Protein AF-A0A3S1UFX2-F1 (afdb_monomer_lite)

Sequence (498 aa):
MKPIYIDYLNALDIDALAMTDGEIIAAVEAGLVAQGKGQTVIEPRVHLEPDPSFHGHFNVLRGYVAPLDTAGVKIVGDYVDNYLHGLPSEFGILNLFDPRTGAPRAILDATVITDMRTGAVTAIGARHLARKNSKVLAHIGARGTAYWNVRLLDHLFDFDEIRVHSRRPESRDGFAAGLSADLGKTVTAVADWKSCIEGADIVVEASRLPEPQPLLKTEWIKPGALVVPYGTMSAVELSLTDIMQKMVVDDWGQCKGGKFGSLRAHVETGRLSEKTLHAELGQIAAGVAHEINQPVAAIRTYAENAGRFLDSGKTGSASGNLTSIVSMTERIGAITGTLRTFARRPGVAASPLPVREAIDGALSLLSGRIRDSGVTIVRPRGNASPVVMASRIRLEQILVNLLQNALDAMKDQPDPRIEIELAERDDRVLISVRDNGPGLGPEAAGNLFMPFQTTKEKGLGLGLVISQEIVQELGGTLRLDPGNGSGASFTIDLRRIE

Radius of gyration: 27.89 Å; chains: 1; bounding box: 66×79×80 Å

Secondary structure (DSSP, 8-state):
------EEE-HHHHHHT---HHHHHHHHHHHHHHHHTT-EEEPPPEEE-S-GGG-EEEEEEEEEEGGGTEEEEEEEEEESGGGGGT--SEEEEEEEE-TTT--EEEEEE-HHHHHHHHHHHHHHHHHHHS-TT--EEEEE--SHHHHHHHHHHHHHH--SEEEEE-SSHHHHHHHHHHHHHHHTS-EEE-SSHHHHHTT-SEEEE----SS----B-GGGPPTT-EEEE--SS--B-TTHHHH-S--EES-HHHHTSSS--TTHHHHHTTSSSTTT--EEHHHHHTTHHHHHHHHHHHHHHHHHHHHHHHHTT-HHHHHHHHHHHHHHHHHHHHHHHHHHHHS--S-S--EEEEHHHHHHHHHHHTHHHHHHHTPEEEPPSSS---EEEE-HHHHHHHHHHHHHHHHHHTTT-SS-EEEEEEEEETTEEEEEEEE-SS---HHHHHTTTSTT--SSTT--S-HHHHHHHHHHHTT-EEEE---SSSS-EEEEEEEEE-

Foldseek 3Di:
DDDADAAEAEPVNVVVVVDDLVNLLVVLLLQLLQLLLLQKDWDAWDWADPDPVQQKIKIWTWMDGRVVQKTKIKIKIAGDCCVVVVHARIWIWMWIARPPPRRTHYIYGCGLVVLQSLLSLLLLVCLLQFDLQFAEEFEEDQHSNSLNVVVSNCVRRVHPAAEYEYPDCVSQVVSQVVSCVVVVHGHHYDDADLVRQAPGQEYEAAYEDPAADQRPELVRHDQRHHYHYWYFHANHDLCVLVRDPAAEAQAPVNLVDDDTGNCVVCVVVVSDDPVRHLYYSSSSSSCVSVQLVVLVVLLVVLCVVLVVCVVVVNNVSNVVSVVSNVLSVVSNVVSVVSSDLSNDDDDQFFDWDQLVLLVVLLCVVCVVLCVVQVEAEAEEDDDDGFIARGDSVLSNLLNNLLVVVQSVQCSPPPRKYWYWYWDDDDQKIKTKIWIQGQADDPVCQVCLLPFQDDPDPSDRSCSVVSSQVSLVVSVWGKHWDPDPRGTTMIMIMGGTDD

Structure (mmCIF, N/CA/C/O backbone):
data_AF-A0A3S1UFX2-F1
#
_entry.id   AF-A0A3S1UFX2-F1
#
loop_
_atom_site.group_PDB
_atom_site.id
_atom_site.type_symbol
_atom_site.label_atom_id
_atom_site.label_alt_id
_atom_site.label_comp_id
_atom_site.label_asym_id
_atom_site.label_entity_id
_atom_site.label_seq_id
_atom_site.pdbx_PDB_ins_code
_atom_site.Cartn_x
_atom_site.Cartn_y
_atom_site.Cartn_z
_atom_site.occupancy
_atom_site.B_iso_or_equiv
_atom_site.auth_seq_id
_atom_site.auth_comp_id
_atom_site.auth_asym_id
_atom_site.auth_atom_id
_atom_site.pdbx_PDB_model_num
ATOM 1 N N . MET A 1 1 ? -1.656 -41.057 7.951 1.00 76.38 1 MET A N 1
ATOM 2 C CA . MET A 1 1 ? -1.694 -39.582 7.825 1.00 76.38 1 MET A CA 1
ATOM 3 C C . MET A 1 1 ? -2.637 -39.255 6.671 1.00 76.38 1 MET A C 1
ATOM 5 O O . MET A 1 1 ? -2.630 -40.022 5.714 1.00 76.38 1 MET A O 1
ATOM 9 N N . LYS A 1 2 ? -3.501 -38.233 6.766 1.00 86.00 2 LYS A N 1
ATOM 10 C CA . LYS A 1 2 ? -4.333 -37.841 5.609 1.00 86.00 2 LYS A CA 1
ATOM 11 C C . LYS A 1 2 ? -3.416 -37.293 4.502 1.00 86.00 2 LYS A C 1
ATOM 13 O O . LYS A 1 2 ? -2.448 -36.619 4.855 1.00 86.00 2 LYS A O 1
ATOM 18 N N . PRO A 1 3 ? -3.672 -37.591 3.216 1.00 89.31 3 PRO A N 1
ATOM 19 C CA . PRO A 1 3 ? -2.892 -37.012 2.129 1.00 89.31 3 PRO A CA 1
ATOM 20 C C . PRO A 1 3 ? -3.043 -35.485 2.128 1.00 89.31 3 PRO A C 1
ATOM 22 O O . PRO A 1 3 ? -4.133 -34.969 2.377 1.00 89.31 3 PRO A O 1
ATOM 25 N N . ILE A 1 4 ? -1.938 -34.784 1.872 1.00 90.44 4 ILE A N 1
ATOM 26 C CA . ILE A 1 4 ? -1.888 -33.331 1.682 1.00 90.44 4 ILE A CA 1
ATOM 27 C C . ILE A 1 4 ? -1.616 -33.103 0.198 1.00 90.44 4 ILE A C 1
ATOM 29 O O . ILE A 1 4 ? -0.644 -33.641 -0.331 1.00 90.44 4 ILE A O 1
ATOM 33 N N . TYR A 1 5 ? -2.480 -32.338 -0.459 1.00 94.38 5 TYR A N 1
ATOM 34 C CA . TYR A 1 5 ? -2.328 -31.955 -1.859 1.00 94.38 5 TYR A CA 1
ATOM 35 C C . TYR A 1 5 ? -1.849 -30.509 -1.927 1.00 94.38 5 TYR A C 1
ATOM 37 O O . TYR A 1 5 ? -2.319 -29.676 -1.154 1.00 94.38 5 TYR A O 1
ATOM 45 N N . ILE A 1 6 ? -0.896 -30.244 -2.818 1.00 97.06 6 ILE A N 1
ATOM 46 C CA . ILE A 1 6 ? -0.311 -28.922 -3.036 1.00 97.06 6 ILE A CA 1
ATOM 47 C C . ILE A 1 6 ? -0.380 -28.652 -4.532 1.00 97.06 6 ILE A C 1
ATOM 49 O O . ILE A 1 6 ? 0.171 -29.430 -5.314 1.00 97.06 6 ILE A O 1
ATOM 53 N N . ASP A 1 7 ? -1.035 -27.563 -4.915 1.00 97.44 7 ASP A N 1
ATOM 54 C CA . ASP A 1 7 ? -1.072 -27.127 -6.304 1.00 97.44 7 ASP A CA 1
ATOM 55 C C . ASP A 1 7 ? 0.291 -26.551 -6.697 1.00 97.44 7 ASP A C 1
ATOM 57 O O . ASP A 1 7 ? 0.893 -25.771 -5.956 1.00 97.44 7 ASP A O 1
ATOM 61 N N . TYR A 1 8 ? 0.796 -26.936 -7.863 1.00 97.81 8 TYR A N 1
ATOM 62 C CA . TYR A 1 8 ? 2.029 -26.385 -8.410 1.00 97.81 8 TYR A CA 1
ATOM 63 C C . TYR A 1 8 ? 1.726 -25.691 -9.729 1.00 97.81 8 TYR A C 1
ATOM 65 O O . TYR A 1 8 ? 1.213 -26.331 -10.644 1.00 97.81 8 TYR A O 1
ATOM 73 N N . LEU A 1 9 ? 2.033 -24.396 -9.802 1.00 97.88 9 LEU A N 1
ATOM 74 C CA . LEU A 1 9 ? 1.894 -23.596 -11.014 1.00 97.88 9 LEU A CA 1
ATOM 75 C C . LEU A 1 9 ? 3.277 -23.092 -11.417 1.00 97.88 9 LEU A C 1
ATOM 77 O O . LEU A 1 9 ? 3.876 -22.267 -10.725 1.00 97.88 9 LEU A O 1
ATOM 81 N N . ASN A 1 10 ? 3.802 -23.595 -12.528 1.00 96.88 10 ASN A N 1
ATOM 82 C CA . ASN A 1 10 ? 5.040 -23.081 -13.109 1.00 96.88 10 ASN A CA 1
ATOM 83 C C . ASN A 1 10 ? 4.758 -21.852 -13.997 1.00 96.88 10 ASN A C 1
ATOM 85 O O . ASN A 1 10 ? 3.611 -21.456 -14.184 1.00 96.88 10 ASN A O 1
ATOM 89 N N . ALA A 1 11 ? 5.805 -21.251 -14.567 1.00 93.81 11 ALA A N 1
ATOM 90 C CA . ALA A 1 11 ? 5.670 -20.067 -15.418 1.00 93.81 11 ALA A CA 1
ATOM 91 C C . ALA A 1 11 ? 4.721 -20.268 -16.619 1.00 93.81 11 ALA A C 1
ATOM 93 O O . ALA A 1 11 ? 3.945 -19.372 -16.927 1.00 93.81 11 ALA A O 1
ATOM 94 N N . LEU A 1 12 ? 4.716 -21.451 -17.247 1.00 96.62 12 LEU A N 1
ATOM 95 C CA . LEU A 1 12 ? 3.821 -21.760 -18.370 1.00 96.62 12 LEU A CA 1
ATOM 96 C C . LEU A 1 12 ? 2.358 -21.836 -17.924 1.00 96.62 12 LEU A C 1
ATOM 98 O O . LEU A 1 12 ? 1.475 -21.418 -18.668 1.00 96.62 12 LEU A O 1
ATOM 102 N N . ASP A 1 13 ? 2.104 -22.346 -16.716 1.00 97.50 13 ASP A N 1
ATOM 103 C CA . ASP A 1 13 ? 0.754 -22.384 -16.149 1.00 97.50 13 ASP A CA 1
ATOM 104 C C . ASP A 1 13 ? 0.259 -20.964 -15.848 1.00 97.50 13 ASP A C 1
ATOM 106 O O . ASP A 1 13 ? -0.893 -20.647 -16.134 1.00 97.50 13 ASP A O 1
ATOM 110 N N . ILE A 1 14 ? 1.135 -20.097 -15.319 1.00 95.44 14 ILE A N 1
ATOM 111 C CA . ILE A 1 14 ? 0.827 -18.678 -15.080 1.00 95.44 14 ILE A CA 1
ATOM 112 C C . ILE A 1 14 ? 0.542 -17.949 -16.397 1.00 95.44 14 ILE A C 1
ATOM 114 O O . ILE A 1 14 ? -0.451 -17.226 -16.481 1.00 95.44 14 ILE A O 1
ATOM 118 N N . ASP A 1 15 ? 1.357 -18.163 -17.430 1.00 92.75 15 ASP A N 1
ATOM 119 C CA . ASP A 1 15 ? 1.151 -17.563 -18.752 1.00 92.75 15 ASP A CA 1
ATOM 120 C C . ASP A 1 15 ? -0.164 -18.042 -19.391 1.00 92.75 15 ASP A C 1
ATOM 122 O O . ASP A 1 15 ? -0.897 -17.250 -19.989 1.00 92.75 15 ASP A O 1
ATOM 126 N N . ALA A 1 16 ? -0.514 -19.320 -19.212 1.00 96.19 16 ALA A N 1
ATOM 127 C CA . ALA A 1 16 ? -1.749 -19.908 -19.730 1.00 96.19 16 ALA A CA 1
ATOM 128 C C . ALA A 1 16 ? -3.026 -19.335 -19.090 1.00 96.19 16 ALA A C 1
ATOM 130 O O . ALA A 1 16 ? -4.098 -19.452 -19.688 1.00 96.19 16 ALA A O 1
ATOM 131 N N . LEU A 1 17 ? -2.934 -18.691 -17.917 1.00 94.19 17 LEU A N 1
ATOM 132 C CA . LEU A 1 17 ? -4.066 -17.971 -17.322 1.00 94.19 17 LEU A CA 1
ATOM 133 C C . LEU A 1 17 ? -4.495 -16.770 -18.171 1.00 94.19 17 LEU A C 1
ATOM 135 O O . LEU A 1 17 ? -5.645 -16.355 -18.062 1.00 94.19 17 LEU A O 1
ATOM 139 N N . ALA A 1 18 ? -3.587 -16.214 -18.987 1.00 93.12 18 ALA A N 1
ATOM 140 C CA . ALA A 1 18 ? -3.841 -15.070 -19.864 1.00 93.12 18 ALA A CA 1
ATOM 141 C C . ALA A 1 18 ? -4.563 -13.908 -19.150 1.00 93.12 18 ALA A C 1
ATOM 143 O O . ALA A 1 18 ? -5.509 -13.328 -19.687 1.00 93.12 18 ALA A O 1
ATOM 144 N N . MET A 1 19 ? -4.119 -13.593 -17.925 1.00 95.19 19 MET A N 1
ATOM 145 C CA . MET A 1 19 ? -4.738 -12.571 -17.078 1.00 95.19 19 MET A CA 1
ATOM 146 C C . MET A 1 19 ? -4.821 -11.232 -17.810 1.00 95.19 19 MET A C 1
ATOM 148 O O . MET A 1 19 ? -3.823 -10.715 -18.319 1.00 95.19 19 MET A O 1
ATOM 152 N N . THR A 1 20 ? -6.014 -10.653 -17.827 1.00 95.94 20 THR A N 1
ATOM 153 C CA . THR A 1 20 ? -6.249 -9.345 -18.436 1.00 95.94 20 THR A CA 1
ATOM 154 C C . THR A 1 20 ? -5.702 -8.218 -17.560 1.00 95.94 20 THR A C 1
ATOM 156 O O . THR A 1 20 ? -5.606 -8.337 -16.336 1.00 95.94 20 THR A O 1
ATOM 159 N N . ASP A 1 21 ? -5.414 -7.069 -18.175 1.00 96.31 21 ASP A N 1
ATOM 160 C CA . ASP A 1 21 ? -4.964 -5.866 -17.460 1.00 96.31 21 ASP A CA 1
ATOM 161 C C . ASP A 1 21 ? -5.951 -5.467 -16.346 1.00 96.31 21 ASP A C 1
ATOM 163 O O . ASP A 1 21 ? -5.549 -5.123 -15.233 1.00 96.31 21 ASP A O 1
ATOM 167 N N . GLY A 1 22 ? -7.255 -5.587 -16.622 1.00 93.44 22 GLY A N 1
ATOM 168 C CA . GLY A 1 22 ? -8.322 -5.315 -15.661 1.00 93.44 22 GLY A CA 1
ATOM 169 C C . GLY A 1 22 ? -8.335 -6.284 -14.476 1.00 93.44 22 GLY A C 1
ATOM 170 O O . GLY A 1 22 ? -8.491 -5.839 -13.339 1.00 93.44 22 GLY A O 1
ATOM 171 N N . GLU A 1 23 ? -8.128 -7.584 -14.706 1.00 95.69 23 GLU A N 1
ATOM 172 C CA . GLU A 1 23 ? -8.041 -8.586 -13.632 1.00 95.69 23 GLU A CA 1
ATOM 173 C C . GLU A 1 23 ? -6.823 -8.350 -12.738 1.00 95.69 23 GLU A C 1
ATOM 175 O O . GLU A 1 23 ? -6.942 -8.395 -11.512 1.00 95.69 23 GLU A O 1
ATOM 180 N N . ILE A 1 24 ? -5.672 -8.029 -13.336 1.00 96.88 24 ILE A N 1
ATOM 181 C CA . ILE A 1 24 ? -4.440 -7.722 -12.601 1.00 96.88 24 ILE A CA 1
ATOM 182 C C . ILE A 1 24 ? -4.654 -6.493 -11.706 1.00 96.88 24 ILE A C 1
ATOM 184 O O . ILE A 1 24 ? -4.356 -6.536 -10.508 1.00 96.88 24 ILE A O 1
ATOM 188 N N . ILE A 1 25 ? -5.199 -5.405 -12.262 1.00 96.25 25 ILE A N 1
ATOM 189 C CA . ILE A 1 25 ? -5.479 -4.174 -11.509 1.00 96.25 25 ILE A CA 1
ATOM 190 C C . ILE A 1 25 ? -6.489 -4.449 -10.391 1.00 96.25 25 ILE A C 1
ATOM 192 O O . ILE A 1 25 ? -6.241 -4.064 -9.249 1.00 96.25 25 ILE A O 1
ATOM 196 N N . ALA A 1 26 ? -7.588 -5.148 -10.683 1.00 92.19 26 ALA A N 1
ATOM 197 C CA . ALA A 1 26 ? -8.625 -5.445 -9.699 1.00 92.19 26 ALA A CA 1
ATOM 198 C C . ALA A 1 26 ? -8.107 -6.320 -8.545 1.00 92.19 26 ALA A C 1
ATOM 200 O O . ALA A 1 26 ? -8.409 -6.045 -7.382 1.00 92.19 26 ALA A O 1
ATOM 201 N N . ALA A 1 27 ? -7.293 -7.340 -8.838 1.00 94.94 27 ALA A N 1
ATOM 202 C CA . ALA A 1 27 ? -6.718 -8.216 -7.819 1.00 94.94 27 ALA A CA 1
ATOM 203 C C . ALA A 1 27 ? -5.773 -7.452 -6.875 1.00 94.94 27 ALA A C 1
ATOM 205 O O . ALA A 1 27 ? -5.846 -7.600 -5.652 1.00 94.94 27 ALA A O 1
ATOM 206 N N . VAL A 1 28 ? -4.910 -6.595 -7.429 1.00 96.75 28 VAL A N 1
ATOM 207 C CA . VAL A 1 28 ? -3.978 -5.782 -6.634 1.00 96.75 28 VAL A CA 1
ATOM 208 C C . VAL A 1 28 ? -4.718 -4.698 -5.853 1.00 96.75 28 VAL A C 1
ATOM 210 O O . VAL A 1 28 ? -4.407 -4.464 -4.684 1.00 96.75 28 VAL A O 1
ATOM 213 N N . GLU A 1 29 ? -5.735 -4.080 -6.451 1.00 94.56 29 GLU A N 1
ATOM 214 C CA . GLU A 1 29 ? -6.601 -3.118 -5.773 1.00 94.56 29 GLU A CA 1
ATOM 215 C C . GLU A 1 29 ? -7.332 -3.752 -4.591 1.00 94.56 29 GLU A C 1
ATOM 217 O O . GLU A 1 29 ? -7.344 -3.165 -3.513 1.00 94.56 29 GLU A O 1
ATOM 222 N N . ALA A 1 30 ? -7.874 -4.964 -4.736 1.00 92.44 30 ALA A N 1
ATOM 223 C CA . ALA A 1 30 ? -8.505 -5.676 -3.627 1.00 92.44 30 ALA A CA 1
ATOM 224 C C . ALA A 1 30 ? -7.526 -5.898 -2.458 1.00 92.44 30 ALA A C 1
ATOM 226 O O . ALA A 1 30 ? -7.899 -5.711 -1.296 1.00 92.44 30 ALA A O 1
ATOM 227 N N . GLY A 1 31 ? -6.262 -6.220 -2.757 1.00 93.81 31 GLY A N 1
ATOM 228 C CA . GLY A 1 31 ? -5.192 -6.312 -1.761 1.00 93.81 31 GLY A CA 1
ATOM 229 C C . GLY A 1 31 ? -4.901 -4.977 -1.065 1.00 93.81 31 GLY A C 1
ATOM 230 O O . GLY A 1 31 ? -4.823 -4.930 0.162 1.00 93.81 31 GLY A O 1
ATOM 231 N N . LEU A 1 32 ? -4.807 -3.881 -1.824 1.00 93.88 32 LEU A N 1
ATOM 232 C CA . LEU A 1 32 ? -4.615 -2.529 -1.280 1.00 93.88 32 LEU A CA 1
ATOM 233 C C . LEU A 1 32 ? -5.814 -2.068 -0.442 1.00 93.88 32 LEU A C 1
ATOM 235 O O . LEU A 1 32 ? -5.630 -1.466 0.612 1.00 93.88 32 LEU A O 1
ATOM 239 N N . VAL A 1 33 ? -7.042 -2.378 -0.861 1.00 88.62 33 VAL A N 1
ATOM 240 C CA . VAL A 1 33 ? -8.262 -2.096 -0.092 1.00 88.62 33 VAL A CA 1
ATOM 241 C C . VAL A 1 33 ? -8.255 -2.879 1.218 1.00 88.62 33 VAL A C 1
ATOM 243 O O . VAL A 1 33 ? -8.551 -2.306 2.266 1.00 88.62 33 VAL A O 1
ATOM 246 N N . ALA A 1 34 ? -7.890 -4.165 1.184 1.00 87.31 34 ALA A N 1
ATOM 247 C CA . ALA A 1 34 ? -7.745 -4.972 2.391 1.00 87.31 34 ALA A CA 1
ATOM 248 C C . ALA A 1 34 ? -6.690 -4.364 3.329 1.00 87.31 34 ALA A C 1
ATOM 250 O O . ALA A 1 34 ? -6.969 -4.195 4.515 1.00 87.31 34 ALA A O 1
ATOM 251 N N . GLN A 1 35 ? -5.530 -3.953 2.803 1.00 89.25 35 GLN A N 1
ATOM 252 C CA . GLN A 1 35 ? -4.488 -3.269 3.578 1.00 89.25 35 GLN A CA 1
ATOM 253 C C . GLN A 1 35 ? -5.009 -1.965 4.192 1.00 89.25 35 GLN A C 1
ATOM 255 O O . GLN A 1 35 ? -4.862 -1.741 5.391 1.00 89.25 35 GLN A O 1
ATOM 260 N N . GLY A 1 36 ? -5.683 -1.130 3.399 1.00 82.50 36 GLY A N 1
ATOM 261 C CA . GLY A 1 36 ? -6.275 0.129 3.846 1.00 82.50 36 GLY A CA 1
ATOM 262 C C . GLY A 1 36 ? -7.354 -0.036 4.909 1.00 82.50 36 GLY A C 1
ATOM 263 O O . GLY A 1 36 ? -7.538 0.859 5.723 1.00 82.50 36 GLY A O 1
ATOM 264 N N . LYS A 1 37 ? -8.043 -1.180 4.932 1.00 79.81 37 LYS A N 1
ATOM 265 C CA . LYS A 1 37 ? -9.013 -1.554 5.973 1.00 79.81 37 LYS A CA 1
ATOM 266 C C . LYS A 1 37 ? -8.376 -2.272 7.162 1.00 79.81 37 LYS A C 1
ATOM 268 O O . LYS A 1 37 ? -9.095 -2.658 8.079 1.00 79.81 37 LYS A O 1
ATOM 273 N N . GLY A 1 38 ? -7.060 -2.485 7.147 1.00 79.75 38 GLY A N 1
ATOM 274 C CA . GLY A 1 38 ? -6.370 -3.219 8.200 1.00 79.75 38 GLY A CA 1
ATOM 275 C C . GLY A 1 38 ? -6.539 -4.741 8.144 1.00 79.75 38 GLY A C 1
ATOM 276 O O . GLY A 1 38 ? -6.142 -5.463 9.048 1.00 79.75 38 GLY A O 1
ATOM 277 N N . GLN A 1 39 ? -7.098 -5.278 7.069 1.00 84.94 39 GLN A N 1
ATOM 278 C CA . GLN A 1 39 ? -7.416 -6.699 6.931 1.00 84.94 39 GLN A CA 1
ATOM 279 C C . GLN A 1 39 ? -6.231 -7.523 6.405 1.00 84.94 39 GLN A C 1
ATOM 281 O O . GLN A 1 39 ? -6.414 -8.581 5.797 1.00 84.94 39 GLN A O 1
ATOM 286 N N . THR A 1 40 ? -5.010 -7.032 6.608 1.00 87.75 40 THR A N 1
ATOM 287 C CA . THR A 1 40 ? -3.777 -7.684 6.171 1.00 87.75 40 THR A CA 1
ATOM 288 C C . THR A 1 40 ? -2.751 -7.697 7.287 1.00 87.75 40 THR A C 1
ATOM 290 O O . THR A 1 40 ? -2.560 -6.688 7.962 1.00 87.75 40 THR A O 1
ATOM 293 N N . VAL A 1 41 ? -2.009 -8.793 7.405 1.00 86.81 41 VAL A N 1
ATOM 294 C CA . VAL A 1 41 ? -0.748 -8.812 8.151 1.00 86.81 41 VAL A CA 1
ATOM 295 C C . VAL A 1 41 ? 0.375 -8.679 7.137 1.00 86.81 41 VAL A C 1
ATOM 297 O O . VAL A 1 41 ? 0.489 -9.509 6.237 1.00 86.81 41 VAL A O 1
ATOM 300 N N . ILE A 1 42 ? 1.194 -7.639 7.279 1.00 85.19 42 ILE A N 1
ATOM 301 C CA . ILE A 1 42 ? 2.368 -7.401 6.437 1.00 85.19 42 ILE A CA 1
ATOM 302 C C . ILE A 1 42 ? 3.582 -7.362 7.358 1.00 85.19 42 ILE A C 1
ATOM 304 O O . ILE A 1 42 ? 3.790 -6.410 8.114 1.00 85.19 42 ILE A O 1
ATOM 308 N N . GLU A 1 43 ? 4.370 -8.434 7.342 1.00 80.94 43 GLU A N 1
ATOM 309 C CA . GLU A 1 43 ? 5.580 -8.492 8.153 1.00 80.94 43 GLU A CA 1
ATOM 310 C C . GLU A 1 43 ? 6.734 -7.738 7.480 1.00 80.94 43 GLU A C 1
ATOM 312 O O . GLU A 1 43 ? 6.800 -7.662 6.249 1.00 80.94 43 GLU A O 1
ATOM 317 N N . PRO A 1 44 ? 7.702 -7.219 8.260 1.00 77.62 44 PRO A N 1
ATOM 318 C CA . PRO A 1 44 ? 8.914 -6.656 7.694 1.00 77.62 44 PRO A CA 1
ATOM 319 C C . PRO A 1 44 ? 9.614 -7.657 6.774 1.00 77.62 44 PRO A C 1
ATOM 321 O O . PRO A 1 44 ? 9.798 -8.836 7.112 1.00 77.62 44 PRO A O 1
ATOM 324 N N . ARG A 1 45 ? 10.037 -7.147 5.620 1.00 82.56 45 ARG A N 1
ATOM 325 C CA . ARG A 1 45 ? 10.870 -7.879 4.676 1.00 82.56 45 ARG A CA 1
ATOM 326 C C . ARG A 1 45 ? 12.187 -8.282 5.337 1.00 82.56 45 ARG A C 1
ATOM 328 O O . ARG A 1 45 ? 12.826 -7.468 6.002 1.00 82.56 45 ARG A O 1
ATOM 335 N N . VAL A 1 46 ? 12.602 -9.522 5.099 1.00 86.31 46 VAL A N 1
ATOM 336 C CA . VAL A 1 46 ? 13.914 -10.035 5.510 1.00 86.31 46 VAL A CA 1
ATOM 337 C C . VAL A 1 46 ? 14.799 -10.186 4.278 1.00 86.31 46 VAL A C 1
ATOM 339 O O . VAL A 1 46 ? 14.328 -10.634 3.230 1.00 86.31 46 VAL A O 1
ATOM 342 N N . HIS A 1 47 ? 16.069 -9.809 4.418 1.00 86.75 47 HIS A N 1
ATOM 343 C CA . HIS A 1 47 ? 17.083 -9.967 3.383 1.00 86.75 47 HIS A CA 1
ATOM 344 C C . HIS A 1 47 ? 18.038 -11.103 3.743 1.00 86.75 47 HIS A C 1
ATOM 346 O O . HIS A 1 47 ? 18.474 -11.204 4.890 1.00 86.75 47 HIS A O 1
ATOM 352 N N . LEU A 1 48 ? 18.379 -11.923 2.753 1.00 90.00 48 LEU A N 1
ATOM 353 C CA . LEU A 1 48 ? 19.485 -12.871 2.824 1.00 90.00 48 LEU A CA 1
ATOM 354 C C . LEU A 1 48 ? 20.487 -12.510 1.729 1.00 90.00 48 LEU A C 1
ATOM 356 O O . LEU A 1 48 ? 20.149 -12.531 0.550 1.00 90.00 48 LEU A O 1
ATOM 360 N N . GLU A 1 49 ? 21.711 -12.191 2.128 1.00 91.69 49 GLU A N 1
ATOM 361 C CA . GLU A 1 49 ? 22.836 -11.924 1.231 1.00 91.69 49 GLU A CA 1
ATOM 362 C C . GLU A 1 49 ? 23.798 -13.108 1.338 1.00 91.69 49 GLU A C 1
ATOM 364 O O . GLU A 1 49 ? 24.479 -13.223 2.357 1.00 91.69 49 GLU A O 1
ATOM 369 N N . PRO A 1 50 ? 23.815 -14.031 0.356 1.00 90.81 50 PRO A N 1
ATOM 370 C CA . PRO A 1 50 ? 24.649 -15.226 0.453 1.00 90.81 50 PRO A CA 1
ATOM 371 C C . PRO A 1 50 ? 26.144 -14.896 0.465 1.00 90.81 50 PRO A C 1
ATOM 373 O O . PRO A 1 50 ? 26.885 -15.462 1.261 1.00 90.81 50 PRO A O 1
ATOM 376 N N . ASP A 1 51 ? 26.566 -13.977 -0.408 1.00 92.75 51 ASP A N 1
ATOM 377 C CA . ASP A 1 51 ? 27.942 -13.497 -0.513 1.00 92.75 51 ASP A CA 1
ATOM 378 C C . ASP A 1 51 ? 27.950 -12.084 -1.138 1.00 92.75 51 ASP A C 1
ATOM 380 O O . ASP A 1 51 ? 27.275 -11.873 -2.154 1.00 92.75 51 ASP A O 1
ATOM 384 N N . PRO A 1 52 ? 28.696 -11.108 -0.582 1.00 86.50 52 PRO A N 1
ATOM 385 C CA . PRO A 1 52 ? 28.794 -9.761 -1.148 1.00 86.50 52 PRO A CA 1
ATOM 386 C C . PRO A 1 52 ? 29.275 -9.716 -2.608 1.00 86.50 52 PRO A C 1
ATOM 388 O O . PRO A 1 52 ? 28.890 -8.809 -3.344 1.00 86.50 52 PRO A O 1
ATOM 391 N N . SER A 1 53 ? 30.089 -10.686 -3.042 1.00 90.56 53 SER A N 1
ATOM 392 C CA . SER A 1 53 ? 30.629 -10.765 -4.407 1.00 90.56 53 SER A CA 1
ATOM 393 C C . SER A 1 53 ? 29.598 -11.170 -5.460 1.00 90.56 53 SER A C 1
ATOM 395 O O . SER A 1 53 ? 29.837 -10.978 -6.649 1.00 90.56 53 SER A O 1
ATOM 397 N N . PHE A 1 54 ? 28.442 -11.705 -5.055 1.00 90.81 54 PHE A N 1
ATOM 398 C CA . PHE A 1 54 ? 27.410 -12.143 -5.999 1.00 90.81 54 PHE A CA 1
ATOM 399 C C . PHE A 1 54 ? 26.532 -10.996 -6.513 1.00 90.81 54 PHE A C 1
ATOM 401 O O . PHE A 1 54 ? 25.693 -11.220 -7.383 1.00 90.81 54 PHE A O 1
ATOM 408 N N . HIS A 1 55 ? 26.686 -9.787 -5.954 1.00 86.19 55 HIS A N 1
ATOM 409 C CA . HIS A 1 55 ? 25.901 -8.599 -6.310 1.00 86.19 55 HIS A CA 1
ATOM 410 C C . HIS A 1 55 ? 24.391 -8.882 -6.394 1.00 86.19 55 HIS A C 1
ATOM 412 O O . HIS A 1 55 ? 23.688 -8.475 -7.326 1.00 86.19 55 HIS A O 1
ATOM 418 N N . GLY A 1 56 ? 23.889 -9.608 -5.399 1.00 88.69 56 GLY A N 1
ATOM 419 C CA . GLY A 1 56 ? 22.507 -10.042 -5.345 1.00 88.69 56 GLY A CA 1
ATOM 420 C C . GLY A 1 56 ? 22.095 -10.441 -3.942 1.00 88.69 56 GLY A C 1
ATOM 421 O O . GLY A 1 56 ? 22.923 -10.656 -3.056 1.00 88.69 56 GLY A O 1
ATOM 422 N N . HIS A 1 57 ? 20.789 -10.493 -3.731 1.00 91.19 57 HIS A N 1
ATOM 423 C CA . HIS A 1 57 ? 20.206 -10.821 -2.441 1.00 91.19 57 HIS A CA 1
ATOM 424 C C . HIS A 1 57 ? 18.844 -11.483 -2.623 1.00 91.19 57 HIS A C 1
ATOM 426 O O . HIS A 1 57 ? 18.175 -11.309 -3.640 1.00 91.19 57 HIS A O 1
ATOM 432 N N . PHE A 1 58 ? 18.402 -12.215 -1.608 1.00 93.19 58 PHE A N 1
ATOM 433 C CA . PHE A 1 58 ? 17.044 -12.727 -1.524 1.00 93.19 58 PHE A CA 1
ATOM 434 C C . PHE A 1 58 ? 16.190 -11.828 -0.640 1.00 93.19 58 PHE A C 1
ATOM 436 O O . PHE A 1 58 ? 16.631 -11.336 0.399 1.00 93.19 58 PHE A O 1
ATOM 443 N N . ASN A 1 59 ? 14.940 -11.658 -1.046 1.00 91.62 59 ASN A N 1
ATOM 444 C CA . ASN A 1 59 ? 13.891 -10.984 -0.305 1.00 91.62 59 ASN A CA 1
ATOM 445 C C . ASN A 1 59 ? 12.866 -12.031 0.130 1.00 91.62 59 ASN A C 1
ATOM 447 O O . ASN A 1 59 ? 12.284 -12.706 -0.718 1.00 91.62 59 ASN A O 1
ATOM 451 N N . VAL A 1 60 ? 12.616 -12.134 1.434 1.00 93.38 60 VAL A N 1
ATOM 452 C CA . VAL A 1 60 ? 11.544 -12.971 1.986 1.00 93.38 60 VAL A CA 1
ATOM 453 C C . VAL A 1 60 ? 10.424 -12.058 2.466 1.00 93.38 60 VAL A C 1
ATOM 455 O O . VAL A 1 60 ? 10.598 -11.271 3.403 1.00 93.38 60 VAL A O 1
ATOM 458 N N . LEU A 1 61 ? 9.278 -12.147 1.794 1.00 93.62 61 LEU A N 1
ATOM 459 C CA . LEU A 1 61 ? 8.084 -11.355 2.065 1.00 93.62 61 LEU A CA 1
ATOM 460 C C . LEU A 1 61 ? 7.000 -12.274 2.610 1.00 93.62 61 LEU A C 1
ATOM 462 O O . LEU A 1 61 ? 6.702 -13.301 2.005 1.00 93.62 61 LEU A O 1
ATOM 466 N N . ARG A 1 62 ? 6.423 -11.911 3.751 1.00 93.12 62 ARG A N 1
ATOM 467 C CA . ARG A 1 62 ? 5.446 -12.731 4.468 1.00 93.12 62 ARG A CA 1
ATOM 468 C C . ARG A 1 62 ? 4.215 -11.898 4.744 1.00 93.12 62 ARG A C 1
ATOM 470 O O . ARG A 1 62 ? 4.330 -10.731 5.131 1.00 93.12 62 ARG A O 1
ATOM 477 N N . GLY A 1 63 ? 3.053 -12.501 4.558 1.00 93.31 63 GLY A N 1
ATOM 478 C CA . GLY A 1 63 ? 1.818 -11.825 4.884 1.00 93.31 63 GLY A CA 1
ATOM 479 C C . GLY A 1 63 ? 0.603 -12.727 4.892 1.00 93.31 63 GLY A C 1
ATOM 480 O O . GLY A 1 63 ? 0.655 -13.904 4.541 1.00 93.31 63 GLY A O 1
ATOM 481 N N . TYR A 1 64 ? -0.500 -12.131 5.309 1.00 93.12 64 TYR A N 1
ATOM 482 C CA . TYR A 1 64 ? -1.822 -12.733 5.332 1.00 93.12 64 TYR A CA 1
ATOM 483 C C . TYR A 1 64 ? -2.830 -11.703 4.842 1.00 93.12 64 TYR A C 1
ATOM 485 O O . TYR A 1 64 ? -2.735 -10.528 5.199 1.00 93.12 64 TYR A O 1
ATOM 493 N N . VAL A 1 65 ? -3.787 -12.147 4.033 1.00 92.06 65 VAL A N 1
ATOM 494 C CA . VAL A 1 65 ? -4.869 -11.309 3.512 1.00 92.06 65 VAL A CA 1
ATOM 495 C C . VAL A 1 65 ? -6.188 -11.925 3.953 1.00 92.06 65 VAL A C 1
ATOM 497 O O . VAL A 1 65 ? -6.587 -12.971 3.442 1.00 92.06 65 VAL A O 1
ATOM 500 N N . ALA A 1 66 ? -6.868 -11.287 4.908 1.00 88.19 66 ALA A N 1
ATOM 501 C CA . ALA A 1 66 ? -8.047 -11.866 5.545 1.00 88.19 66 ALA A CA 1
ATOM 502 C C . ALA A 1 66 ? -9.226 -12.110 4.591 1.00 88.19 66 ALA A C 1
ATOM 504 O O . ALA A 1 66 ? -9.802 -13.194 4.659 1.00 88.19 66 ALA A O 1
ATOM 505 N N . PRO A 1 67 ? -9.556 -11.203 3.648 1.00 88.31 67 PRO A N 1
ATOM 506 C CA . PRO A 1 67 ? -10.625 -11.458 2.682 1.00 88.31 67 PRO A CA 1
ATOM 507 C C . PRO A 1 67 ? -10.353 -12.643 1.745 1.00 88.31 67 PRO A C 1
ATOM 509 O O . PRO A 1 67 ? -11.295 -13.225 1.220 1.00 88.31 67 PRO A O 1
ATOM 512 N N . LEU A 1 68 ? -9.079 -13.001 1.540 1.00 91.19 68 LEU A N 1
ATOM 513 C CA . LEU A 1 68 ? -8.673 -14.158 0.734 1.00 91.19 68 LEU A CA 1
ATOM 514 C C . LEU A 1 68 ? -8.470 -15.424 1.574 1.00 91.19 68 LEU A C 1
ATOM 516 O O . LEU A 1 68 ? -8.166 -16.477 1.016 1.00 91.19 68 LEU A O 1
ATOM 520 N N . ASP A 1 69 ? -8.568 -15.320 2.902 1.00 92.38 69 ASP A N 1
ATOM 521 C CA . ASP A 1 69 ? -8.339 -16.417 3.842 1.00 92.38 69 ASP A CA 1
ATOM 522 C C . ASP A 1 69 ? -7.054 -17.213 3.537 1.00 92.38 69 ASP A C 1
ATOM 524 O O . ASP A 1 69 ? -7.040 -18.447 3.499 1.00 92.38 69 ASP A O 1
ATOM 528 N N . THR A 1 70 ? -5.976 -16.485 3.225 1.00 94.12 70 THR A N 1
ATOM 529 C CA . THR A 1 70 ? -4.733 -17.069 2.709 1.00 94.12 70 THR A CA 1
ATOM 530 C C . THR A 1 70 ? -3.517 -16.375 3.312 1.00 94.12 70 THR A C 1
ATOM 532 O O . THR A 1 70 ? -3.385 -15.148 3.250 1.00 94.12 70 THR A O 1
ATOM 535 N N . ALA A 1 71 ? -2.620 -17.175 3.891 1.00 96.75 71 ALA A N 1
ATOM 536 C CA . ALA A 1 71 ? -1.279 -16.749 4.276 1.00 96.75 71 ALA A CA 1
ATOM 537 C C . ALA A 1 71 ? -0.293 -17.076 3.148 1.00 96.75 71 ALA A C 1
ATOM 539 O O . ALA A 1 71 ? -0.469 -18.061 2.430 1.00 96.75 71 ALA A O 1
ATOM 540 N N . GLY A 1 72 ? 0.747 -16.263 2.984 1.00 97.00 72 GLY A N 1
ATOM 541 C CA . GLY A 1 72 ? 1.699 -16.426 1.895 1.00 97.00 72 GLY A CA 1
ATOM 542 C C . GLY A 1 72 ? 3.119 -16.022 2.259 1.00 97.00 72 GLY A C 1
ATOM 543 O O . GLY A 1 72 ? 3.348 -15.096 3.042 1.00 97.00 72 GLY A O 1
ATOM 544 N N . VAL A 1 73 ? 4.077 -16.715 1.646 1.00 97.44 73 VAL A N 1
ATOM 545 C CA . VAL A 1 73 ? 5.500 -16.384 1.707 1.00 97.44 73 VAL A CA 1
ATOM 546 C C . VAL A 1 73 ? 6.047 -16.318 0.291 1.00 97.44 73 VAL A C 1
ATOM 548 O O . VAL A 1 73 ? 6.076 -17.326 -0.413 1.00 97.44 73 VAL A O 1
ATOM 551 N N . LYS A 1 74 ? 6.495 -15.132 -0.119 1.00 97.56 74 LYS A N 1
ATOM 552 C CA . LYS A 1 74 ? 7.194 -14.929 -1.386 1.00 97.56 74 LYS A CA 1
ATOM 553 C C . LYS A 1 74 ? 8.692 -14.844 -1.139 1.00 97.56 74 LYS A C 1
ATOM 555 O O . LYS A 1 74 ? 9.135 -14.051 -0.308 1.00 97.56 74 LYS A O 1
ATOM 560 N N . ILE A 1 75 ? 9.460 -15.618 -1.890 1.00 97.25 75 ILE A N 1
ATOM 561 C CA . ILE A 1 75 ? 10.919 -15.552 -1.918 1.00 97.25 75 ILE A CA 1
ATOM 562 C C . ILE A 1 75 ? 11.312 -15.032 -3.294 1.00 97.25 75 ILE A C 1
ATOM 564 O O . ILE A 1 75 ? 10.921 -15.619 -4.300 1.00 97.25 75 ILE A O 1
ATOM 568 N N . VAL A 1 76 ? 12.052 -13.924 -3.337 1.00 95.12 76 VAL A N 1
ATOM 569 C CA . VAL A 1 76 ? 12.524 -13.317 -4.588 1.00 95.12 76 VAL A CA 1
ATOM 570 C C . VAL A 1 76 ? 14.031 -13.146 -4.535 1.00 95.12 76 VAL A C 1
ATOM 572 O O . VAL A 1 76 ? 14.522 -12.411 -3.679 1.00 95.12 76 VAL A O 1
ATOM 575 N N . GLY A 1 77 ? 14.756 -13.799 -5.437 1.00 93.75 77 GLY A N 1
ATOM 576 C CA . GLY A 1 77 ? 16.168 -13.506 -5.674 1.00 93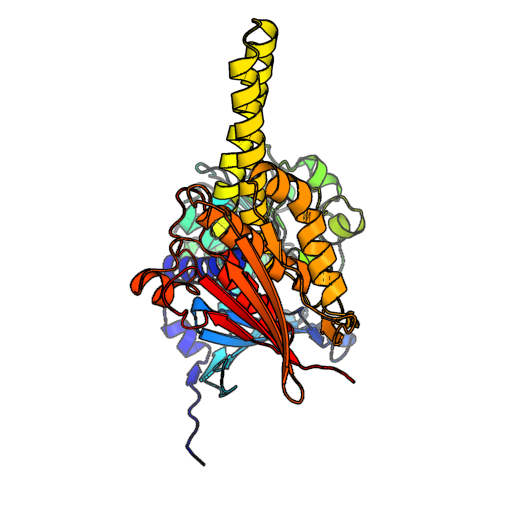.75 77 GLY A CA 1
ATOM 577 C C . GLY A 1 77 ? 16.288 -12.319 -6.619 1.00 93.75 77 GLY A C 1
ATOM 578 O O . GLY A 1 77 ? 15.747 -12.388 -7.715 1.00 93.75 77 GLY A O 1
ATOM 579 N N . ASP A 1 78 ? 16.976 -11.258 -6.204 1.00 89.88 78 ASP A N 1
ATOM 580 C CA . ASP A 1 78 ? 17.248 -10.061 -7.007 1.00 89.88 78 ASP A CA 1
ATOM 581 C C . ASP A 1 78 ? 18.761 -9.913 -7.217 1.00 89.88 78 ASP A C 1
ATOM 583 O O . ASP A 1 78 ? 19.507 -9.603 -6.282 1.00 89.88 78 ASP A O 1
ATOM 587 N N . TYR A 1 79 ? 19.208 -10.162 -8.450 1.00 89.56 79 TYR A N 1
ATOM 588 C CA . TYR A 1 79 ? 20.617 -10.218 -8.835 1.00 89.56 79 TYR A CA 1
ATOM 589 C C . TYR A 1 79 ? 20.907 -9.224 -9.958 1.00 89.56 79 TYR A C 1
ATOM 591 O O . TYR A 1 79 ? 20.219 -9.172 -10.985 1.00 89.56 79 TYR A O 1
ATOM 599 N N . VAL A 1 80 ? 21.937 -8.399 -9.753 1.00 83.38 80 VAL A N 1
ATOM 600 C CA . VAL A 1 80 ? 22.316 -7.343 -10.701 1.00 83.38 80 VAL A CA 1
ATOM 601 C C . VAL A 1 80 ? 22.873 -7.944 -11.980 1.00 83.38 80 VAL A C 1
ATOM 603 O O . VAL A 1 80 ? 22.457 -7.538 -13.062 1.00 83.38 80 VAL A O 1
ATOM 606 N N . ASP A 1 81 ? 23.746 -8.939 -11.852 1.00 88.06 81 ASP A N 1
ATOM 607 C CA . ASP A 1 81 ? 24.579 -9.444 -12.945 1.00 88.06 81 ASP A CA 1
ATOM 608 C C . ASP A 1 81 ? 23.918 -10.551 -13.783 1.00 88.06 81 ASP A C 1
ATOM 610 O O . ASP A 1 81 ? 24.489 -11.003 -14.772 1.00 88.06 81 ASP A O 1
ATOM 614 N N . ASN A 1 82 ? 22.669 -10.928 -13.484 1.00 89.56 82 ASN A N 1
ATOM 615 C CA . ASN A 1 82 ? 21.927 -11.952 -14.237 1.00 89.56 82 ASN A CA 1
ATOM 616 C C . ASN A 1 82 ? 21.815 -11.661 -15.743 1.00 89.56 82 ASN A C 1
ATOM 618 O O . ASN A 1 82 ? 21.767 -12.590 -16.551 1.00 89.56 82 ASN A O 1
ATOM 622 N N . TYR A 1 83 ? 21.839 -10.385 -16.142 1.00 82.94 83 TYR A N 1
ATOM 623 C CA . TYR A 1 83 ? 21.821 -10.007 -17.557 1.00 82.94 83 TYR A CA 1
ATOM 624 C C . TYR A 1 83 ? 23.052 -10.512 -18.329 1.00 82.94 83 TYR A C 1
ATOM 626 O O . TYR A 1 83 ? 22.944 -10.750 -19.529 1.00 82.94 83 TYR A O 1
ATOM 634 N N . LEU A 1 84 ? 24.198 -10.716 -17.662 1.00 87.88 84 LEU A N 1
ATOM 635 C CA . LEU A 1 84 ? 25.406 -11.293 -18.268 1.00 87.88 84 LEU A CA 1
ATOM 636 C C . LEU A 1 84 ? 25.200 -12.757 -18.679 1.00 87.88 84 LEU A C 1
ATOM 638 O O . LEU A 1 84 ? 25.917 -13.267 -19.535 1.00 87.88 84 LEU A O 1
ATOM 642 N N . HIS A 1 85 ? 24.200 -13.414 -18.092 1.00 90.56 85 HIS A N 1
ATOM 643 C CA . HIS A 1 85 ? 23.835 -14.803 -18.348 1.00 90.56 85 HIS A CA 1
ATOM 644 C C . HIS A 1 85 ? 22.549 -14.939 -19.176 1.00 90.56 85 HIS A C 1
ATOM 646 O O . HIS A 1 85 ? 22.059 -16.050 -19.360 1.00 90.56 85 HIS A O 1
ATOM 652 N N . GLY A 1 86 ? 21.976 -13.828 -19.655 1.00 85.75 86 GLY A N 1
ATOM 653 C CA . GLY A 1 86 ? 20.688 -13.837 -20.356 1.00 85.75 86 GLY A CA 1
ATOM 654 C C . GLY A 1 86 ? 19.496 -14.195 -19.461 1.00 85.75 86 GLY A C 1
ATOM 655 O O . GLY A 1 86 ? 18.455 -14.599 -19.971 1.00 85.75 86 GLY A O 1
ATOM 656 N N . LEU A 1 87 ? 19.637 -14.063 -18.139 1.00 88.69 87 LEU A N 1
ATOM 657 C CA . LEU A 1 87 ? 18.582 -14.343 -17.165 1.00 88.69 87 LEU A CA 1
ATOM 658 C C . LEU A 1 87 ? 17.867 -13.050 -16.732 1.00 88.69 87 LEU A C 1
ATOM 660 O O . LEU A 1 87 ? 18.484 -11.976 -16.730 1.00 88.69 87 LEU A O 1
ATOM 664 N N . PRO A 1 88 ? 16.587 -13.122 -16.315 1.00 84.50 88 PRO A N 1
ATOM 665 C CA . PRO A 1 88 ? 15.921 -12.001 -15.666 1.00 84.50 88 PRO A CA 1
ATOM 666 C C . PRO A 1 88 ? 16.639 -11.619 -14.368 1.00 84.50 88 PRO A C 1
ATOM 668 O O . PRO A 1 88 ? 17.267 -12.439 -13.698 1.00 84.50 88 PRO A O 1
ATOM 671 N N . SER A 1 89 ? 16.541 -10.342 -13.999 1.00 83.31 89 SER A N 1
ATOM 672 C CA . SER A 1 89 ? 17.121 -9.837 -12.750 1.00 83.31 89 SER A CA 1
ATOM 673 C C . SER A 1 89 ? 16.487 -10.447 -11.504 1.00 83.31 89 SER A C 1
ATOM 675 O O . SER A 1 89 ? 17.162 -10.580 -10.488 1.00 83.31 89 SER A O 1
ATOM 677 N N . GLU A 1 90 ? 15.205 -10.793 -11.588 1.00 89.81 90 GLU A N 1
ATOM 678 C CA . GLU A 1 90 ? 14.427 -11.311 -10.475 1.00 89.81 90 GLU A CA 1
ATOM 679 C C . GLU A 1 90 ? 13.890 -12.701 -10.811 1.00 89.81 90 GLU A C 1
ATOM 681 O O . GLU A 1 90 ? 13.436 -12.939 -11.927 1.00 89.81 90 GLU A O 1
ATOM 686 N N . PHE A 1 91 ? 13.928 -13.598 -9.829 1.00 93.75 91 PHE A N 1
ATOM 687 C CA . PHE A 1 91 ? 13.231 -14.883 -9.853 1.00 93.75 91 PHE A CA 1
ATOM 688 C C . PHE A 1 91 ? 12.408 -15.014 -8.582 1.00 93.75 91 PHE A C 1
ATOM 690 O O . PHE A 1 91 ? 12.931 -14.787 -7.487 1.00 93.75 91 PHE A O 1
ATOM 697 N N . GLY A 1 92 ? 11.133 -15.371 -8.716 1.00 95.38 92 GLY A N 1
ATOM 698 C CA . GLY A 1 92 ? 10.200 -15.429 -7.596 1.00 95.38 92 GLY A CA 1
ATOM 699 C C . GLY A 1 92 ? 9.534 -16.789 -7.443 1.00 95.38 92 GLY A C 1
ATOM 700 O O . GLY A 1 92 ? 9.090 -17.372 -8.424 1.00 95.38 92 GLY A O 1
ATOM 701 N N . ILE A 1 93 ? 9.376 -17.241 -6.200 1.00 97.69 93 ILE A N 1
ATOM 702 C CA . ILE A 1 93 ? 8.445 -18.316 -5.831 1.00 97.69 93 ILE A CA 1
ATOM 703 C C . ILE A 1 93 ? 7.497 -17.794 -4.755 1.00 97.69 93 ILE A C 1
ATOM 705 O O . ILE A 1 93 ? 7.925 -17.118 -3.813 1.00 97.69 93 ILE A O 1
ATOM 709 N N . LEU A 1 94 ? 6.213 -18.117 -4.885 1.00 98.12 94 LEU A N 1
ATOM 710 C CA . LEU A 1 94 ? 5.178 -17.829 -3.899 1.00 98.12 94 LEU A CA 1
ATOM 711 C C . LEU A 1 94 ? 4.619 -19.134 -3.335 1.00 98.12 94 LEU A C 1
ATOM 713 O O . LEU A 1 94 ? 4.092 -19.958 -4.072 1.00 98.12 94 LEU A O 1
ATOM 717 N N . ASN A 1 95 ? 4.687 -19.279 -2.016 1.00 98.31 95 ASN A N 1
ATOM 718 C CA . ASN A 1 95 ? 4.056 -20.373 -1.290 1.00 98.31 95 ASN A CA 1
ATOM 719 C C . ASN A 1 95 ? 2.801 -19.852 -0.590 1.00 98.31 95 ASN A C 1
ATOM 721 O O . ASN A 1 95 ? 2.875 -18.838 0.109 1.00 98.31 95 ASN A O 1
ATOM 725 N N . LEU A 1 96 ? 1.677 -20.546 -0.751 1.00 98.25 96 LEU A N 1
ATOM 726 C CA . LEU A 1 96 ? 0.391 -20.215 -0.139 1.00 98.25 96 LEU A CA 1
ATOM 727 C C . LEU A 1 96 ? -0.015 -21.277 0.880 1.00 98.25 96 LEU A C 1
ATOM 729 O O . LEU A 1 96 ? 0.182 -22.473 0.658 1.00 98.25 96 LEU A O 1
ATOM 733 N N . PHE A 1 97 ? -0.619 -20.837 1.980 1.00 97.88 97 PHE A N 1
ATOM 734 C CA . PHE A 1 97 ? -0.955 -21.671 3.129 1.00 97.88 97 PHE A CA 1
ATOM 735 C C . PHE A 1 97 ? -2.354 -21.362 3.656 1.00 97.88 97 PHE A C 1
ATOM 737 O O . PHE A 1 97 ? -2.829 -20.223 3.615 1.00 97.88 97 PHE A O 1
ATOM 744 N N . ASP A 1 98 ? -2.984 -22.389 4.218 1.00 95.94 98 ASP A N 1
ATOM 745 C CA . ASP A 1 98 ? -4.153 -22.229 5.069 1.00 95.94 98 ASP A CA 1
ATOM 746 C C . ASP A 1 98 ? -3.746 -21.526 6.382 1.00 95.94 98 ASP A C 1
ATOM 748 O O . ASP A 1 98 ? -2.901 -22.048 7.116 1.00 95.94 98 ASP A O 1
ATOM 752 N N . PRO A 1 99 ? -4.329 -20.361 6.714 1.00 91.56 99 PRO A N 1
ATOM 753 C CA . PRO A 1 99 ? -3.884 -19.557 7.853 1.00 91.56 99 PRO A CA 1
ATOM 754 C C . PRO A 1 99 ? -4.234 -20.172 9.218 1.00 91.56 99 PRO A C 1
ATOM 756 O O . PRO A 1 99 ? -3.664 -19.765 10.227 1.00 91.56 99 PRO A O 1
ATOM 759 N N . ARG A 1 100 ? -5.163 -21.137 9.280 1.00 93.38 100 ARG A N 1
ATOM 760 C CA . ARG A 1 100 ? -5.635 -21.744 10.539 1.00 93.38 100 ARG A CA 1
ATOM 761 C C . ARG A 1 100 ? -4.863 -23.007 10.892 1.00 93.38 100 ARG A C 1
ATOM 763 O O . ARG A 1 100 ? -4.686 -23.317 12.065 1.00 93.38 100 ARG A O 1
ATOM 770 N N . THR A 1 101 ? -4.442 -23.752 9.876 1.00 93.62 101 THR A N 1
ATOM 771 C CA . THR A 1 101 ? -3.798 -25.064 10.037 1.00 93.62 101 THR A CA 1
ATOM 772 C C . THR A 1 101 ? -2.324 -25.064 9.645 1.00 93.62 101 THR A C 1
ATOM 774 O O . THR A 1 101 ? -1.605 -25.994 10.003 1.00 93.62 101 THR A O 1
ATOM 777 N N . GLY A 1 102 ? -1.872 -24.055 8.894 1.00 92.56 102 GLY A N 1
ATOM 778 C CA . GLY A 1 102 ? -0.534 -24.010 8.306 1.00 92.56 102 GLY A CA 1
ATOM 779 C C . GLY A 1 102 ? -0.335 -24.989 7.145 1.00 92.56 102 GLY A C 1
ATOM 780 O O . GLY A 1 102 ? 0.784 -25.117 6.650 1.00 92.56 102 GLY A O 1
ATOM 781 N N . ALA A 1 103 ? -1.386 -25.692 6.703 1.00 95.19 103 ALA A N 1
ATOM 782 C CA . ALA A 1 103 ? -1.287 -26.639 5.601 1.00 95.19 103 ALA A CA 1
ATOM 783 C C . ALA A 1 103 ? -0.938 -25.905 4.289 1.00 95.19 103 ALA A C 1
ATOM 785 O O . ALA A 1 103 ? -1.572 -24.889 3.980 1.00 95.19 103 ALA A O 1
ATOM 786 N N . PRO A 1 104 ? 0.045 -26.391 3.508 1.00 96.56 104 PRO A N 1
ATOM 787 C CA . PRO A 1 104 ? 0.365 -25.804 2.212 1.00 96.56 104 PRO A CA 1
ATOM 788 C C . PRO A 1 104 ? -0.803 -26.000 1.244 1.00 96.56 104 PRO A C 1
ATOM 790 O O . PRO A 1 104 ? -1.403 -27.072 1.200 1.00 96.56 104 PRO A O 1
ATOM 793 N N . ARG A 1 105 ? -1.112 -24.953 0.477 1.00 96.81 105 ARG A N 1
ATOM 794 C CA . ARG A 1 105 ? -2.137 -24.962 -0.573 1.00 96.81 105 ARG A CA 1
ATOM 795 C C . ARG A 1 105 ? -1.506 -24.969 -1.959 1.00 96.81 105 ARG A C 1
ATOM 797 O O . ARG A 1 105 ? -1.870 -25.807 -2.772 1.00 96.81 105 ARG A O 1
ATOM 804 N N . ALA A 1 106 ? -0.552 -24.072 -2.211 1.00 98.06 106 ALA A N 1
ATOM 805 C CA . ALA A 1 106 ? 0.049 -23.936 -3.532 1.00 98.06 106 ALA A CA 1
ATOM 806 C C . ALA A 1 106 ? 1.497 -23.431 -3.496 1.00 98.06 106 ALA A C 1
ATOM 808 O O . ALA A 1 106 ? 1.892 -22.717 -2.570 1.00 98.06 106 ALA A O 1
ATOM 809 N N . ILE A 1 107 ? 2.255 -23.772 -4.536 1.00 98.25 107 ILE A N 1
ATOM 810 C CA . ILE A 1 107 ? 3.584 -23.247 -4.858 1.00 98.25 107 ILE A CA 1
ATOM 811 C C . ILE A 1 107 ? 3.523 -22.726 -6.293 1.00 98.25 107 ILE A C 1
ATOM 813 O O . ILE A 1 107 ? 3.196 -23.477 -7.210 1.00 98.25 107 ILE A O 1
ATOM 817 N N . LEU A 1 108 ? 3.830 -21.449 -6.490 1.00 97.75 108 LEU A N 1
ATOM 818 C CA . LEU A 1 108 ? 3.692 -20.781 -7.780 1.00 97.75 108 LEU A CA 1
ATOM 819 C C . LEU A 1 108 ? 4.999 -20.111 -8.198 1.00 97.75 108 LEU A C 1
ATOM 821 O O . LEU A 1 108 ? 5.688 -19.529 -7.352 1.00 97.75 108 LEU A O 1
ATOM 825 N N . ASP A 1 109 ? 5.297 -20.117 -9.498 1.00 97.44 109 ASP A N 1
ATOM 826 C CA . ASP A 1 109 ? 6.216 -19.131 -10.069 1.00 97.44 109 ASP A CA 1
ATOM 827 C C . ASP A 1 109 ? 5.636 -17.729 -9.844 1.00 97.44 109 ASP A C 1
ATOM 829 O O . ASP A 1 109 ? 4.480 -17.442 -10.152 1.00 97.44 109 ASP A O 1
ATOM 833 N N . ALA A 1 110 ? 6.442 -16.858 -9.248 1.00 96.19 110 ALA A N 1
ATOM 834 C CA . ALA A 1 110 ? 6.061 -15.494 -8.912 1.00 96.19 110 ALA A CA 1
ATOM 835 C C . ALA A 1 110 ? 6.933 -14.455 -9.623 1.00 96.19 110 ALA A C 1
ATOM 837 O O . ALA A 1 110 ? 6.954 -13.291 -9.207 1.00 96.19 110 ALA A O 1
ATOM 838 N N . THR A 1 111 ? 7.661 -14.861 -10.661 1.00 93.50 111 THR A N 1
ATOM 839 C CA . THR A 1 111 ? 8.571 -13.999 -11.414 1.00 93.50 111 THR A CA 1
ATOM 840 C C . THR A 1 111 ? 7.767 -12.951 -12.176 1.00 93.50 111 THR A C 1
ATOM 842 O O . THR A 1 111 ? 7.811 -11.771 -11.829 1.00 93.50 111 THR A O 1
ATOM 845 N N . VAL A 1 112 ? 6.911 -13.382 -13.107 1.00 92.25 112 VAL A N 1
ATOM 846 C CA . VAL A 1 112 ? 6.062 -12.468 -13.895 1.00 92.25 112 VAL A CA 1
ATOM 847 C C . VAL A 1 112 ? 4.987 -11.804 -13.026 1.00 92.25 112 VAL A C 1
ATOM 849 O O . VAL A 1 112 ? 4.703 -10.616 -13.184 1.00 92.25 112 VAL A O 1
ATOM 852 N N . ILE A 1 113 ? 4.456 -12.517 -12.023 1.00 93.69 113 ILE A N 1
ATOM 853 C CA . ILE A 1 113 ? 3.508 -11.954 -11.044 1.00 93.69 113 ILE A CA 1
ATOM 854 C C . ILE A 1 113 ? 4.124 -10.744 -10.326 1.00 93.69 113 ILE A C 1
ATOM 856 O O . ILE A 1 113 ? 3.433 -9.759 -10.055 1.00 93.69 113 ILE A O 1
ATOM 860 N N . THR A 1 114 ? 5.425 -10.793 -10.010 1.00 91.75 114 THR A N 1
ATOM 861 C CA . THR A 1 114 ? 6.123 -9.684 -9.347 1.00 91.75 114 THR A CA 1
ATOM 862 C C . THR A 1 114 ? 6.190 -8.448 -10.235 1.00 91.75 114 THR A C 1
ATOM 864 O O . THR A 1 114 ? 6.009 -7.345 -9.706 1.00 91.75 114 THR A O 1
ATOM 867 N N . ASP A 1 115 ? 6.358 -8.614 -11.544 1.00 92.06 115 ASP A N 1
ATOM 868 C CA . ASP A 1 115 ? 6.342 -7.509 -12.499 1.00 92.06 115 ASP A CA 1
ATOM 869 C C . ASP A 1 115 ? 4.934 -6.915 -12.655 1.00 92.06 115 ASP A C 1
ATOM 871 O O . ASP A 1 115 ? 4.748 -5.716 -12.419 1.00 92.06 115 ASP A O 1
ATOM 875 N N . MET A 1 116 ? 3.936 -7.763 -12.939 1.00 94.62 116 MET A N 1
ATOM 876 C CA . MET A 1 116 ? 2.524 -7.384 -13.107 1.00 94.62 116 MET A CA 1
ATOM 877 C C . MET A 1 116 ? 2.008 -6.580 -11.914 1.00 94.62 116 MET A C 1
ATOM 879 O O . MET A 1 116 ? 1.524 -5.455 -12.061 1.00 94.62 116 MET A O 1
ATOM 883 N N . ARG A 1 117 ? 2.171 -7.122 -10.698 1.00 94.62 117 ARG A N 1
ATOM 884 C CA . ARG A 1 117 ? 1.663 -6.473 -9.482 1.00 94.62 117 ARG A CA 1
ATOM 885 C C . ARG A 1 117 ? 2.368 -5.152 -9.191 1.00 94.62 117 ARG A C 1
ATOM 887 O O . ARG A 1 117 ? 1.754 -4.254 -8.627 1.00 94.62 117 ARG A O 1
ATOM 894 N N . THR A 1 118 ? 3.651 -5.024 -9.540 1.00 92.12 118 THR A N 1
ATOM 895 C CA . THR A 1 118 ? 4.398 -3.772 -9.333 1.00 92.12 118 THR A CA 1
ATOM 896 C C . THR A 1 118 ? 3.881 -2.688 -10.277 1.00 92.12 118 THR A C 1
ATOM 898 O O . THR A 1 118 ? 3.645 -1.568 -9.832 1.00 92.12 118 THR A O 1
ATOM 901 N N . GLY A 1 119 ? 3.620 -3.035 -11.543 1.00 94.50 119 GLY A N 1
ATOM 902 C CA . GLY A 1 119 ? 2.948 -2.140 -12.490 1.00 94.50 119 GLY A CA 1
ATOM 903 C C . GLY A 1 119 ? 1.561 -1.713 -12.018 1.00 94.50 119 GLY A C 1
ATOM 904 O O . GLY A 1 119 ? 1.231 -0.528 -12.050 1.00 94.50 119 GLY A O 1
ATOM 905 N N . ALA A 1 120 ? 0.778 -2.660 -11.500 1.00 96.69 120 ALA A N 1
ATOM 906 C CA . ALA A 1 120 ? -0.579 -2.400 -11.036 1.00 96.69 120 ALA A CA 1
ATOM 907 C C . ALA A 1 120 ? -0.625 -1.433 -9.847 1.00 96.69 120 ALA A C 1
ATOM 909 O O . ALA A 1 120 ? -1.460 -0.533 -9.837 1.00 96.69 120 ALA A O 1
ATOM 910 N N . VAL A 1 121 ? 0.292 -1.557 -8.878 1.00 96.44 121 VAL A N 1
ATOM 911 C CA . VAL A 1 121 ? 0.391 -0.610 -7.751 1.00 96.44 121 VAL A CA 1
ATOM 912 C C . VAL A 1 121 ? 0.610 0.819 -8.258 1.00 96.44 121 VAL A C 1
ATOM 914 O O . VAL A 1 121 ? -0.092 1.733 -7.818 1.00 96.44 121 VAL A O 1
ATOM 917 N N . THR A 1 122 ? 1.516 1.020 -9.223 1.00 96.06 122 THR A N 1
ATOM 918 C CA . THR A 1 122 ? 1.726 2.337 -9.842 1.00 96.06 122 THR A CA 1
ATOM 919 C C . THR A 1 122 ? 0.473 2.833 -10.559 1.00 96.06 122 THR A C 1
ATOM 921 O O . THR A 1 122 ? 0.073 3.981 -10.361 1.00 96.06 122 THR A O 1
ATOM 924 N N . ALA A 1 123 ? -0.168 1.983 -11.365 1.00 96.88 123 ALA A N 1
ATOM 925 C CA . ALA A 1 123 ? -1.358 2.342 -12.133 1.00 96.88 123 ALA A CA 1
ATOM 926 C C . ALA A 1 123 ? -2.536 2.740 -11.226 1.00 96.88 123 ALA A C 1
ATOM 928 O O . ALA A 1 123 ? -3.173 3.775 -11.440 1.00 96.88 123 ALA A O 1
ATOM 929 N N . ILE A 1 124 ? -2.770 1.981 -10.152 1.00 96.69 124 ILE A N 1
ATOM 930 C CA . ILE A 1 124 ? -3.777 2.283 -9.126 1.00 96.69 124 ILE A CA 1
ATOM 931 C C . ILE A 1 124 ? -3.451 3.614 -8.444 1.00 96.69 124 ILE A C 1
ATOM 933 O O . ILE A 1 124 ? -4.322 4.479 -8.344 1.00 96.69 124 ILE A O 1
ATOM 937 N N . GLY A 1 125 ? -2.195 3.822 -8.033 1.00 95.19 125 GLY A N 1
ATOM 938 C CA . GLY A 1 125 ? -1.741 5.100 -7.479 1.00 95.19 125 GLY A CA 1
ATOM 939 C C . GLY A 1 125 ? -2.014 6.269 -8.424 1.00 95.19 125 GLY A C 1
ATOM 940 O O . GLY A 1 125 ? -2.590 7.279 -8.012 1.00 95.19 125 GLY A O 1
ATOM 941 N N . ALA A 1 126 ? -1.692 6.109 -9.707 1.00 96.94 126 ALA A N 1
ATOM 942 C CA . ALA A 1 126 ? -1.940 7.120 -10.722 1.00 96.94 126 ALA A CA 1
ATOM 943 C C . ALA A 1 126 ? -3.425 7.427 -10.899 1.00 96.94 126 ALA A C 1
ATOM 945 O O . ALA A 1 126 ? -3.795 8.599 -10.907 1.00 96.94 126 ALA A O 1
ATOM 946 N N . ARG A 1 127 ? -4.296 6.417 -10.944 1.00 95.50 127 ARG A N 1
ATOM 947 C CA . ARG A 1 127 ? -5.752 6.603 -11.061 1.00 95.50 127 ARG A CA 1
ATOM 948 C C . ARG A 1 127 ? -6.335 7.508 -9.970 1.00 95.50 127 ARG A C 1
ATOM 950 O O . ARG A 1 127 ? -7.299 8.228 -10.225 1.00 95.50 127 ARG A O 1
ATOM 957 N N . HIS A 1 128 ? -5.761 7.482 -8.766 1.00 91.31 128 HIS A N 1
ATOM 958 C CA . HIS A 1 128 ? -6.215 8.314 -7.649 1.00 91.31 128 HIS A CA 1
ATOM 959 C C . HIS A 1 128 ? -5.494 9.665 -7.535 1.00 91.31 128 HIS A C 1
ATOM 961 O O . HIS A 1 128 ? -6.070 10.608 -6.988 1.00 91.31 128 HIS A O 1
ATOM 967 N N . LEU A 1 129 ? -4.243 9.762 -7.994 1.00 93.88 129 LEU A N 1
ATOM 968 C CA . LEU A 1 129 ? -3.370 10.912 -7.725 1.00 93.88 129 LEU A CA 1
ATOM 969 C C . LEU A 1 129 ? -3.069 11.772 -8.953 1.00 93.88 129 LEU A C 1
ATOM 971 O O . LEU A 1 129 ? -2.862 12.977 -8.809 1.00 93.88 129 LEU A O 1
ATOM 975 N N . ALA A 1 130 ? -3.040 11.182 -10.145 1.00 94.88 130 ALA A N 1
ATOM 976 C CA . ALA A 1 130 ? -2.820 11.910 -11.383 1.00 94.88 130 ALA A CA 1
ATOM 977 C C . ALA A 1 130 ? -4.089 12.652 -11.820 1.00 94.88 130 ALA A C 1
ATOM 979 O O . ALA A 1 130 ? -5.216 12.338 -11.426 1.00 94.88 130 ALA A O 1
ATOM 980 N N . ARG A 1 131 ? -3.914 13.651 -12.686 1.00 92.94 131 ARG A N 1
ATOM 981 C CA . ARG A 1 131 ? -5.048 14.330 -13.313 1.00 92.94 131 ARG A CA 1
ATOM 982 C C . ARG A 1 131 ? -5.762 13.364 -14.260 1.00 92.94 131 ARG A C 1
ATOM 984 O O . ARG A 1 131 ? -5.122 12.620 -14.993 1.00 92.94 131 ARG A O 1
ATOM 991 N N . LYS A 1 132 ? -7.097 13.412 -14.293 1.00 88.69 132 LYS A N 1
ATOM 992 C CA . LYS A 1 132 ? -7.906 12.551 -15.182 1.00 88.69 132 LYS A CA 1
ATOM 993 C C . LYS A 1 132 ? -7.607 12.758 -16.671 1.00 88.69 132 LYS A C 1
ATOM 995 O O . LYS A 1 132 ? -7.882 11.879 -17.468 1.00 88.69 132 LYS A O 1
ATOM 1000 N N . ASN A 1 133 ? -7.083 13.927 -17.034 1.00 92.69 133 ASN A N 1
ATOM 1001 C CA . ASN A 1 133 ? -6.695 14.286 -18.393 1.00 92.69 133 ASN A CA 1
ATOM 1002 C C . ASN A 1 133 ? -5.173 14.245 -18.609 1.00 92.69 133 ASN A C 1
ATOM 1004 O O . ASN A 1 133 ? -4.668 14.995 -19.440 1.00 92.69 133 ASN A O 1
ATOM 1008 N N . SER A 1 134 ? -4.433 13.454 -17.825 1.00 97.94 134 SER A N 1
ATOM 1009 C CA . SER A 1 134 ? -3.015 13.196 -18.092 1.00 97.94 134 SER A CA 1
ATOM 1010 C C . SER A 1 134 ? -2.865 12.525 -19.455 1.00 97.94 134 SER A C 1
ATOM 1012 O O . SER A 1 134 ? -3.506 11.507 -19.696 1.00 97.94 134 SER A O 1
ATOM 1014 N N . LYS A 1 135 ? -2.032 13.094 -20.328 1.00 97.94 135 LYS A N 1
ATOM 1015 C CA . LYS A 1 135 ? -1.853 12.649 -21.719 1.00 97.94 135 LYS A CA 1
ATOM 1016 C C . LYS A 1 135 ? -0.423 12.292 -22.090 1.00 97.94 135 LYS A C 1
ATOM 1018 O O . LYS A 1 135 ? -0.217 11.635 -23.105 1.00 97.94 135 LYS A O 1
ATOM 1023 N N . VAL A 1 136 ? 0.535 12.655 -21.242 1.00 98.62 136 VAL A N 1
ATOM 1024 C CA . VAL A 1 136 ? 1.954 12.380 -21.465 1.00 98.62 136 VAL A CA 1
ATOM 1025 C C . VAL A 1 136 ? 2.528 11.539 -20.327 1.00 98.62 136 VAL A C 1
ATOM 1027 O O . VAL A 1 136 ? 2.548 11.989 -19.174 1.00 98.62 136 VAL A O 1
ATOM 1030 N N . LEU A 1 137 ? 3.054 10.360 -20.667 1.00 98.75 137 LEU A N 1
ATOM 1031 C CA . LEU A 1 137 ? 3.789 9.477 -19.762 1.00 98.75 137 LEU A CA 1
ATOM 1032 C C . LEU A 1 137 ? 5.295 9.538 -20.041 1.00 98.75 137 LEU A C 1
ATOM 1034 O O . LEU A 1 137 ? 5.742 9.301 -21.162 1.00 98.75 137 LEU A O 1
ATOM 1038 N N . ALA A 1 138 ? 6.082 9.777 -18.996 1.00 98.62 138 ALA A N 1
ATOM 1039 C CA . ALA A 1 138 ? 7.530 9.614 -18.995 1.00 98.62 138 ALA A CA 1
ATOM 1040 C C . ALA A 1 138 ? 7.925 8.434 -18.106 1.00 98.62 138 ALA A C 1
ATOM 1042 O O . ALA A 1 138 ? 7.564 8.401 -16.929 1.00 98.62 138 ALA A O 1
ATOM 1043 N N . HIS A 1 139 ? 8.702 7.492 -18.636 1.00 98.12 139 HIS A N 1
ATOM 1044 C CA . HIS A 1 139 ? 9.160 6.327 -17.886 1.00 98.12 139 HIS A CA 1
ATOM 1045 C C . HIS A 1 139 ? 10.682 6.161 -17.970 1.00 98.12 139 HIS A C 1
ATOM 1047 O O . HIS A 1 139 ? 11.256 5.947 -19.039 1.00 98.12 139 HIS A O 1
ATOM 1053 N N . ILE A 1 140 ? 11.352 6.202 -16.819 1.00 97.06 140 ILE A N 1
ATOM 1054 C CA . ILE A 1 140 ? 12.780 5.908 -16.707 1.00 97.06 140 ILE A CA 1
ATOM 1055 C C . ILE A 1 140 ? 12.979 4.457 -16.269 1.00 97.06 140 ILE A C 1
ATOM 1057 O O . ILE A 1 140 ? 12.478 4.033 -15.232 1.00 97.06 140 ILE A O 1
ATOM 1061 N N . GLY A 1 141 ? 13.769 3.707 -17.032 1.00 92.44 141 GLY A N 1
ATOM 1062 C CA . GLY A 1 141 ? 14.004 2.277 -16.851 1.00 92.44 141 GLY A CA 1
ATOM 1063 C C . GLY A 1 141 ? 13.253 1.437 -17.886 1.00 92.44 141 GLY A C 1
ATOM 1064 O O . GLY A 1 141 ? 12.176 1.810 -18.339 1.00 92.44 141 GLY A O 1
ATOM 1065 N N . ALA A 1 142 ? 13.847 0.301 -18.257 1.00 89.44 142 ALA A N 1
ATOM 1066 C CA . ALA A 1 142 ? 13.411 -0.560 -19.362 1.00 89.44 142 ALA A CA 1
ATOM 1067 C C . ALA A 1 142 ? 13.484 -2.057 -18.975 1.00 89.44 142 ALA A C 1
ATOM 1069 O O . ALA A 1 142 ? 14.170 -2.847 -19.620 1.00 89.44 142 ALA A O 1
ATOM 1070 N N . ARG A 1 143 ? 12.864 -2.427 -17.843 1.00 81.06 143 ARG A N 1
ATOM 1071 C CA . ARG A 1 143 ? 12.850 -3.790 -17.253 1.00 81.06 143 ARG A CA 1
ATOM 1072 C C . ARG A 1 143 ? 11.434 -4.398 -17.249 1.00 81.06 143 ARG A C 1
ATOM 1074 O O . ARG A 1 143 ? 10.489 -3.725 -17.642 1.00 81.06 143 ARG A O 1
ATOM 1081 N N . GLY A 1 144 ? 11.274 -5.632 -16.760 1.00 77.25 144 GLY A N 1
ATOM 1082 C CA . GLY A 1 144 ? 9.967 -6.307 -16.651 1.00 77.25 144 GLY A CA 1
ATOM 1083 C C . GLY A 1 144 ? 8.914 -5.489 -15.890 1.00 77.25 144 GLY A C 1
ATOM 1084 O O . GLY A 1 144 ? 7.846 -5.195 -16.422 1.00 77.25 144 GLY A O 1
ATOM 1085 N N . THR A 1 145 ? 9.253 -4.975 -14.704 1.00 84.62 145 THR A N 1
ATOM 1086 C CA . THR A 1 145 ? 8.392 -4.032 -13.961 1.00 84.62 145 THR A CA 1
ATOM 1087 C C . THR A 1 145 ? 8.039 -2.769 -14.753 1.00 84.62 145 THR A C 1
ATOM 1089 O O . THR A 1 145 ? 6.915 -2.275 -14.646 1.00 84.62 145 THR A O 1
ATOM 1092 N N . ALA A 1 146 ? 8.967 -2.250 -15.567 1.00 90.81 146 ALA A N 1
ATOM 1093 C CA . ALA A 1 146 ? 8.736 -1.076 -16.407 1.00 90.81 146 ALA A CA 1
ATOM 1094 C C . ALA A 1 146 ? 7.696 -1.362 -17.498 1.00 90.81 146 ALA A C 1
ATOM 1096 O O . ALA A 1 146 ? 6.850 -0.513 -17.768 1.00 90.81 146 ALA A O 1
ATOM 1097 N N . TYR A 1 147 ? 7.732 -2.559 -18.093 1.00 94.25 147 TYR A N 1
ATOM 1098 C CA . TYR A 1 147 ? 6.768 -2.975 -19.114 1.00 94.25 147 TYR A CA 1
ATOM 1099 C C . TYR A 1 147 ? 5.343 -2.901 -18.564 1.00 94.25 147 TYR A C 1
ATOM 1101 O O . TYR A 1 147 ? 4.496 -2.194 -19.108 1.00 94.25 147 TYR A O 1
ATOM 1109 N N . TRP A 1 148 ? 5.108 -3.549 -17.419 1.00 94.94 148 TRP A N 1
ATOM 1110 C CA . TRP A 1 148 ? 3.792 -3.566 -16.783 1.00 94.94 148 TRP A CA 1
ATOM 1111 C C . TRP A 1 148 ? 3.377 -2.207 -16.218 1.00 94.94 148 TRP A C 1
ATOM 1113 O O . TRP A 1 148 ? 2.186 -1.916 -16.174 1.00 94.94 148 TRP A O 1
ATOM 1123 N N . ASN A 1 149 ? 4.322 -1.343 -15.830 1.00 94.88 149 ASN A N 1
ATOM 1124 C CA . ASN A 1 149 ? 4.003 0.048 -15.493 1.00 94.88 149 ASN A CA 1
ATOM 1125 C C . ASN A 1 149 ? 3.413 0.777 -16.699 1.00 94.88 149 ASN A C 1
ATOM 1127 O O . ASN A 1 149 ? 2.315 1.315 -16.600 1.00 94.88 149 ASN A O 1
ATOM 1131 N N . VAL A 1 150 ? 4.128 0.788 -17.829 1.00 97.62 150 VAL A N 1
ATOM 1132 C CA . VAL A 1 150 ? 3.686 1.509 -19.029 1.00 97.62 150 VAL A CA 1
ATOM 1133 C C . VAL A 1 150 ? 2.367 0.939 -19.543 1.00 97.62 150 VAL A C 1
ATOM 1135 O O . VAL A 1 150 ? 1.430 1.704 -19.752 1.00 97.62 150 VAL A O 1
ATOM 1138 N N . ARG A 1 151 ? 2.264 -0.389 -19.664 1.00 97.44 151 ARG A N 1
ATOM 1139 C CA . ARG A 1 151 ? 1.061 -1.073 -20.154 1.00 97.44 151 ARG A CA 1
ATOM 1140 C C . ARG A 1 151 ? -0.177 -0.768 -19.312 1.00 97.44 151 ARG A C 1
ATOM 1142 O O . ARG A 1 151 ? -1.192 -0.338 -19.848 1.00 97.44 151 ARG A O 1
ATOM 1149 N N . LEU A 1 152 ? -0.098 -0.945 -17.991 1.00 98.00 152 LEU A N 1
ATOM 1150 C CA . LEU A 1 152 ? -1.260 -0.747 -17.116 1.00 98.00 152 LEU A CA 1
ATOM 1151 C C . LEU A 1 152 ? -1.606 0.735 -16.931 1.00 98.00 152 LEU A C 1
ATOM 1153 O O . LEU A 1 152 ? -2.775 1.068 -16.759 1.00 98.00 152 LEU A O 1
ATOM 1157 N N . LEU A 1 153 ? -0.622 1.639 -16.983 1.00 98.00 153 LEU A N 1
ATOM 1158 C CA . LEU A 1 153 ? -0.902 3.075 -17.005 1.00 98.00 153 LEU A CA 1
ATOM 1159 C C . LEU A 1 153 ? -1.603 3.475 -18.309 1.00 98.00 153 LEU A C 1
ATOM 1161 O O . LEU A 1 153 ? -2.592 4.201 -18.253 1.00 98.00 153 LEU A O 1
ATOM 1165 N N . ASP A 1 154 ? -1.136 2.996 -19.464 1.00 98.00 154 ASP A N 1
ATOM 1166 C CA . ASP A 1 154 ? -1.767 3.307 -20.750 1.00 98.00 154 ASP A CA 1
ATOM 1167 C C . ASP A 1 154 ? -3.187 2.736 -20.840 1.00 98.00 154 ASP A C 1
ATOM 1169 O O . ASP A 1 154 ? -4.095 3.439 -21.275 1.00 98.00 154 ASP A O 1
ATOM 1173 N N . HIS A 1 155 ? -3.418 1.536 -20.297 1.00 97.12 155 HIS A N 1
ATOM 1174 C CA . HIS A 1 155 ? -4.758 0.959 -20.167 1.00 97.12 155 HIS A CA 1
ATOM 1175 C C . HIS A 1 155 ? -5.740 1.875 -19.408 1.00 97.12 155 HIS A C 1
ATOM 1177 O O . HIS A 1 155 ? -6.923 1.925 -19.739 1.00 97.12 155 HIS A O 1
ATOM 1183 N N . LEU A 1 156 ? -5.270 2.609 -18.390 1.00 95.88 156 LEU A N 1
ATOM 1184 C CA . LEU A 1 156 ? -6.121 3.480 -17.569 1.00 95.88 156 LEU A CA 1
ATOM 1185 C C . LEU A 1 156 ? -6.270 4.909 -18.104 1.00 95.88 156 LEU A C 1
ATOM 1187 O O . LEU A 1 156 ? -7.286 5.548 -17.825 1.00 95.88 156 LEU A O 1
ATOM 1191 N N . PHE A 1 157 ? -5.259 5.436 -18.795 1.00 96.56 157 PHE A N 1
ATOM 1192 C CA . PHE A 1 157 ? -5.193 6.855 -19.167 1.00 96.56 157 PHE A CA 1
ATOM 1193 C C . PHE A 1 157 ? -5.289 7.116 -20.669 1.00 96.56 157 PHE A C 1
ATOM 1195 O O . PHE A 1 157 ? -5.607 8.247 -21.040 1.00 96.56 157 PHE A O 1
ATOM 1202 N N . ASP A 1 158 ? -5.038 6.104 -21.503 1.00 95.12 158 ASP A N 1
ATOM 1203 C CA . ASP A 1 158 ? -4.932 6.215 -22.958 1.00 95.12 158 ASP A CA 1
ATOM 1204 C C . ASP A 1 158 ? -4.066 7.421 -23.362 1.00 95.12 158 ASP A C 1
ATOM 1206 O O . ASP A 1 158 ? -4.564 8.493 -23.740 1.00 95.12 158 ASP A O 1
ATOM 1210 N N . PHE A 1 159 ? -2.749 7.280 -23.170 1.00 98.12 159 PHE A N 1
ATOM 1211 C CA . PHE A 1 159 ? -1.813 8.379 -23.392 1.00 98.12 159 PHE A CA 1
ATOM 1212 C C . PHE A 1 159 ? -1.688 8.705 -24.877 1.00 98.12 159 PHE A C 1
ATOM 1214 O O . PHE A 1 159 ? -1.641 7.812 -25.728 1.00 98.12 159 PHE A O 1
ATOM 1221 N N . ASP A 1 160 ? -1.549 10.001 -25.157 1.00 98.00 160 ASP A N 1
ATOM 1222 C CA . ASP A 1 160 ? -1.266 10.516 -26.495 1.00 98.00 160 ASP A CA 1
ATOM 1223 C C . ASP A 1 160 ? 0.241 10.397 -26.800 1.00 98.00 160 ASP A C 1
ATOM 1225 O O . ASP A 1 160 ? 0.647 10.244 -27.950 1.00 98.00 160 ASP A O 1
ATOM 1229 N N . GLU A 1 161 ? 1.079 10.458 -25.758 1.00 98.50 161 GLU A N 1
ATOM 1230 C CA . GLU A 1 161 ? 2.531 10.354 -25.860 1.00 98.50 161 GLU A CA 1
ATOM 1231 C C . GLU A 1 161 ? 3.114 9.516 -24.712 1.00 98.50 161 GLU A C 1
ATOM 1233 O O . GLU A 1 161 ? 2.868 9.786 -23.533 1.00 98.50 161 GLU A O 1
ATOM 1238 N N . ILE A 1 162 ? 3.952 8.534 -25.059 1.00 98.69 162 ILE A N 1
ATOM 1239 C CA . ILE A 1 162 ? 4.726 7.731 -24.106 1.00 98.69 162 ILE A CA 1
ATOM 1240 C C . ILE A 1 162 ? 6.209 7.860 -24.451 1.00 98.69 162 ILE A C 1
ATOM 1242 O O . ILE A 1 162 ? 6.628 7.538 -25.564 1.00 98.69 162 ILE A O 1
ATOM 1246 N N . ARG A 1 163 ? 7.016 8.300 -23.484 1.00 98.69 163 ARG A N 1
ATOM 1247 C CA . ARG A 1 163 ? 8.472 8.439 -23.609 1.00 98.69 163 ARG A CA 1
ATOM 1248 C C . ARG A 1 163 ? 9.175 7.499 -22.653 1.00 98.69 163 ARG A C 1
ATOM 1250 O O . ARG A 1 163 ? 8.810 7.417 -21.479 1.00 98.69 163 ARG A O 1
ATOM 1257 N N . VAL A 1 164 ? 10.220 6.839 -23.137 1.00 98.25 164 VAL A N 1
ATOM 1258 C CA . VAL A 1 164 ? 11.029 5.923 -22.332 1.00 98.25 164 VAL A CA 1
ATOM 1259 C C . VAL A 1 164 ? 12.512 6.248 -22.439 1.00 98.25 164 VAL A C 1
ATOM 1261 O O . VAL A 1 164 ? 13.043 6.505 -23.522 1.00 98.25 164 VAL A O 1
ATOM 1264 N N . HIS A 1 165 ? 13.210 6.190 -21.308 1.00 97.31 165 HIS A N 1
ATOM 1265 C CA . HIS A 1 165 ? 14.660 6.337 -21.260 1.00 97.31 165 HIS A CA 1
ATOM 1266 C C . HIS A 1 165 ? 15.308 5.238 -20.415 1.00 97.31 165 HIS A C 1
ATOM 1268 O O . HIS A 1 165 ? 14.812 4.848 -19.362 1.00 97.31 165 HIS A O 1
ATOM 1274 N N . SER A 1 166 ? 16.465 4.757 -20.862 1.00 94.44 166 SER A N 1
ATOM 1275 C CA . SER A 1 166 ? 17.355 3.880 -20.104 1.00 94.44 166 SER A CA 1
ATOM 1276 C C . SER A 1 166 ? 18.791 4.149 -20.548 1.00 94.44 166 SER A C 1
ATOM 1278 O O . SER A 1 166 ? 19.031 4.497 -21.704 1.00 94.44 166 SER A O 1
ATOM 1280 N N . ARG A 1 167 ? 19.757 3.965 -19.638 1.00 90.94 167 ARG A N 1
ATOM 1281 C CA . ARG A 1 167 ? 21.185 4.234 -19.886 1.00 90.94 167 ARG A CA 1
ATOM 1282 C C . ARG A 1 167 ? 21.749 3.430 -21.061 1.00 90.94 167 ARG A C 1
ATOM 1284 O O . ARG A 1 167 ? 22.654 3.900 -21.737 1.00 90.94 167 ARG A O 1
ATOM 1291 N N . ARG A 1 168 ? 21.260 2.203 -21.268 1.00 89.94 168 ARG A N 1
ATOM 1292 C CA . ARG A 1 168 ? 21.713 1.303 -22.337 1.00 89.94 168 ARG A CA 1
ATOM 1293 C C . ARG A 1 168 ? 20.813 1.475 -23.567 1.00 89.94 168 ARG A C 1
ATOM 1295 O O . ARG A 1 168 ? 19.651 1.076 -23.470 1.00 89.94 168 ARG A O 1
ATOM 1302 N N . PRO A 1 169 ? 21.320 1.994 -24.704 1.00 92.25 169 PRO A N 1
ATOM 1303 C CA . PRO A 1 169 ? 20.513 2.210 -25.907 1.00 92.25 169 PRO A CA 1
ATOM 1304 C C . PRO A 1 169 ? 19.820 0.938 -26.396 1.00 92.25 169 PRO A C 1
ATOM 1306 O O . PRO A 1 169 ? 18.618 0.946 -26.596 1.00 92.25 169 PRO A O 1
ATOM 1309 N N . GLU A 1 170 ? 20.534 -0.188 -26.449 1.00 89.38 170 GLU A N 1
ATOM 1310 C CA . GLU A 1 170 ? 19.974 -1.487 -26.859 1.00 89.38 170 GLU A CA 1
ATOM 1311 C C . GLU A 1 170 ? 18.759 -1.924 -26.016 1.00 89.38 170 GLU A C 1
ATOM 1313 O O . GLU A 1 170 ? 17.759 -2.393 -26.550 1.00 89.38 170 GLU A O 1
ATOM 1318 N N . SER A 1 171 ? 18.814 -1.708 -24.696 1.00 88.31 171 SER A N 1
ATOM 1319 C CA . SER A 1 171 ? 17.718 -2.019 -23.774 1.00 88.31 171 SER A CA 1
ATOM 1320 C C . SER A 1 171 ? 16.579 -1.016 -23.915 1.00 88.31 171 SER A C 1
ATOM 1322 O O . SER A 1 171 ? 15.423 -1.421 -23.907 1.00 88.31 171 SER A O 1
ATOM 1324 N N . ARG A 1 172 ? 16.890 0.277 -24.056 1.00 94.69 172 ARG A N 1
ATOM 1325 C CA . ARG A 1 172 ? 15.899 1.342 -24.247 1.00 94.69 172 ARG A CA 1
ATOM 1326 C C . ARG A 1 172 ? 15.113 1.146 -25.543 1.00 94.69 172 ARG A C 1
ATOM 1328 O O . ARG A 1 172 ? 13.888 1.180 -25.522 1.00 94.69 172 ARG A O 1
ATOM 1335 N N . ASP A 1 173 ? 15.824 0.954 -26.647 1.00 95.75 173 ASP A N 1
ATOM 1336 C CA . ASP A 1 173 ? 15.257 0.928 -27.992 1.00 95.75 173 ASP A CA 1
ATOM 1337 C C . ASP A 1 173 ? 14.461 -0.367 -28.205 1.00 95.75 173 ASP A C 1
ATOM 1339 O O . ASP A 1 173 ? 13.336 -0.321 -28.699 1.00 95.75 173 ASP A O 1
ATOM 1343 N N . GLY A 1 174 ? 14.982 -1.508 -27.730 1.00 94.38 174 GLY A N 1
ATOM 1344 C CA . GLY A 1 174 ? 14.249 -2.777 -27.735 1.00 94.38 174 GLY A CA 1
ATOM 1345 C C . GLY A 1 174 ? 12.981 -2.737 -26.877 1.00 94.38 174 GLY A C 1
ATOM 1346 O O . GLY A 1 174 ? 11.933 -3.218 -27.301 1.00 94.38 174 GLY A O 1
ATOM 1347 N N . PHE A 1 175 ? 13.044 -2.109 -25.699 1.00 95.00 175 PHE A N 1
ATOM 1348 C CA . PHE A 1 175 ? 11.888 -1.938 -24.817 1.00 95.00 175 PHE A CA 1
ATOM 1349 C C . PHE A 1 175 ? 10.804 -1.046 -25.435 1.00 95.00 175 PHE A C 1
ATOM 1351 O O . PHE A 1 175 ? 9.629 -1.407 -25.415 1.00 95.00 175 PHE A O 1
ATOM 1358 N N . ALA A 1 176 ? 11.194 0.085 -26.032 1.00 97.38 176 ALA A N 1
ATOM 1359 C CA . ALA A 1 176 ? 10.274 0.981 -26.729 1.00 97.38 176 ALA A CA 1
ATOM 1360 C C . ALA A 1 176 ? 9.597 0.290 -27.923 1.00 97.38 176 ALA A C 1
ATOM 1362 O O . ALA A 1 176 ? 8.381 0.389 -28.088 1.00 97.38 176 ALA A O 1
ATOM 1363 N N . ALA A 1 177 ? 10.366 -0.449 -28.729 1.00 97.50 177 ALA A N 1
ATOM 1364 C CA . ALA A 1 177 ? 9.836 -1.198 -29.864 1.00 97.50 177 ALA A CA 1
ATOM 1365 C C . ALA A 1 177 ? 8.857 -2.298 -29.421 1.00 97.50 177 ALA A C 1
ATOM 1367 O O . ALA A 1 177 ? 7.779 -2.422 -30.000 1.00 97.50 177 ALA A O 1
ATOM 1368 N N . GLY A 1 178 ? 9.202 -3.052 -28.370 1.00 96.56 178 GLY A N 1
ATOM 1369 C CA . GLY A 1 178 ? 8.347 -4.100 -27.811 1.00 96.56 178 GLY A CA 1
ATOM 1370 C C . GLY A 1 178 ? 7.013 -3.560 -27.295 1.00 96.56 178 GLY A C 1
ATOM 1371 O O . GLY A 1 178 ? 5.963 -4.061 -27.685 1.00 96.56 178 GLY A O 1
ATOM 1372 N N . LEU A 1 179 ? 7.041 -2.491 -26.492 1.00 97.06 179 LEU A N 1
ATOM 1373 C CA . LEU A 1 179 ? 5.816 -1.831 -26.030 1.00 97.06 179 LEU A CA 1
ATOM 1374 C C . LEU A 1 179 ? 5.013 -1.223 -27.182 1.00 97.06 179 LEU A C 1
ATOM 1376 O O . LEU A 1 179 ? 3.791 -1.284 -27.157 1.00 97.06 179 LEU A O 1
ATOM 1380 N N . SER A 1 180 ? 5.670 -0.663 -28.202 1.00 97.94 180 SER A N 1
ATOM 1381 C CA . SER A 1 180 ? 4.945 -0.094 -29.344 1.00 97.94 180 SER A CA 1
ATOM 1382 C C . SER A 1 180 ? 4.153 -1.156 -30.106 1.00 97.94 180 SER A C 1
ATOM 1384 O O . SER A 1 180 ? 3.023 -0.911 -30.525 1.00 97.94 180 SER A O 1
ATOM 1386 N N . ALA A 1 181 ? 4.747 -2.341 -30.278 1.00 97.69 181 ALA A N 1
ATOM 1387 C CA . ALA A 1 181 ? 4.092 -3.473 -30.919 1.00 97.69 181 ALA A CA 1
ATOM 1388 C C . ALA A 1 181 ? 2.916 -4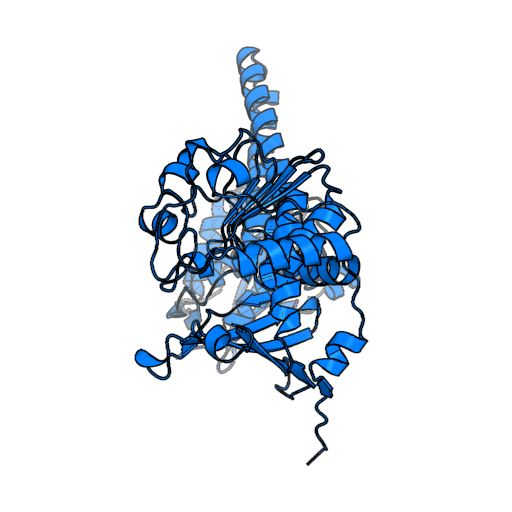.003 -30.084 1.00 97.69 181 ALA A C 1
ATOM 1390 O O . ALA A 1 181 ? 1.863 -4.294 -30.642 1.00 97.69 181 ALA A O 1
ATOM 1391 N N . ASP A 1 182 ? 3.090 -4.095 -28.764 1.00 95.56 182 ASP A N 1
ATOM 1392 C CA . ASP A 1 182 ? 2.069 -4.595 -27.839 1.00 95.56 182 ASP A CA 1
ATOM 1393 C C . ASP A 1 182 ? 0.879 -3.633 -27.679 1.00 95.56 182 ASP A C 1
ATOM 1395 O O . ASP A 1 182 ? -0.276 -4.040 -27.773 1.00 95.56 182 ASP A O 1
ATOM 1399 N N . LEU A 1 183 ? 1.152 -2.339 -27.495 1.00 96.31 183 LEU A N 1
ATOM 1400 C CA . LEU A 1 183 ? 0.121 -1.321 -27.266 1.00 96.31 183 LEU A CA 1
ATOM 1401 C C . LEU A 1 183 ? -0.545 -0.832 -28.561 1.00 96.31 183 LEU A C 1
ATOM 1403 O O . LEU A 1 183 ? -1.542 -0.115 -28.511 1.00 96.31 183 LEU A O 1
ATOM 1407 N N . GLY A 1 184 ? 0.021 -1.158 -29.727 1.00 96.75 184 GLY A N 1
ATOM 1408 C CA . GLY A 1 184 ? -0.469 -0.674 -31.020 1.00 96.75 184 GLY A CA 1
ATOM 1409 C C . GLY A 1 184 ? -0.327 0.843 -31.217 1.00 96.75 184 GLY A C 1
ATOM 1410 O O . GLY A 1 184 ? -1.019 1.417 -32.058 1.00 96.75 184 GLY A O 1
ATOM 1411 N N . LYS A 1 185 ? 0.555 1.503 -30.453 1.00 96.88 185 LYS A N 1
ATOM 1412 C CA . LYS A 1 185 ? 0.837 2.949 -30.518 1.00 96.88 185 LYS A CA 1
ATOM 1413 C C . LYS A 1 185 ? 2.329 3.226 -30.334 1.00 96.88 185 LYS A C 1
ATOM 1415 O O . LYS A 1 185 ? 3.057 2.406 -29.788 1.00 96.88 185 LYS A O 1
ATOM 1420 N N . THR A 1 186 ? 2.803 4.384 -30.788 1.00 97.38 186 THR A N 1
ATOM 1421 C CA . THR A 1 186 ? 4.231 4.725 -30.720 1.00 97.38 186 THR A CA 1
ATOM 1422 C C . THR A 1 186 ? 4.685 4.994 -29.285 1.00 97.38 186 THR A C 1
ATOM 1424 O O . THR A 1 186 ? 4.191 5.913 -28.634 1.00 97.38 186 THR A O 1
ATOM 1427 N N . VAL A 1 187 ? 5.698 4.253 -28.834 1.00 98.38 187 VAL A N 1
ATOM 1428 C CA . VAL A 1 187 ? 6.477 4.543 -27.625 1.00 98.38 187 VAL A CA 1
ATOM 1429 C C . VAL A 1 187 ? 7.843 5.089 -28.034 1.00 98.38 187 VAL A C 1
ATOM 1431 O O . VAL A 1 187 ? 8.624 4.422 -28.711 1.00 98.38 187 VAL A O 1
ATOM 1434 N N . THR A 1 188 ? 8.146 6.317 -27.621 1.00 98.38 188 THR A N 1
ATOM 1435 C CA . THR A 1 188 ? 9.336 7.049 -28.067 1.00 98.38 188 THR A CA 1
ATOM 1436 C C . THR A 1 188 ? 10.518 6.798 -27.135 1.00 98.38 188 THR A C 1
ATOM 1438 O O . THR A 1 188 ? 10.512 7.204 -25.972 1.00 98.38 188 THR A O 1
ATOM 1441 N N . ALA A 1 189 ? 11.576 6.175 -27.654 1.00 98.19 189 ALA A N 1
ATOM 1442 C CA . ALA A 1 189 ? 12.862 6.083 -26.970 1.00 98.19 189 ALA A CA 1
ATOM 1443 C C . ALA A 1 189 ? 13.609 7.425 -27.043 1.00 98.19 189 ALA A C 1
ATOM 1445 O O . ALA A 1 189 ? 13.885 7.923 -28.134 1.00 98.19 189 ALA A O 1
ATOM 1446 N N . VAL A 1 190 ? 13.972 8.003 -25.894 1.00 98.00 190 VAL A N 1
ATOM 1447 C CA . VAL A 1 190 ? 14.655 9.309 -25.834 1.00 98.00 190 VAL A CA 1
ATOM 1448 C C . VAL A 1 190 ? 16.087 9.223 -25.296 1.00 98.00 190 VAL A C 1
ATOM 1450 O O . VAL A 1 190 ? 16.486 8.283 -24.594 1.00 98.00 190 VAL A O 1
ATOM 1453 N N . ALA A 1 191 ? 16.901 10.212 -25.669 1.00 95.12 191 ALA A N 1
ATOM 1454 C CA . ALA A 1 191 ? 18.345 10.198 -25.454 1.00 95.12 191 ALA A CA 1
ATOM 1455 C C . ALA A 1 191 ? 18.754 10.371 -23.987 1.00 95.12 191 ALA A C 1
ATOM 1457 O O . ALA A 1 191 ? 19.754 9.787 -23.572 1.00 95.12 191 ALA A O 1
ATOM 1458 N N . ASP A 1 192 ? 17.980 11.120 -23.205 1.00 96.56 192 ASP A N 1
ATOM 1459 C CA . ASP A 1 192 ? 18.354 11.530 -21.854 1.00 96.56 192 ASP A CA 1
ATOM 1460 C C . ASP A 1 192 ? 17.140 11.657 -20.919 1.00 96.56 192 ASP A C 1
ATOM 1462 O O . ASP A 1 192 ? 15.981 11.570 -21.327 1.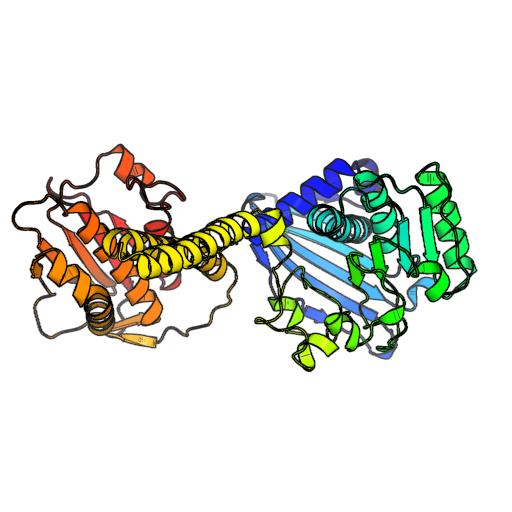00 96.56 192 ASP A O 1
ATOM 1466 N N . TRP A 1 193 ? 17.422 11.853 -19.630 1.00 97.62 193 TRP A N 1
ATOM 1467 C CA . TRP A 1 193 ? 16.405 11.980 -18.589 1.00 97.62 193 TRP A CA 1
ATOM 1468 C C . TRP A 1 193 ? 15.532 13.222 -18.768 1.00 97.62 193 TRP A C 1
ATOM 1470 O O . TRP A 1 193 ? 14.323 13.150 -18.553 1.00 97.62 193 TRP A O 1
ATOM 1480 N N . LYS A 1 194 ? 16.128 14.355 -19.156 1.00 98.12 194 LYS A N 1
ATOM 1481 C CA . LYS A 1 194 ? 15.425 15.637 -19.233 1.00 98.12 194 LYS A CA 1
ATOM 1482 C C . LYS A 1 194 ? 14.366 15.607 -20.330 1.00 98.12 194 LYS A C 1
ATOM 1484 O O . LYS A 1 194 ? 13.202 15.860 -20.045 1.00 98.12 194 LYS A O 1
ATOM 1489 N N . SER A 1 195 ? 14.749 15.223 -21.546 1.00 97.81 195 SER A N 1
ATOM 1490 C CA . SER A 1 195 ? 13.836 15.055 -22.686 1.00 97.81 195 SER A CA 1
ATOM 1491 C C . SER A 1 195 ? 12.741 14.020 -22.418 1.00 97.81 195 SER A C 1
ATOM 1493 O O . SER A 1 195 ? 11.628 14.153 -22.926 1.00 97.81 195 SER A O 1
ATOM 1495 N N . CYS A 1 196 ? 13.014 13.017 -21.577 1.00 98.31 196 CYS A N 1
ATOM 1496 C CA . CYS A 1 196 ? 11.986 12.085 -21.127 1.00 98.31 196 CYS A CA 1
ATOM 1497 C C . CYS A 1 196 ? 10.969 12.768 -20.208 1.00 98.31 196 CYS A C 1
ATOM 1499 O O . CYS A 1 196 ? 9.771 12.648 -20.437 1.00 98.31 196 CYS A O 1
ATOM 1501 N N . ILE A 1 197 ? 11.439 13.468 -19.176 1.00 98.50 197 ILE A N 1
ATOM 1502 C CA . ILE A 1 197 ? 10.629 13.914 -18.033 1.00 98.50 197 ILE A CA 1
ATOM 1503 C C . ILE A 1 197 ? 9.914 15.244 -18.291 1.00 98.50 197 ILE A C 1
ATOM 1505 O O . ILE A 1 197 ? 8.773 15.427 -17.865 1.00 98.50 197 ILE A O 1
ATOM 1509 N N . GLU A 1 198 ? 10.573 16.185 -18.963 1.00 98.12 198 GLU A N 1
ATOM 1510 C CA . GLU A 1 198 ? 10.104 17.564 -19.073 1.00 98.12 198 GLU A CA 1
ATOM 1511 C C . GLU A 1 198 ? 8.734 17.638 -19.769 1.00 98.12 198 GLU A C 1
ATOM 1513 O O . GLU A 1 198 ? 8.510 17.093 -20.852 1.00 98.12 198 GLU A O 1
ATOM 1518 N N . GLY A 1 199 ? 7.775 18.296 -19.114 1.00 97.81 199 GLY A N 1
ATOM 1519 C CA . GLY A 1 199 ? 6.412 18.461 -19.627 1.00 97.81 199 GLY A CA 1
ATOM 1520 C C . GLY A 1 199 ? 5.480 17.251 -19.466 1.00 97.81 199 GLY A C 1
ATOM 1521 O O . GLY A 1 199 ? 4.297 17.385 -19.794 1.00 97.81 199 GLY A O 1
ATOM 1522 N N . ALA A 1 200 ? 5.956 16.118 -18.938 1.00 98.69 200 ALA A N 1
ATOM 1523 C CA . ALA A 1 200 ? 5.122 14.942 -18.701 1.00 98.69 200 ALA A CA 1
ATOM 1524 C C . ALA A 1 200 ? 4.082 15.165 -17.590 1.00 98.69 200 ALA A C 1
ATOM 1526 O O . ALA A 1 200 ? 4.301 15.927 -16.645 1.00 98.69 200 ALA A O 1
ATOM 1527 N N . ASP A 1 201 ? 2.930 14.501 -17.710 1.00 98.62 201 ASP A N 1
ATOM 1528 C CA . ASP A 1 201 ? 1.872 14.548 -16.696 1.00 98.62 201 ASP A CA 1
ATOM 1529 C C . ASP A 1 201 ? 2.062 13.462 -15.630 1.00 98.62 201 ASP A C 1
ATOM 1531 O O . ASP A 1 201 ? 1.740 13.679 -14.461 1.00 98.62 201 ASP A O 1
ATOM 1535 N N . ILE A 1 202 ? 2.601 12.307 -16.027 1.00 98.75 202 ILE A N 1
ATOM 1536 C CA . ILE A 1 202 ? 2.988 11.217 -15.132 1.00 98.75 202 ILE A CA 1
ATOM 1537 C C . ILE A 1 202 ? 4.450 10.868 -15.414 1.00 98.75 202 ILE A C 1
ATOM 1539 O O . ILE A 1 202 ? 4.829 10.621 -16.557 1.00 98.75 202 ILE A O 1
ATOM 1543 N N . VAL A 1 203 ? 5.264 10.849 -14.362 1.00 98.69 203 VAL A N 1
ATOM 1544 C CA . VAL A 1 203 ? 6.688 10.512 -14.395 1.00 98.69 203 VAL A CA 1
ATOM 1545 C C . VAL A 1 203 ? 6.913 9.292 -13.518 1.00 98.69 203 VAL A C 1
ATOM 1547 O O . VAL A 1 203 ? 6.668 9.333 -12.314 1.00 98.69 203 VAL A O 1
ATOM 1550 N N . VAL A 1 204 ? 7.412 8.213 -14.106 1.00 98.12 204 VAL A N 1
ATOM 1551 C CA . VAL A 1 204 ? 7.781 6.994 -13.389 1.00 98.12 204 VAL A CA 1
ATOM 1552 C C . VAL A 1 204 ? 9.295 6.843 -13.408 1.00 98.12 204 VAL A C 1
ATOM 1554 O O . VAL A 1 204 ? 9.919 6.877 -14.468 1.00 98.12 204 VAL A O 1
ATOM 1557 N N . GLU A 1 205 ? 9.892 6.667 -12.232 1.00 96.31 205 GLU A N 1
ATOM 1558 C CA . GLU A 1 205 ? 11.324 6.426 -12.079 1.00 96.31 205 GLU A CA 1
ATOM 1559 C C . GLU A 1 205 ? 11.551 5.012 -11.527 1.00 96.31 205 GLU A C 1
ATOM 1561 O O . GLU A 1 205 ? 11.201 4.701 -10.388 1.00 96.31 205 GLU A O 1
ATOM 1566 N N . ALA A 1 206 ? 12.123 4.153 -12.376 1.00 92.44 206 ALA A N 1
ATOM 1567 C CA . ALA A 1 206 ? 12.362 2.732 -12.120 1.00 92.44 206 ALA A CA 1
ATOM 1568 C C . ALA A 1 206 ? 13.787 2.294 -12.509 1.00 92.44 206 ALA A C 1
ATOM 1570 O O . ALA A 1 206 ? 14.035 1.142 -12.907 1.00 92.44 206 ALA A O 1
ATOM 1571 N N . SER A 1 207 ? 14.741 3.221 -12.445 1.00 90.19 207 SER A N 1
ATOM 1572 C CA . SER A 1 207 ? 16.135 2.962 -12.783 1.00 90.19 207 SER A CA 1
ATOM 1573 C C . SER A 1 207 ? 16.777 1.981 -11.795 1.00 90.19 207 SER A C 1
ATOM 1575 O O . SER A 1 207 ? 16.290 1.735 -10.689 1.00 90.19 207 SER A O 1
ATOM 1577 N N . ARG A 1 208 ? 17.878 1.358 -12.226 1.00 85.75 208 ARG A N 1
ATOM 1578 C CA . ARG A 1 208 ? 18.708 0.512 -11.368 1.00 85.75 208 ARG A CA 1
ATOM 1579 C C . ARG A 1 208 ? 20.063 1.181 -11.220 1.00 85.75 208 ARG A C 1
ATOM 1581 O O . ARG A 1 208 ? 20.830 1.229 -12.181 1.00 85.75 208 ARG A O 1
ATOM 1588 N N . LEU A 1 209 ? 20.327 1.696 -10.027 1.00 85.81 209 LEU A N 1
ATOM 1589 C CA . LEU A 1 209 ? 21.585 2.347 -9.686 1.00 85.81 209 LEU A CA 1
ATOM 1590 C C . LEU A 1 209 ? 22.367 1.465 -8.703 1.00 85.81 209 LEU A C 1
ATOM 1592 O O . LEU A 1 209 ? 21.744 0.811 -7.864 1.00 85.81 209 LEU A O 1
ATOM 1596 N N . PRO A 1 210 ? 23.708 1.428 -8.799 1.00 82.88 210 PRO A N 1
ATOM 1597 C CA . PRO A 1 210 ? 24.542 0.735 -7.818 1.00 82.88 210 PRO A CA 1
ATOM 1598 C C . PRO A 1 210 ? 24.566 1.468 -6.469 1.00 82.88 210 PRO A C 1
ATOM 1600 O O . PRO A 1 210 ? 24.738 0.844 -5.429 1.00 82.88 210 PRO A O 1
ATOM 1603 N N . GLU A 1 211 ? 24.354 2.783 -6.489 1.00 88.44 211 GLU A N 1
ATOM 1604 C CA . GLU A 1 211 ? 24.328 3.672 -5.331 1.00 88.44 211 GLU A CA 1
ATOM 1605 C C . GLU A 1 211 ? 23.326 4.817 -5.572 1.00 88.44 211 GLU A C 1
ATOM 1607 O O . GLU A 1 211 ? 22.977 5.079 -6.728 1.00 88.44 211 GLU A O 1
ATOM 1612 N N . PRO A 1 212 ? 22.842 5.503 -4.522 1.00 92.06 212 PRO A N 1
ATOM 1613 C CA . PRO A 1 212 ? 21.969 6.661 -4.683 1.00 92.06 212 PRO A CA 1
ATOM 1614 C C . PRO A 1 212 ? 22.630 7.780 -5.502 1.00 92.06 212 PRO A C 1
ATOM 1616 O O . PRO A 1 212 ? 23.711 8.251 -5.152 1.00 92.06 212 PRO A O 1
ATOM 1619 N N . GLN A 1 213 ? 21.971 8.243 -6.566 1.00 94.69 213 GLN A N 1
ATOM 1620 C CA . GLN A 1 213 ? 22.449 9.347 -7.409 1.00 94.69 213 GLN A CA 1
ATOM 1621 C C . GLN A 1 213 ? 21.262 10.205 -7.878 1.00 94.69 213 GLN A C 1
ATOM 1623 O O . GLN A 1 213 ? 20.389 9.685 -8.564 1.00 94.69 213 GLN A O 1
ATOM 1628 N N . PRO A 1 214 ? 21.204 11.517 -7.578 1.00 94.31 214 PRO A N 1
ATOM 1629 C CA . PRO A 1 214 ? 20.043 12.360 -7.880 1.00 94.31 214 PRO A CA 1
ATOM 1630 C C . PRO A 1 214 ? 19.987 12.777 -9.365 1.00 94.31 214 PRO A C 1
ATOM 1632 O O . PRO A 1 214 ? 20.294 13.919 -9.725 1.00 94.31 214 PRO A O 1
ATOM 1635 N N . LEU A 1 215 ? 19.635 11.831 -10.237 1.00 96.44 215 LEU A N 1
ATOM 1636 C CA . LEU A 1 215 ? 19.538 11.992 -11.692 1.00 96.44 215 LEU A CA 1
ATOM 1637 C C . LEU A 1 215 ? 18.228 12.662 -12.135 1.00 96.44 215 LEU A C 1
ATOM 1639 O O . LEU A 1 215 ? 18.240 13.436 -13.090 1.00 96.44 215 LEU A O 1
ATOM 1643 N N . LEU A 1 216 ? 17.116 12.409 -11.438 1.00 97.50 216 LEU A N 1
ATOM 1644 C CA . LEU A 1 216 ? 15.845 13.101 -11.648 1.00 97.50 216 LEU A CA 1
ATOM 1645 C C . LEU A 1 216 ? 15.897 14.468 -10.964 1.00 97.50 216 LEU A C 1
ATOM 1647 O O . LEU A 1 216 ? 15.956 14.555 -9.733 1.00 97.50 216 LEU A O 1
ATOM 1651 N N . LYS A 1 217 ? 15.865 15.531 -11.773 1.00 98.12 217 LYS A N 1
ATOM 1652 C CA . LYS A 1 217 ? 15.924 16.916 -11.297 1.00 98.12 217 LYS A CA 1
ATOM 1653 C C . LYS A 1 217 ? 14.546 17.479 -11.002 1.00 98.12 217 LYS A C 1
ATOM 1655 O O . LYS A 1 217 ? 13.617 17.334 -11.793 1.00 98.12 217 LYS A O 1
ATOM 1660 N N . THR A 1 218 ? 14.451 18.178 -9.877 1.00 98.06 218 THR A N 1
ATOM 1661 C CA . THR A 1 218 ? 13.215 18.797 -9.383 1.00 98.06 218 THR A CA 1
ATOM 1662 C C . THR A 1 218 ? 12.664 19.823 -10.374 1.00 98.06 218 THR A C 1
ATOM 1664 O O . THR A 1 218 ? 11.461 19.877 -10.605 1.00 98.06 218 THR A O 1
ATOM 1667 N N . GLU A 1 219 ? 13.546 20.593 -11.015 1.00 98.12 219 GLU A N 1
ATOM 1668 C CA . GLU A 1 219 ? 13.194 21.627 -12.000 1.00 98.12 219 GLU A CA 1
ATOM 1669 C C . GLU A 1 219 ? 12.533 21.092 -13.282 1.00 98.12 219 GLU A C 1
ATOM 1671 O O . GLU A 1 219 ? 11.879 21.855 -13.985 1.00 98.12 219 GLU A O 1
ATOM 1676 N N . TRP A 1 220 ? 12.668 19.797 -13.596 1.00 98.44 220 TRP A N 1
ATOM 1677 C CA . TRP A 1 220 ? 12.055 19.204 -14.794 1.00 98.44 220 TRP A CA 1
ATOM 1678 C C . TRP A 1 220 ? 10.596 18.796 -14.570 1.00 98.44 220 TRP A C 1
ATOM 1680 O O . TRP A 1 220 ? 9.889 18.459 -15.521 1.00 98.44 220 TRP A O 1
ATOM 1690 N N . ILE A 1 221 ? 10.136 18.804 -13.316 1.00 98.44 221 ILE A N 1
ATOM 1691 C CA . ILE A 1 221 ? 8.797 18.353 -12.958 1.00 98.44 221 ILE A CA 1
ATOM 1692 C C . ILE A 1 221 ? 7.783 19.468 -13.209 1.00 98.44 221 ILE A C 1
ATOM 1694 O O . ILE A 1 221 ? 7.791 20.523 -12.575 1.00 98.44 221 ILE A O 1
ATOM 1698 N N . LYS A 1 222 ? 6.858 19.200 -14.131 1.00 96.75 222 LYS A N 1
ATOM 1699 C CA . LYS A 1 222 ? 5.737 20.085 -14.451 1.00 96.75 222 LYS A CA 1
ATOM 1700 C C . LYS A 1 222 ? 4.796 20.238 -13.240 1.00 96.75 222 LYS A C 1
ATOM 1702 O O . LYS A 1 222 ? 4.460 19.239 -12.599 1.00 96.75 222 LYS A O 1
ATOM 1707 N N . PRO A 1 223 ? 4.274 21.447 -12.953 1.00 95.56 223 PRO A N 1
ATOM 1708 C CA . PRO A 1 223 ? 3.236 21.629 -11.943 1.00 95.56 223 PRO A CA 1
ATOM 1709 C C . PRO A 1 223 ? 2.014 20.731 -12.182 1.00 95.56 223 PRO A C 1
ATOM 1711 O O . PRO A 1 223 ? 1.462 20.675 -13.283 1.00 95.56 223 PRO A O 1
ATOM 1714 N N . GLY A 1 224 ? 1.575 20.034 -11.132 1.00 94.31 224 GLY A N 1
ATOM 1715 C CA . GLY A 1 224 ? 0.451 19.099 -11.205 1.00 94.31 224 GLY A CA 1
ATOM 1716 C C . GLY A 1 224 ? 0.768 17.778 -11.914 1.00 94.31 224 GLY A C 1
ATOM 1717 O O . GLY A 1 224 ? -0.173 17.083 -12.307 1.00 94.31 224 GLY A O 1
ATOM 1718 N N . ALA A 1 225 ? 2.048 17.456 -12.123 1.00 97.75 225 ALA A N 1
ATOM 1719 C CA . ALA A 1 225 ? 2.479 16.119 -12.510 1.00 97.75 225 ALA A CA 1
ATOM 1720 C C . ALA A 1 225 ? 2.457 15.160 -11.311 1.00 97.75 225 ALA A C 1
ATOM 1722 O O . ALA A 1 225 ? 2.673 15.564 -10.166 1.00 97.75 225 ALA A O 1
ATOM 1723 N N . LEU A 1 226 ? 2.226 13.880 -11.591 1.00 98.44 226 LEU A N 1
ATOM 1724 C CA . LEU A 1 226 ? 2.467 12.797 -10.645 1.00 98.44 226 LEU A CA 1
ATOM 1725 C C . LEU A 1 226 ? 3.879 12.251 -10.859 1.00 98.44 226 LEU A C 1
ATOM 1727 O O . LEU A 1 226 ? 4.241 11.930 -11.987 1.00 98.44 226 LEU A O 1
ATOM 1731 N N . VAL A 1 227 ? 4.643 12.084 -9.781 1.00 98.38 227 VAL A N 1
ATOM 1732 C CA . VAL A 1 227 ? 5.965 11.445 -9.815 1.00 98.38 227 VAL A CA 1
ATOM 1733 C C . VAL A 1 227 ? 5.928 10.179 -8.966 1.00 98.38 227 VAL A C 1
ATOM 1735 O O . VAL A 1 227 ? 5.570 10.238 -7.791 1.00 98.38 227 VAL A O 1
ATOM 1738 N N . VAL A 1 228 ? 6.302 9.041 -9.550 1.00 97.81 228 VAL A N 1
ATOM 1739 C CA . VAL A 1 228 ? 6.334 7.728 -8.889 1.00 97.81 228 VAL A CA 1
ATOM 1740 C C . VAL A 1 228 ? 7.755 7.164 -8.947 1.00 97.81 228 VAL A C 1
ATOM 1742 O O . VAL A 1 228 ? 8.093 6.438 -9.886 1.00 97.81 228 VAL A O 1
ATOM 1745 N N . PRO A 1 229 ? 8.617 7.502 -7.974 1.00 95.31 229 PRO A N 1
ATOM 1746 C CA . PRO A 1 229 ? 9.935 6.904 -7.873 1.00 95.31 229 PRO A CA 1
ATOM 1747 C C . PRO A 1 229 ? 9.864 5.620 -7.043 1.00 95.31 229 PRO A C 1
ATOM 1749 O O . PRO A 1 229 ? 9.473 5.654 -5.875 1.00 95.31 229 PRO A O 1
ATOM 1752 N N . TYR A 1 230 ? 10.269 4.484 -7.610 1.00 88.19 230 TYR A N 1
ATOM 1753 C CA . TYR A 1 230 ? 10.276 3.194 -6.900 1.00 88.19 230 TYR A CA 1
ATOM 1754 C C . TYR A 1 230 ? 11.565 2.382 -7.095 1.00 88.19 230 TYR A C 1
ATOM 1756 O O . TYR A 1 230 ? 11.626 1.212 -6.712 1.00 88.19 230 TYR A O 1
ATOM 1764 N N . GLY A 1 231 ? 12.620 2.992 -7.645 1.00 84.81 231 GLY A N 1
ATOM 1765 C CA . GLY A 1 231 ? 13.944 2.378 -7.705 1.00 84.81 231 GLY A CA 1
ATOM 1766 C C . GLY A 1 231 ? 14.448 1.912 -6.329 1.00 84.81 231 GLY A C 1
ATOM 1767 O O . GLY A 1 231 ? 14.227 2.562 -5.304 1.00 84.81 231 GLY A O 1
ATOM 1768 N N . THR A 1 232 ? 15.157 0.776 -6.303 1.00 83.94 232 THR A N 1
ATOM 1769 C CA . THR A 1 232 ? 15.781 0.222 -5.085 1.00 83.94 232 THR A CA 1
ATOM 1770 C C . THR A 1 232 ? 16.768 1.210 -4.456 1.00 83.94 232 THR A C 1
ATOM 1772 O O . THR A 1 232 ? 16.828 1.342 -3.232 1.00 83.94 232 THR A O 1
ATOM 1775 N N . MET A 1 233 ? 17.512 1.921 -5.306 1.00 88.56 233 MET A N 1
ATOM 1776 C CA . MET A 1 233 ? 18.390 3.032 -4.947 1.00 88.56 233 MET A CA 1
ATOM 1777 C C . MET A 1 233 ? 17.758 4.348 -5.395 1.00 88.56 233 MET A C 1
ATOM 1779 O O . MET A 1 233 ? 17.137 4.409 -6.455 1.00 88.56 233 MET A O 1
ATOM 1783 N N . SER A 1 234 ? 17.927 5.401 -4.594 1.00 93.44 234 SER A N 1
ATOM 1784 C CA . SER A 1 234 ? 17.325 6.703 -4.885 1.00 93.44 234 SER A CA 1
ATOM 1785 C C . SER A 1 234 ? 17.944 7.355 -6.117 1.00 93.44 234 SER A C 1
ATOM 1787 O O . SER A 1 234 ? 19.160 7.542 -6.177 1.00 93.44 234 SER A O 1
ATOM 1789 N N . ALA A 1 235 ? 17.089 7.731 -7.070 1.00 95.69 235 ALA A N 1
ATOM 1790 C CA . ALA A 1 235 ? 17.469 8.509 -8.242 1.00 95.69 235 ALA A CA 1
ATOM 1791 C C . ALA A 1 235 ? 17.036 9.986 -8.163 1.00 95.69 235 ALA A C 1
ATOM 1793 O O . ALA A 1 235 ? 17.213 10.732 -9.124 1.00 95.69 235 ALA A O 1
ATOM 1794 N N . VAL A 1 236 ? 16.407 10.409 -7.062 1.00 96.75 236 VAL A N 1
ATOM 1795 C CA . VAL A 1 236 ? 15.679 11.685 -6.978 1.00 96.75 236 VAL A CA 1
ATOM 1796 C C . VAL A 1 236 ? 16.353 12.673 -6.030 1.00 96.75 236 VAL A C 1
ATOM 1798 O O . VAL A 1 236 ? 16.968 12.296 -5.034 1.00 96.75 236 VAL A O 1
ATOM 1801 N N . GLU A 1 237 ? 16.226 13.965 -6.322 1.00 97.50 237 GLU A N 1
ATOM 1802 C CA . GLU A 1 237 ? 16.732 15.026 -5.448 1.00 97.50 237 GLU A CA 1
ATOM 1803 C C . GLU A 1 237 ? 15.953 15.141 -4.129 1.00 97.50 237 GLU A C 1
ATOM 1805 O O . GLU A 1 237 ? 14.739 14.934 -4.068 1.00 97.50 237 GLU A O 1
ATOM 1810 N N . LEU A 1 238 ? 16.637 15.568 -3.060 1.00 96.50 238 LEU A N 1
ATOM 1811 C CA . LEU A 1 238 ? 15.991 15.902 -1.782 1.00 96.50 238 LEU A CA 1
ATOM 1812 C C . LEU A 1 238 ? 14.966 17.034 -1.917 1.00 96.50 238 LEU A C 1
ATOM 1814 O O . LEU A 1 238 ? 13.966 17.043 -1.199 1.00 96.50 238 LEU A O 1
ATOM 1818 N N . SER A 1 239 ? 15.202 17.962 -2.844 1.00 97.44 239 SER A N 1
ATOM 1819 C CA . SER A 1 239 ? 14.308 19.078 -3.151 1.00 97.44 239 SER A CA 1
ATOM 1820 C C . SER A 1 239 ? 13.030 18.660 -3.874 1.00 97.44 239 SER A C 1
ATOM 1822 O O . SER A 1 239 ? 12.105 19.465 -3.943 1.00 97.44 239 SER A O 1
ATOM 1824 N N . LEU A 1 240 ? 12.904 17.405 -4.332 1.00 97.25 240 LEU A N 1
ATOM 1825 C CA . LEU A 1 240 ? 11.668 16.927 -4.957 1.00 97.25 240 LEU A CA 1
ATOM 1826 C C . LEU A 1 240 ? 10.460 17.151 -4.036 1.00 97.25 240 LEU A C 1
ATOM 1828 O O . LEU A 1 240 ? 9.397 17.548 -4.496 1.00 97.25 240 LEU A O 1
ATOM 1832 N N . THR A 1 241 ? 10.626 16.974 -2.724 1.00 95.12 241 THR A N 1
ATOM 1833 C CA . THR A 1 241 ? 9.543 17.178 -1.750 1.00 95.12 241 THR A CA 1
ATOM 1834 C C . THR A 1 241 ? 9.140 18.638 -1.581 1.00 95.12 241 THR A C 1
ATOM 1836 O O . THR A 1 241 ? 8.038 18.895 -1.112 1.00 95.12 241 THR A O 1
ATOM 1839 N N . ASP A 1 242 ? 9.989 19.592 -1.970 1.00 94.88 242 ASP A N 1
ATOM 1840 C CA . ASP A 1 242 ? 9.710 21.027 -1.818 1.00 94.88 242 ASP A CA 1
ATOM 1841 C C . ASP A 1 242 ? 8.611 21.496 -2.784 1.00 94.88 242 ASP A C 1
ATOM 1843 O O . ASP A 1 242 ? 7.942 22.497 -2.530 1.00 94.88 242 ASP A O 1
ATOM 1847 N N . ILE A 1 243 ? 8.398 20.753 -3.876 1.00 95.19 243 ILE A N 1
ATOM 1848 C CA . ILE A 1 243 ? 7.387 21.057 -4.896 1.00 95.19 243 ILE A CA 1
ATOM 1849 C C . ILE A 1 243 ? 6.160 20.133 -4.839 1.00 95.19 243 ILE A C 1
ATOM 1851 O O . ILE A 1 243 ? 5.174 20.387 -5.533 1.00 95.19 243 ILE A O 1
ATOM 1855 N N . MET A 1 244 ? 6.200 19.066 -4.032 1.00 95.06 244 MET A N 1
ATOM 1856 C CA . MET A 1 244 ? 5.130 18.066 -3.948 1.00 95.06 244 MET A CA 1
ATOM 1857 C C . MET A 1 244 ? 4.071 18.473 -2.923 1.00 95.06 244 MET A C 1
ATOM 1859 O O . MET A 1 244 ? 4.344 18.575 -1.731 1.00 95.06 244 MET A O 1
ATOM 1863 N N . GLN A 1 245 ? 2.822 18.638 -3.366 1.00 89.50 245 GLN A N 1
ATOM 1864 C CA . GLN A 1 245 ? 1.704 18.984 -2.475 1.00 89.50 245 GLN A CA 1
ATOM 1865 C C . GLN A 1 245 ? 1.193 17.785 -1.666 1.00 89.50 245 GLN A C 1
ATOM 1867 O O . GLN A 1 245 ? 0.576 17.964 -0.616 1.00 89.50 245 GLN A O 1
ATOM 1872 N N . LYS A 1 246 ? 1.391 16.564 -2.171 1.00 91.06 246 LYS A N 1
ATOM 1873 C CA . LYS A 1 246 ? 0.965 15.319 -1.526 1.00 91.06 246 LYS A CA 1
ATOM 1874 C C . LYS A 1 246 ? 2.053 14.273 -1.689 1.00 91.06 246 LYS A C 1
ATOM 1876 O O . LYS A 1 246 ? 2.492 14.016 -2.804 1.00 91.06 246 LYS A O 1
ATOM 1881 N N . MET A 1 247 ? 2.431 13.640 -0.585 1.00 93.44 247 MET A N 1
ATOM 1882 C CA . MET A 1 247 ? 3.345 12.501 -0.584 1.00 93.44 247 MET A CA 1
ATOM 1883 C C . MET A 1 247 ? 2.585 11.255 -0.155 1.00 93.44 247 MET A C 1
ATOM 1885 O O . MET A 1 247 ? 1.955 11.254 0.900 1.00 93.44 247 MET A O 1
ATOM 1889 N N . VAL A 1 248 ? 2.622 10.214 -0.978 1.00 93.75 248 VAL A N 1
ATOM 1890 C CA . VAL A 1 248 ? 1.923 8.948 -0.740 1.00 93.75 248 VAL A CA 1
ATOM 1891 C C . VAL A 1 248 ? 2.938 7.824 -0.827 1.00 93.75 248 VAL A C 1
ATOM 1893 O O . VAL A 1 248 ? 3.819 7.854 -1.683 1.00 93.75 248 VAL A O 1
ATOM 1896 N N . VAL A 1 249 ? 2.810 6.848 0.063 1.00 93.25 249 VAL A N 1
ATOM 1897 C CA . VAL A 1 249 ? 3.632 5.631 0.070 1.00 93.25 249 VAL A CA 1
ATOM 1898 C C . VAL A 1 249 ? 2.729 4.406 0.015 1.00 93.25 249 VAL A C 1
ATOM 1900 O O . VAL A 1 249 ? 1.537 4.501 0.292 1.00 93.25 249 VAL A O 1
ATOM 1903 N N . ASP A 1 250 ? 3.274 3.257 -0.348 1.00 91.44 250 ASP A N 1
ATOM 1904 C CA . ASP A 1 250 ? 2.576 1.973 -0.277 1.00 91.44 250 ASP A CA 1
ATOM 1905 C C . ASP A 1 250 ? 2.423 1.488 1.175 1.00 91.44 250 ASP A C 1
ATOM 1907 O O . ASP A 1 250 ? 1.330 1.087 1.575 1.00 91.44 250 ASP A O 1
ATOM 1911 N N . ASP A 1 251 ? 3.497 1.572 1.966 1.00 89.19 251 ASP A N 1
ATOM 1912 C CA . ASP A 1 251 ? 3.528 1.185 3.379 1.00 89.19 251 ASP A CA 1
ATOM 1913 C C . ASP A 1 251 ? 4.555 2.019 4.166 1.00 89.19 251 ASP A C 1
ATOM 1915 O O . ASP A 1 251 ? 5.775 1.906 3.997 1.00 89.19 251 ASP A O 1
ATOM 1919 N N . TRP A 1 252 ? 4.068 2.851 5.087 1.00 87.06 252 TRP A N 1
ATOM 1920 C CA . TRP A 1 252 ? 4.907 3.721 5.908 1.00 87.06 252 TRP A CA 1
ATOM 1921 C C . TRP A 1 252 ? 5.783 2.939 6.895 1.00 87.06 252 TRP A C 1
ATOM 1923 O O . TRP A 1 252 ? 6.894 3.358 7.242 1.00 87.06 252 TRP A O 1
ATOM 1933 N N . GLY A 1 253 ? 5.302 1.788 7.368 1.00 82.12 253 GLY A N 1
ATOM 1934 C CA . GLY A 1 253 ? 6.057 0.891 8.236 1.00 82.12 253 GLY A CA 1
ATOM 1935 C C . GLY A 1 253 ? 7.338 0.384 7.572 1.00 82.12 253 GLY A C 1
ATOM 1936 O O . GLY A 1 253 ? 8.376 0.306 8.241 1.00 82.12 253 GLY A O 1
ATOM 1937 N N . GLN A 1 254 ? 7.279 0.095 6.272 1.00 82.19 254 GLN A N 1
ATOM 1938 C CA . GLN A 1 254 ? 8.414 -0.342 5.461 1.00 82.19 254 GLN A CA 1
ATOM 1939 C C . GLN A 1 254 ? 9.324 0.817 5.052 1.00 82.19 254 GLN A C 1
ATOM 1941 O O . GLN A 1 254 ? 10.543 0.644 5.060 1.00 82.19 254 GLN A O 1
ATOM 1946 N N . CYS A 1 255 ? 8.792 2.024 4.825 1.00 83.00 255 CYS A N 1
ATOM 1947 C CA . CYS A 1 255 ? 9.630 3.207 4.584 1.00 83.00 255 CYS A CA 1
ATOM 1948 C C . CYS A 1 255 ? 10.612 3.482 5.738 1.00 83.00 255 CYS A C 1
ATOM 1950 O O . CYS A 1 255 ? 11.718 3.971 5.515 1.00 83.00 255 CYS A O 1
ATOM 1952 N N . LYS A 1 256 ? 10.247 3.135 6.979 1.00 75.06 256 LYS A N 1
ATOM 1953 C CA . LYS A 1 256 ? 11.061 3.393 8.180 1.00 75.06 256 LYS A CA 1
ATOM 1954 C C . LYS A 1 256 ? 12.218 2.414 8.411 1.00 75.06 256 LYS A C 1
ATOM 1956 O O . LYS A 1 256 ? 13.058 2.697 9.258 1.00 75.06 256 LYS A O 1
ATOM 1961 N N . GLY A 1 257 ? 12.277 1.275 7.715 1.00 69.75 257 GLY A N 1
ATOM 1962 C CA . GLY A 1 257 ? 13.268 0.223 7.989 1.00 69.75 257 GLY A CA 1
ATOM 1963 C C . GLY A 1 257 ? 14.015 -0.259 6.748 1.00 69.75 257 GLY A C 1
ATOM 1964 O O . GLY A 1 257 ? 13.468 -0.229 5.653 1.00 69.75 257 GLY A O 1
ATOM 1965 N N . GLY A 1 258 ? 15.251 -0.734 6.922 1.00 73.75 258 GLY A N 1
ATOM 1966 C CA . GLY A 1 258 ? 16.099 -1.253 5.840 1.00 73.75 258 GLY A CA 1
ATOM 1967 C C . GLY A 1 258 ? 17.012 -0.201 5.196 1.00 73.75 258 GLY A C 1
ATOM 1968 O O . GLY A 1 258 ? 16.982 0.968 5.564 1.00 73.75 258 GLY A O 1
ATOM 1969 N N . LYS A 1 259 ? 17.842 -0.636 4.238 1.00 76.38 259 LYS A N 1
ATOM 1970 C CA . LYS A 1 259 ? 18.844 0.204 3.543 1.00 76.38 259 LYS A CA 1
ATOM 1971 C C . LYS A 1 259 ? 18.409 0.714 2.163 1.00 76.38 259 LYS A C 1
ATOM 1973 O O . LYS A 1 259 ? 19.077 1.555 1.578 1.00 76.38 259 LYS A O 1
ATOM 1978 N N . PHE A 1 260 ? 17.297 0.201 1.642 1.00 83.38 260 PHE A N 1
ATOM 1979 C CA . PHE A 1 260 ? 16.810 0.486 0.291 1.00 83.38 260 PHE A CA 1
ATOM 1980 C C . PHE A 1 260 ? 15.584 1.403 0.304 1.00 83.38 260 PHE A C 1
ATOM 1982 O O . PHE A 1 260 ? 14.909 1.535 1.333 1.00 83.38 260 PHE A O 1
ATOM 1989 N N . GLY A 1 261 ? 15.299 2.016 -0.845 1.00 87.62 261 GLY A N 1
ATOM 1990 C CA . GLY A 1 261 ? 14.106 2.823 -1.093 1.00 87.62 261 GLY A CA 1
ATOM 1991 C C . GLY A 1 261 ? 14.407 4.134 -1.814 1.00 87.62 261 GLY A C 1
ATOM 1992 O O . GLY A 1 261 ? 15.309 4.881 -1.432 1.00 87.62 261 GLY A O 1
ATOM 1993 N N . SER A 1 262 ? 13.592 4.451 -2.816 1.00 92.25 262 SER A N 1
ATOM 1994 C CA . SER A 1 262 ? 13.713 5.660 -3.637 1.00 92.25 262 SER A CA 1
ATOM 1995 C C . SER A 1 262 ? 13.633 6.967 -2.836 1.00 92.25 262 SER A C 1
ATOM 1997 O O . SER A 1 262 ? 14.285 7.946 -3.190 1.00 92.25 262 SER A O 1
ATOM 1999 N N . LEU A 1 263 ? 12.883 6.968 -1.729 1.00 93.25 263 LEU A N 1
ATOM 2000 C CA . LEU A 1 263 ? 12.690 8.114 -0.831 1.00 93.25 263 LEU A CA 1
ATOM 2001 C C . LEU A 1 263 ? 13.391 7.946 0.529 1.00 93.25 263 LEU A C 1
ATOM 2003 O O . LEU A 1 263 ? 13.081 8.668 1.477 1.00 93.25 263 LEU A O 1
ATOM 2007 N N . ARG A 1 264 ? 14.337 7.001 0.655 1.00 90.38 264 ARG A N 1
ATOM 2008 C CA . ARG A 1 264 ? 15.052 6.723 1.919 1.00 90.38 264 ARG A CA 1
ATOM 2009 C C . ARG A 1 264 ? 15.682 7.984 2.507 1.00 90.38 264 ARG A C 1
ATOM 2011 O O . ARG A 1 264 ? 15.440 8.298 3.668 1.00 90.38 264 ARG A O 1
ATOM 2018 N N . ALA A 1 265 ? 16.427 8.726 1.691 1.00 91.81 265 ALA A N 1
ATOM 2019 C CA . ALA A 1 265 ? 17.102 9.943 2.129 1.00 91.81 265 ALA A CA 1
ATOM 2020 C C . ALA A 1 265 ? 16.105 11.014 2.616 1.00 91.81 265 ALA A C 1
ATOM 2022 O O . ALA A 1 265 ? 16.380 11.747 3.565 1.00 91.81 265 ALA A O 1
ATOM 2023 N N . HIS A 1 266 ? 14.908 11.091 2.025 1.00 94.25 266 HIS A N 1
ATOM 2024 C CA . HIS A 1 266 ? 13.848 12.006 2.462 1.00 94.25 266 HIS A CA 1
ATOM 2025 C C . HIS A 1 266 ? 13.277 11.604 3.820 1.00 94.25 266 HIS A C 1
ATOM 2027 O O . HIS A 1 266 ? 12.982 12.483 4.627 1.00 94.25 266 HIS A O 1
ATOM 2033 N N . VAL A 1 267 ? 13.154 10.301 4.090 1.00 90.75 267 VAL A N 1
ATOM 2034 C CA . VAL A 1 267 ? 12.745 9.786 5.407 1.00 90.75 267 VAL A CA 1
ATOM 2035 C C . VAL A 1 267 ? 13.804 10.092 6.465 1.00 90.75 267 VAL A C 1
ATOM 2037 O O . VAL A 1 267 ? 13.479 10.624 7.523 1.00 90.75 267 VAL A O 1
ATOM 2040 N N . GLU A 1 268 ? 15.076 9.818 6.173 1.00 89.19 268 GLU A N 1
ATOM 2041 C CA . GLU A 1 268 ? 16.196 10.037 7.103 1.00 89.19 268 GLU A CA 1
ATOM 2042 C C . GLU A 1 268 ? 16.407 11.516 7.440 1.00 89.19 268 GLU A C 1
ATOM 2044 O O . GLU A 1 268 ? 16.692 11.864 8.584 1.00 89.19 268 GLU A O 1
ATOM 2049 N N . THR A 1 269 ? 16.217 12.402 6.461 1.00 91.94 269 THR A N 1
ATOM 2050 C CA . THR A 1 269 ? 16.315 13.858 6.656 1.00 91.94 269 THR A CA 1
ATOM 2051 C C . THR A 1 269 ? 15.051 14.476 7.261 1.00 91.94 269 THR A C 1
ATOM 2053 O O . THR A 1 269 ? 15.032 15.672 7.547 1.00 91.94 269 THR A O 1
ATOM 2056 N N . GLY A 1 270 ? 13.981 13.694 7.448 1.00 88.69 270 GLY A N 1
ATOM 2057 C CA . GLY A 1 270 ? 12.695 14.158 7.977 1.00 88.69 270 GLY A CA 1
ATOM 2058 C C . GLY A 1 270 ? 11.836 14.956 6.987 1.00 88.69 270 GLY A C 1
ATOM 2059 O O . GLY A 1 270 ? 10.758 15.420 7.362 1.00 88.69 270 GLY A O 1
ATOM 2060 N N . ARG A 1 271 ? 12.270 15.096 5.726 1.00 91.25 271 ARG A N 1
ATOM 2061 C CA . ARG A 1 271 ? 11.492 15.720 4.637 1.00 91.25 271 ARG A CA 1
ATOM 2062 C C . ARG A 1 271 ? 10.216 14.926 4.344 1.00 91.25 271 ARG A C 1
ATOM 2064 O O . ARG A 1 271 ? 9.143 15.508 4.183 1.00 91.25 271 ARG A O 1
ATOM 2071 N N . LEU A 1 272 ? 10.311 13.598 4.381 1.00 90.00 272 LEU A N 1
ATOM 2072 C CA . LEU A 1 272 ? 9.167 12.693 4.434 1.00 90.00 272 LEU A CA 1
ATOM 2073 C C . LEU A 1 272 ? 9.037 12.121 5.854 1.00 90.00 272 LEU A C 1
ATOM 2075 O O . LEU A 1 272 ? 9.919 11.427 6.345 1.00 90.00 272 LEU A O 1
ATOM 2079 N N . SER A 1 273 ? 7.935 12.413 6.532 1.00 84.81 273 SER A N 1
ATOM 2080 C CA . SER A 1 273 ? 7.670 12.002 7.914 1.00 84.81 273 SER A CA 1
ATOM 2081 C C . SER A 1 273 ? 6.182 11.728 8.111 1.00 84.81 273 SER A C 1
ATOM 2083 O O . SER A 1 273 ? 5.374 12.085 7.262 1.00 84.81 273 SER A O 1
ATOM 2085 N N . GLU A 1 274 ? 5.782 11.208 9.274 1.00 78.31 274 GLU A N 1
ATOM 2086 C CA . GLU A 1 274 ? 4.356 11.061 9.625 1.00 78.31 274 GLU A CA 1
ATOM 2087 C C . GLU A 1 274 ? 3.573 12.381 9.551 1.00 78.31 274 GLU A C 1
ATOM 2089 O O . GLU A 1 274 ? 2.361 12.362 9.377 1.00 78.31 274 GLU A O 1
ATOM 2094 N N . LYS A 1 275 ? 4.255 13.529 9.673 1.00 77.44 275 LYS A N 1
ATOM 2095 C CA . LYS A 1 275 ? 3.630 14.856 9.580 1.00 77.44 275 LYS A CA 1
ATOM 2096 C C . LYS A 1 275 ? 3.467 15.341 8.143 1.00 77.44 275 LYS A C 1
ATOM 2098 O O . LYS A 1 275 ? 2.584 16.150 7.884 1.00 77.44 275 LYS A O 1
ATOM 2103 N N . THR A 1 276 ? 4.353 14.918 7.243 1.00 83.44 276 THR A N 1
ATOM 2104 C CA . THR A 1 276 ? 4.379 15.386 5.849 1.00 83.44 276 THR A CA 1
ATOM 2105 C C . THR A 1 276 ? 3.803 14.354 4.876 1.00 83.44 276 THR A C 1
ATOM 2107 O O . THR A 1 276 ? 3.462 14.697 3.746 1.00 83.44 276 THR A O 1
ATOM 2110 N N . LEU A 1 277 ? 3.639 13.105 5.316 1.00 87.44 277 LEU A N 1
ATOM 2111 C CA . LEU A 1 277 ? 2.938 12.049 4.598 1.00 87.44 277 LEU A CA 1
ATOM 2112 C C . LEU A 1 277 ? 1.445 12.385 4.476 1.00 87.44 277 LEU A C 1
ATOM 2114 O O . LEU A 1 277 ? 0.780 12.689 5.464 1.00 87.44 277 LEU A O 1
ATOM 2118 N N . HIS A 1 278 ? 0.908 12.293 3.261 1.00 84.81 278 HIS A N 1
ATOM 2119 C CA . HIS A 1 278 ? -0.509 12.523 2.996 1.00 84.81 278 HIS A CA 1
ATOM 2120 C C . HIS A 1 278 ? -1.365 11.310 3.372 1.00 84.81 278 HIS A C 1
ATOM 2122 O O . HIS A 1 278 ? -2.373 11.465 4.055 1.00 84.81 278 HIS A O 1
ATOM 2128 N N . ALA A 1 279 ? -0.985 10.125 2.889 1.00 84.25 279 ALA A N 1
ATOM 2129 C CA . ALA A 1 279 ? -1.676 8.863 3.141 1.00 84.25 279 ALA A CA 1
ATOM 2130 C C . ALA A 1 279 ? -0.823 7.675 2.673 1.00 84.25 279 ALA A C 1
ATOM 2132 O O . ALA A 1 279 ? 0.121 7.840 1.896 1.00 84.25 279 ALA A O 1
ATOM 2133 N N . GLU A 1 280 ? -1.207 6.475 3.095 1.00 89.19 280 GLU A N 1
ATOM 2134 C CA . GLU A 1 280 ? -0.781 5.232 2.447 1.00 89.19 280 GLU A CA 1
ATOM 2135 C C . GLU A 1 280 ? -1.729 4.889 1.290 1.00 89.19 280 GLU A C 1
ATOM 2137 O O . GLU A 1 280 ? -2.929 5.177 1.344 1.00 89.19 280 GLU A O 1
ATOM 2142 N N . LEU A 1 281 ? -1.221 4.250 0.238 1.00 91.94 281 LEU A N 1
ATOM 2143 C CA . LEU A 1 281 ? -1.999 3.948 -0.962 1.00 91.94 281 LEU A CA 1
ATOM 2144 C C . LEU A 1 281 ? -3.214 3.066 -0.655 1.00 91.94 281 LEU A C 1
ATOM 2146 O O . LEU A 1 281 ? -4.293 3.314 -1.192 1.00 91.94 281 LEU A O 1
ATOM 2150 N N . GLY A 1 282 ? -3.077 2.099 0.257 1.00 89.38 282 GLY A N 1
ATOM 2151 C CA . GLY A 1 282 ? -4.199 1.273 0.700 1.00 89.38 282 GLY A CA 1
ATOM 2152 C C . GLY A 1 282 ? -5.348 2.099 1.289 1.00 89.38 282 GLY A C 1
ATOM 2153 O O . GLY A 1 282 ? -6.511 1.853 0.981 1.00 89.38 282 GLY A O 1
ATOM 2154 N N . GLN A 1 283 ? -5.043 3.147 2.063 1.00 82.88 283 GLN A N 1
ATOM 2155 C CA . GLN A 1 283 ? -6.052 4.050 2.639 1.00 82.88 283 GLN A CA 1
ATOM 2156 C C . GLN A 1 283 ? -6.772 4.868 1.556 1.00 82.88 283 GLN A C 1
ATOM 2158 O O . GLN A 1 283 ? -7.957 5.183 1.684 1.00 82.88 283 GLN A O 1
ATOM 2163 N N . ILE A 1 284 ? -6.069 5.218 0.479 1.00 86.75 284 ILE A N 1
ATOM 2164 C CA . ILE A 1 284 ? -6.667 5.905 -0.669 1.00 86.75 284 ILE A CA 1
ATOM 2165 C C . ILE A 1 284 ? -7.584 4.946 -1.434 1.00 86.75 284 ILE A C 1
ATOM 2167 O O . ILE A 1 284 ? -8.739 5.292 -1.682 1.00 86.75 284 ILE A O 1
ATOM 2171 N N . ALA A 1 285 ? -7.098 3.742 -1.750 1.00 84.94 285 ALA A N 1
ATOM 2172 C CA . ALA A 1 285 ? -7.851 2.719 -2.476 1.00 84.94 285 ALA A CA 1
ATOM 2173 C C . ALA A 1 285 ? -9.114 2.286 -1.713 1.00 84.94 285 ALA A C 1
ATOM 2175 O O . ALA A 1 285 ? -10.189 2.167 -2.292 1.00 84.94 285 ALA A O 1
ATOM 2176 N N . ALA A 1 286 ? -9.021 2.135 -0.389 1.00 79.25 286 ALA A N 1
ATOM 2177 C CA . ALA A 1 286 ? -10.151 1.785 0.469 1.00 79.25 286 ALA A CA 1
ATOM 2178 C C . ALA A 1 286 ? -11.192 2.910 0.634 1.00 79.25 286 ALA A C 1
ATOM 2180 O O . ALA A 1 286 ? -12.184 2.707 1.329 1.00 79.25 286 ALA A O 1
ATOM 2181 N N . GLY A 1 287 ? -10.974 4.100 0.059 1.00 71.12 287 GLY A N 1
ATOM 2182 C CA . GLY A 1 287 ? -11.859 5.256 0.235 1.00 71.12 287 GLY A CA 1
ATOM 2183 C C . GLY A 1 287 ? -11.759 5.916 1.615 1.00 71.12 287 GLY A C 1
ATOM 2184 O O . GLY A 1 287 ? -12.399 6.939 1.852 1.00 71.12 287 GLY A O 1
ATOM 2185 N N . VAL A 1 288 ? -10.895 5.410 2.498 1.00 61.50 288 VAL A N 1
ATOM 2186 C CA . VAL A 1 288 ? -10.674 5.930 3.855 1.00 61.50 288 VAL A CA 1
ATOM 2187 C C . VAL A 1 288 ? -10.216 7.387 3.812 1.00 61.50 288 VAL A C 1
ATOM 2189 O O . VAL A 1 288 ? -10.680 8.216 4.590 1.00 61.50 288 VAL A O 1
ATOM 2192 N N . ALA A 1 289 ? -9.369 7.748 2.844 1.00 56.66 289 ALA A N 1
ATOM 2193 C CA . ALA A 1 289 ? -8.979 9.140 2.634 1.00 56.66 289 ALA A CA 1
ATOM 2194 C C . ALA A 1 289 ? -10.185 10.041 2.304 1.00 56.66 289 ALA A C 1
ATOM 2196 O O . ALA A 1 289 ? -10.228 11.196 2.726 1.00 56.66 289 ALA A O 1
ATOM 2197 N N . HIS A 1 290 ? -11.183 9.540 1.571 1.00 54.69 290 HIS A N 1
ATOM 2198 C CA . HIS A 1 290 ? -12.408 10.288 1.291 1.00 54.69 290 HIS A CA 1
ATOM 2199 C C . HIS A 1 290 ? -13.269 10.425 2.555 1.00 54.69 290 HIS A C 1
ATOM 2201 O O . HIS A 1 290 ? -13.728 11.524 2.866 1.00 54.69 290 HIS A O 1
ATOM 2207 N N . GLU A 1 291 ? -13.392 9.352 3.335 1.00 62.44 291 GLU A N 1
ATOM 2208 C CA . GLU A 1 291 ? -14.124 9.337 4.606 1.00 62.44 291 GLU A CA 1
ATOM 2209 C C . GLU A 1 291 ? -13.492 10.212 5.699 1.00 62.44 291 GLU A C 1
ATOM 2211 O O . GLU A 1 291 ? -14.214 10.710 6.559 1.00 62.44 291 GLU A O 1
ATOM 2216 N N . ILE A 1 292 ? -12.173 10.446 5.660 1.00 65.31 292 ILE A N 1
ATOM 2217 C CA . ILE A 1 292 ? -11.472 11.402 6.537 1.00 65.31 292 ILE A CA 1
ATOM 2218 C C . ILE A 1 292 ? -11.583 12.832 5.993 1.00 65.31 292 ILE A C 1
ATOM 2220 O O . ILE A 1 292 ? -11.816 13.773 6.751 1.00 65.31 292 ILE A O 1
ATOM 2224 N N . ASN A 1 293 ? -11.440 13.032 4.681 1.00 58.81 293 ASN A N 1
ATOM 2225 C CA . ASN A 1 293 ? -11.461 14.378 4.103 1.00 58.81 293 ASN A CA 1
ATOM 2226 C C . ASN A 1 293 ? -12.849 15.035 4.166 1.00 58.81 293 ASN A C 1
ATOM 2228 O O . ASN A 1 293 ? -12.934 16.256 4.290 1.00 58.81 293 ASN A O 1
ATOM 2232 N N . GLN A 1 294 ? -13.932 14.255 4.123 1.00 68.94 294 GLN A N 1
ATOM 2233 C CA . GLN A 1 294 ? -15.300 14.759 4.290 1.00 68.94 294 GLN A CA 1
ATOM 2234 C C . GLN A 1 294 ? -15.519 15.489 5.635 1.00 68.94 294 GLN A C 1
ATOM 2236 O O . GLN A 1 294 ? -15.892 16.666 5.610 1.00 68.94 294 GLN A O 1
ATOM 2241 N N . PRO A 1 295 ? -15.264 14.877 6.811 1.00 71.88 295 PRO A N 1
ATOM 2242 C CA . PRO A 1 295 ? -15.393 15.564 8.091 1.00 71.88 295 PRO A CA 1
ATOM 2243 C C . PRO A 1 295 ? -14.388 16.713 8.238 1.00 71.88 295 PRO A C 1
ATOM 2245 O O . PRO A 1 295 ? -14.748 17.737 8.808 1.00 71.88 295 PRO A O 1
ATOM 2248 N N . VAL A 1 296 ? -13.177 16.620 7.670 1.00 75.88 296 VAL A N 1
ATOM 2249 C CA . VAL A 1 296 ? -12.216 17.745 7.665 1.00 75.88 296 VAL A CA 1
ATOM 2250 C C . VAL A 1 296 ? -12.761 18.954 6.897 1.00 75.88 296 VAL A C 1
ATOM 2252 O O . VAL A 1 296 ? -12.685 20.085 7.382 1.00 75.88 296 VAL A O 1
ATOM 2255 N N . ALA A 1 297 ? -13.349 18.737 5.718 1.00 69.06 297 ALA A N 1
ATOM 2256 C CA . ALA A 1 297 ? -13.980 19.805 4.948 1.00 69.06 297 ALA A CA 1
ATOM 2257 C C . ALA A 1 297 ? -15.156 20.430 5.717 1.00 69.06 297 ALA A C 1
ATOM 2259 O O . ALA A 1 297 ? -15.270 21.656 5.765 1.00 69.06 297 ALA A O 1
ATOM 2260 N N . ALA A 1 298 ? -15.975 19.604 6.377 1.00 73.75 298 ALA A N 1
ATOM 2261 C CA . ALA A 1 298 ? -17.078 20.069 7.214 1.00 73.75 298 ALA A CA 1
ATOM 2262 C C . ALA A 1 298 ? -16.589 20.897 8.416 1.00 73.75 298 ALA A C 1
ATOM 2264 O O . ALA A 1 298 ? -17.149 21.959 8.682 1.00 73.75 298 ALA A O 1
ATOM 2265 N N . ILE A 1 299 ? -15.515 20.471 9.097 1.00 87.62 299 ILE A N 1
ATOM 2266 C CA . ILE A 1 299 ? -14.888 21.227 10.197 1.00 87.62 299 ILE A CA 1
ATOM 2267 C C . ILE A 1 299 ? -14.520 22.635 9.738 1.00 87.62 299 ILE A C 1
ATOM 2269 O O . ILE A 1 299 ? -14.871 23.604 10.410 1.00 87.62 299 ILE A O 1
ATOM 2273 N N . ARG A 1 300 ? -13.858 22.758 8.580 1.00 81.81 300 ARG A N 1
ATOM 2274 C CA . ARG A 1 300 ? -13.477 24.064 8.028 1.00 81.81 300 ARG A CA 1
ATOM 2275 C C . ARG A 1 300 ? -14.703 24.947 7.791 1.00 81.81 300 ARG A C 1
ATOM 2277 O O . ARG A 1 300 ? -14.729 26.083 8.252 1.00 81.81 300 ARG A O 1
ATOM 2284 N N . THR A 1 301 ? -15.738 24.414 7.145 1.00 79.94 301 THR A N 1
ATOM 2285 C CA . THR A 1 301 ? -16.977 25.162 6.881 1.00 79.94 301 THR A CA 1
ATOM 2286 C C . THR A 1 301 ? -17.683 25.595 8.168 1.00 79.94 301 THR A C 1
ATOM 2288 O O . THR A 1 301 ? -18.121 26.742 8.272 1.00 79.94 301 THR A O 1
ATOM 2291 N N . TYR A 1 302 ? -17.784 24.719 9.170 1.00 88.88 302 TYR A N 1
ATOM 2292 C CA . TYR A 1 302 ? -18.385 25.079 10.455 1.00 88.88 302 TYR A CA 1
ATOM 2293 C C . TYR A 1 302 ? -17.562 26.135 11.195 1.00 88.88 302 TYR A C 1
ATOM 2295 O O . TYR A 1 302 ? -18.153 27.044 11.778 1.00 88.88 302 TYR A O 1
ATOM 2303 N N . ALA A 1 303 ? -16.230 26.065 11.129 1.00 89.06 303 ALA A N 1
ATOM 2304 C CA . ALA A 1 303 ? -15.342 27.040 11.757 1.00 89.06 303 ALA A CA 1
ATOM 2305 C C . ALA A 1 303 ? -15.483 28.430 11.117 1.00 89.06 303 ALA A C 1
ATOM 2307 O O . ALA A 1 303 ? -15.692 29.415 11.825 1.00 89.06 303 ALA A O 1
ATOM 2308 N N . GLU A 1 304 ? -15.464 28.508 9.783 1.00 88.25 304 GLU A N 1
ATOM 2309 C CA . GLU A 1 304 ? -15.676 29.758 9.036 1.00 88.25 304 GLU A CA 1
ATOM 2310 C C . GLU A 1 304 ? -17.047 30.380 9.348 1.00 88.25 304 GLU A C 1
ATOM 2312 O O . GLU A 1 304 ? -17.161 31.581 9.605 1.00 88.25 304 GLU A O 1
ATOM 2317 N N . ASN A 1 305 ? -18.099 29.557 9.383 1.00 86.69 305 ASN A N 1
ATOM 2318 C CA . ASN A 1 305 ? -19.446 30.018 9.706 1.00 86.69 305 ASN A CA 1
ATOM 2319 C C . ASN A 1 305 ? -19.590 30.426 11.180 1.00 86.69 305 ASN A C 1
ATOM 2321 O O . ASN A 1 305 ? -20.322 31.369 11.472 1.00 86.69 305 ASN A O 1
ATOM 2325 N N . ALA A 1 306 ? -18.896 29.755 12.106 1.00 91.31 306 ALA A N 1
ATOM 2326 C CA . ALA A 1 306 ? -18.901 30.131 13.519 1.00 91.31 306 ALA A CA 1
ATOM 2327 C C . ALA A 1 306 ? -18.318 31.538 13.712 1.00 91.31 306 ALA A C 1
ATOM 2329 O O . ALA A 1 306 ? -18.932 32.343 14.407 1.00 91.31 306 ALA A O 1
ATOM 2330 N N . GLY A 1 307 ? -17.211 31.862 13.028 1.00 85.19 307 GLY A N 1
ATOM 2331 C CA . GLY A 1 307 ? -16.648 33.217 13.007 1.00 85.19 307 GLY A CA 1
ATOM 2332 C C . GLY A 1 307 ? -17.668 34.260 12.540 1.00 85.19 307 GLY A C 1
ATOM 2333 O O . GLY A 1 307 ? -17.979 35.192 13.274 1.00 85.19 307 GLY A O 1
ATOM 2334 N N . ARG A 1 308 ? -18.311 34.027 11.387 1.00 89.56 308 ARG A N 1
ATOM 2335 C CA . ARG A 1 308 ? -19.356 34.929 10.855 1.00 89.56 308 ARG A CA 1
ATOM 2336 C C . ARG A 1 308 ? -20.562 35.090 11.790 1.00 89.56 308 ARG A C 1
ATOM 2338 O O . ARG A 1 308 ? -21.176 36.158 11.849 1.00 89.56 308 ARG A O 1
ATOM 2345 N N . PHE A 1 309 ? -20.954 34.032 12.501 1.00 92.44 309 PHE A N 1
ATOM 2346 C CA . PHE A 1 309 ? -22.043 34.106 13.477 1.00 92.44 309 PHE A CA 1
ATOM 2347 C C . PHE A 1 309 ? -21.652 34.889 14.729 1.00 92.44 309 PHE A C 1
ATOM 2349 O O . PHE A 1 309 ? -22.488 35.627 15.248 1.00 92.44 309 PHE A O 1
ATOM 2356 N N . LEU A 1 310 ? -20.401 34.796 15.179 1.00 91.00 310 LEU A N 1
ATOM 2357 C CA . LEU A 1 310 ? -19.892 35.623 16.273 1.00 91.00 310 LEU A CA 1
ATOM 2358 C C . LEU A 1 310 ? -19.844 37.104 15.878 1.00 91.00 310 LEU A C 1
ATOM 2360 O O . LEU A 1 310 ? -20.354 37.932 16.631 1.00 91.00 310 LEU A O 1
ATOM 2364 N N . ASP A 1 311 ? -19.365 37.422 14.671 1.00 90.94 311 ASP A N 1
ATOM 2365 C CA . ASP A 1 311 ? -19.320 38.798 14.147 1.00 90.94 311 ASP A CA 1
ATOM 2366 C C . ASP A 1 311 ? -20.712 39.449 14.069 1.00 90.94 311 ASP A C 1
ATOM 2368 O O . ASP A 1 311 ? -20.860 40.664 14.181 1.00 90.94 311 ASP A O 1
ATOM 2372 N N . SER A 1 312 ? -21.755 38.632 13.896 1.00 89.94 312 SER A N 1
ATOM 2373 C CA . SER A 1 312 ? -23.155 39.067 13.822 1.00 89.94 312 SER A CA 1
ATOM 2374 C C . SER A 1 312 ? -23.934 38.903 15.136 1.00 89.94 312 SER A C 1
ATOM 2376 O O . SER A 1 312 ? -25.159 39.032 15.139 1.00 89.94 312 SER A O 1
ATOM 2378 N N . GLY A 1 313 ? -23.257 38.607 16.254 1.00 90.69 313 GLY A N 1
ATOM 2379 C CA . GLY A 1 313 ? -23.868 38.458 17.582 1.00 90.69 313 GLY A CA 1
ATOM 2380 C C . GLY A 1 313 ? -24.736 37.203 17.767 1.00 90.69 313 GLY A C 1
ATOM 2381 O O . GLY A 1 313 ? -25.404 37.054 18.790 1.00 90.69 313 GLY A O 1
ATOM 2382 N N . LYS A 1 314 ? -24.735 36.271 16.806 1.00 89.69 314 LYS A N 1
ATOM 2383 C CA . LYS A 1 314 ? -25.527 35.027 16.808 1.00 89.69 314 LYS A CA 1
ATOM 2384 C C . LYS A 1 314 ? -24.800 33.901 17.548 1.00 89.69 314 LYS A C 1
ATOM 2386 O O . LYS A 1 314 ? -24.456 32.863 16.978 1.00 89.69 314 LYS A O 1
ATOM 2391 N N . THR A 1 315 ? -24.591 34.093 18.845 1.00 88.81 315 THR A N 1
ATOM 2392 C CA . THR A 1 315 ? -23.814 33.182 19.707 1.00 88.81 315 THR A CA 1
ATOM 2393 C C . THR A 1 315 ? -24.356 31.748 19.741 1.00 88.81 315 THR A C 1
ATOM 2395 O O . THR A 1 315 ? -23.570 30.802 19.734 1.00 88.81 315 THR A O 1
ATOM 2398 N N . GLY A 1 316 ? -25.680 31.555 19.693 1.00 82.75 316 GLY A N 1
ATOM 2399 C CA . GLY A 1 316 ? -26.296 30.221 19.653 1.00 82.75 316 GLY A CA 1
ATOM 2400 C C . GLY A 1 316 ? -25.929 29.413 18.401 1.00 82.75 316 GLY A C 1
ATOM 2401 O O . GLY A 1 316 ? -25.567 28.242 18.501 1.00 82.75 316 GLY A O 1
ATOM 2402 N N . SER A 1 317 ? -25.942 30.047 17.223 1.00 78.56 317 SER A N 1
ATOM 2403 C CA . SER A 1 317 ? -25.552 29.403 15.959 1.00 78.56 317 SER A CA 1
ATOM 2404 C C . SER A 1 317 ? -24.049 29.119 15.898 1.00 78.56 317 SER A C 1
ATOM 2406 O O . SER A 1 317 ? -23.643 28.071 15.398 1.00 78.56 317 SER A O 1
ATOM 2408 N N . ALA A 1 318 ? -23.220 30.011 16.453 1.00 84.00 318 ALA A N 1
ATOM 2409 C CA . ALA A 1 318 ? -21.785 29.768 16.594 1.00 84.00 318 ALA A CA 1
ATOM 2410 C C . ALA A 1 318 ? -21.502 28.555 17.497 1.00 84.00 318 ALA A C 1
ATOM 2412 O O . ALA A 1 318 ? -20.712 27.688 17.127 1.00 84.00 318 ALA A O 1
ATOM 2413 N N . SER A 1 319 ? -22.199 28.449 18.634 1.00 82.88 319 SER A N 1
ATOM 2414 C CA . SER A 1 319 ? -22.087 27.307 19.550 1.00 82.88 319 SER A CA 1
ATOM 2415 C C . SER A 1 319 ? -22.458 25.983 18.867 1.00 82.88 319 SER A C 1
ATOM 2417 O O . SER A 1 319 ? -21.691 25.025 18.925 1.00 82.88 319 SER A O 1
ATOM 2419 N N . GLY A 1 320 ? -23.563 25.949 18.110 1.00 75.56 320 GLY A N 1
ATOM 2420 C CA . GLY A 1 320 ? -23.965 24.759 17.347 1.00 75.56 320 GLY A CA 1
ATOM 2421 C C . GLY A 1 320 ? -22.934 24.315 16.298 1.00 75.56 320 GLY A C 1
ATOM 2422 O O . GLY A 1 320 ? -22.690 23.115 16.125 1.00 75.56 320 GLY A O 1
ATOM 2423 N N . ASN A 1 321 ? -22.265 25.265 15.638 1.00 84.94 321 ASN A N 1
ATOM 2424 C CA . ASN A 1 321 ? -21.162 24.954 14.728 1.00 84.94 321 ASN A CA 1
ATOM 2425 C C . ASN A 1 321 ? -19.944 24.385 15.467 1.00 84.94 321 ASN A C 1
ATOM 2427 O O . ASN A 1 321 ? -19.349 23.422 14.987 1.00 84.94 321 ASN A O 1
ATOM 2431 N N . LEU A 1 322 ? -19.591 24.925 16.638 1.00 85.12 322 LEU A N 1
ATOM 2432 C CA . LEU A 1 322 ? -18.497 24.398 17.462 1.00 85.12 322 LEU A CA 1
ATOM 2433 C C . LEU A 1 322 ? -18.786 22.962 17.932 1.00 85.12 322 LEU A C 1
ATOM 2435 O O . LEU A 1 322 ? -17.911 22.104 17.837 1.00 85.12 322 LEU A O 1
ATOM 2439 N N . THR A 1 323 ? -20.021 22.657 18.341 1.00 81.44 323 THR A N 1
ATOM 2440 C CA . THR A 1 323 ? -20.442 21.278 18.653 1.00 81.44 323 THR A CA 1
ATOM 2441 C C . THR A 1 323 ? -20.309 20.354 17.440 1.00 81.44 323 THR A C 1
ATOM 2443 O O . THR A 1 323 ? -19.841 19.221 17.564 1.00 81.44 323 THR A O 1
ATOM 2446 N N . SER A 1 324 ? -20.672 20.839 16.250 1.00 77.88 324 SER A N 1
ATOM 2447 C CA . SER A 1 324 ? -20.544 20.068 15.007 1.00 77.88 324 SER A CA 1
ATOM 2448 C C . SER A 1 324 ? -19.078 19.781 14.661 1.00 77.88 324 SER A C 1
ATOM 2450 O O . SER A 1 324 ? -18.759 18.667 14.252 1.00 77.88 324 SER A O 1
ATOM 2452 N N . ILE A 1 325 ? -18.172 20.739 14.894 1.00 82.50 325 ILE A N 1
ATOM 2453 C CA . ILE A 1 325 ? -16.720 20.541 14.745 1.00 82.50 325 ILE A CA 1
ATOM 2454 C C . ILE A 1 325 ? -16.229 19.421 15.665 1.00 82.50 325 ILE A C 1
ATOM 2456 O O . ILE A 1 325 ? -15.556 18.510 15.186 1.00 82.50 325 ILE A O 1
ATOM 2460 N N . VAL A 1 326 ? -16.602 19.444 16.951 1.00 75.81 326 VAL A N 1
ATOM 2461 C CA . VAL A 1 326 ? -16.219 18.395 17.914 1.00 75.81 326 VAL A CA 1
ATOM 2462 C C . VAL A 1 326 ? -16.684 17.018 17.427 1.00 75.81 326 VAL A C 1
ATOM 2464 O O . VAL A 1 326 ? -15.876 16.098 17.320 1.00 75.81 326 VAL A O 1
ATOM 2467 N N . SER A 1 327 ? -17.939 16.890 16.992 1.00 66.81 327 SER A N 1
ATOM 2468 C CA . SER A 1 327 ? -18.465 15.621 16.466 1.00 66.81 327 SER A CA 1
ATOM 2469 C C . SER A 1 327 ? -17.720 15.124 15.216 1.00 66.81 327 SER A C 1
ATOM 2471 O O . SER A 1 327 ? -17.459 13.928 15.076 1.00 66.81 327 SER A O 1
ATOM 2473 N N . MET A 1 328 ? -17.327 16.025 14.309 1.00 79.50 328 MET A N 1
ATOM 2474 C CA . MET A 1 328 ? -16.513 15.651 13.147 1.00 79.50 328 MET A CA 1
ATOM 2475 C C . MET A 1 328 ? -15.101 15.211 13.558 1.00 79.50 328 MET A C 1
ATOM 2477 O O . MET A 1 328 ? -14.571 14.264 12.975 1.00 79.50 328 MET A O 1
ATOM 2481 N N . THR A 1 329 ? -14.502 15.837 14.579 1.00 69.12 329 THR A N 1
ATOM 2482 C CA . THR A 1 329 ? -13.199 15.398 15.110 1.00 69.12 329 THR A CA 1
ATOM 2483 C C . THR A 1 329 ? -13.266 14.021 15.770 1.00 69.12 329 THR A C 1
ATOM 2485 O O . THR A 1 329 ? -12.372 13.204 15.555 1.00 69.12 329 THR A O 1
ATOM 2488 N N . GLU A 1 330 ? -14.352 13.708 16.481 1.00 66.81 330 GLU A N 1
ATOM 2489 C CA . GLU A 1 330 ? -14.599 12.373 17.044 1.00 66.81 330 GLU A CA 1
ATOM 2490 C C . GLU A 1 330 ? -14.746 11.317 15.943 1.00 66.81 330 GLU A C 1
ATOM 2492 O O . GLU A 1 330 ? -14.159 10.237 16.032 1.00 66.81 330 GLU A O 1
ATOM 2497 N N . ARG A 1 331 ? -15.465 11.644 14.860 1.00 66.25 331 ARG A N 1
ATOM 2498 C CA . ARG A 1 331 ? -15.621 10.764 13.693 1.00 66.25 331 ARG A CA 1
ATOM 2499 C C . ARG A 1 331 ? -14.280 10.449 13.027 1.00 66.25 331 ARG A C 1
ATOM 2501 O O . ARG A 1 331 ? -14.011 9.287 12.732 1.00 66.25 331 ARG A O 1
ATOM 2508 N N . ILE A 1 332 ? -13.422 11.454 12.837 1.00 68.88 332 ILE A N 1
ATOM 2509 C CA . ILE A 1 332 ? -12.047 11.249 12.346 1.00 68.88 332 ILE A CA 1
ATOM 2510 C C . ILE A 1 332 ? -11.260 10.359 13.319 1.00 68.88 332 ILE A C 1
ATOM 2512 O O . ILE A 1 332 ? -10.549 9.450 12.886 1.00 68.88 332 ILE A O 1
ATOM 2516 N N . GLY A 1 333 ? -11.414 10.575 14.628 1.00 58.78 333 GLY A N 1
ATOM 2517 C CA . GLY A 1 333 ? -10.811 9.741 15.669 1.00 58.78 333 GLY A CA 1
ATOM 2518 C C . GLY A 1 333 ? -11.226 8.270 15.581 1.00 58.78 333 GLY A C 1
ATOM 2519 O O . GLY A 1 333 ? -10.380 7.390 15.708 1.00 58.78 333 GLY A O 1
ATOM 2520 N N . ALA A 1 334 ? -12.495 7.983 15.286 1.00 59.34 334 ALA A N 1
ATOM 2521 C CA . ALA A 1 334 ? -12.988 6.614 15.128 1.00 59.34 334 ALA A CA 1
ATOM 2522 C C . ALA A 1 334 ? -12.460 5.929 13.851 1.00 59.34 334 ALA A C 1
ATOM 2524 O O . ALA A 1 334 ? -12.039 4.769 13.898 1.00 59.34 334 ALA A O 1
ATOM 2525 N N . ILE A 1 335 ? -12.419 6.654 12.726 1.00 57.88 335 ILE A N 1
ATOM 2526 C CA . ILE A 1 335 ? -11.853 6.150 11.463 1.00 57.88 335 ILE A CA 1
ATOM 2527 C C . ILE A 1 335 ? -10.359 5.845 11.648 1.00 57.88 335 ILE A C 1
ATOM 2529 O O . ILE A 1 335 ? -9.910 4.728 11.404 1.00 57.88 335 ILE A O 1
ATOM 2533 N N . THR A 1 336 ? -9.591 6.811 12.158 1.00 54.84 336 THR A N 1
ATOM 2534 C CA . THR A 1 336 ? -8.142 6.654 12.381 1.00 54.84 336 THR A CA 1
ATOM 2535 C C . THR A 1 336 ? -7.809 5.641 13.478 1.00 54.84 336 THR A C 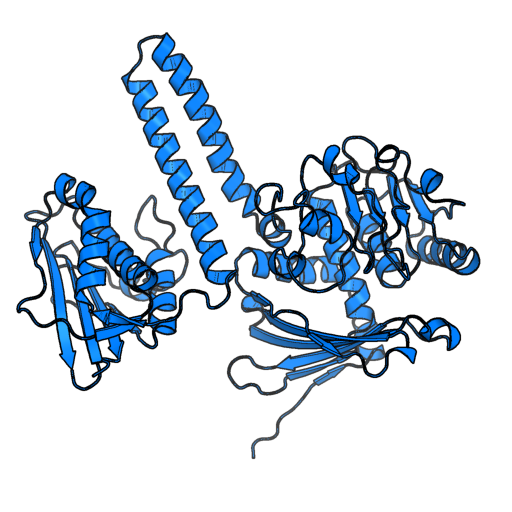1
ATOM 2537 O O . THR A 1 336 ? -6.785 4.963 13.388 1.00 54.84 336 THR A O 1
ATOM 2540 N N . GLY A 1 337 ? -8.675 5.491 14.484 1.00 48.88 337 GLY A N 1
ATOM 2541 C CA . GLY A 1 337 ? -8.580 4.449 15.504 1.00 48.88 337 GLY A CA 1
ATOM 2542 C C . GLY A 1 337 ? -8.654 3.049 14.900 1.00 48.88 337 GLY A C 1
ATOM 2543 O O . GLY A 1 337 ? -7.786 2.230 15.180 1.00 48.88 337 GLY A O 1
ATOM 2544 N N . THR A 1 338 ? -9.611 2.811 13.999 1.00 45.88 338 THR A N 1
ATOM 2545 C CA . THR A 1 338 ? -9.774 1.523 13.299 1.00 45.88 338 THR A CA 1
ATOM 2546 C C . THR A 1 338 ? -8.530 1.172 12.477 1.00 45.88 338 THR A C 1
ATOM 2548 O O . THR A 1 338 ? -8.017 0.062 12.574 1.00 45.88 338 THR A O 1
ATOM 2551 N N . LEU A 1 339 ? -7.965 2.141 11.748 1.00 45.91 339 LEU A N 1
ATOM 2552 C CA . LEU A 1 339 ? -6.724 1.951 10.983 1.00 45.91 339 LEU A CA 1
ATOM 2553 C C . LEU A 1 339 ? -5.526 1.622 11.883 1.00 45.91 339 LEU A C 1
ATOM 2555 O O . LEU A 1 339 ? -4.699 0.779 11.542 1.00 45.91 339 LEU A O 1
ATOM 2559 N N . ARG A 1 340 ? -5.429 2.272 13.051 1.00 41.34 340 ARG A N 1
ATOM 2560 C CA . ARG A 1 340 ? -4.343 2.048 14.018 1.00 41.34 340 ARG A CA 1
ATOM 2561 C C . ARG A 1 340 ? -4.410 0.688 14.704 1.00 41.34 340 ARG A C 1
ATOM 2563 O O . ARG A 1 340 ? -3.345 0.157 15.012 1.00 41.34 340 ARG A O 1
ATOM 2570 N N . THR A 1 341 ? -5.606 0.151 14.948 1.00 42.38 341 THR A N 1
ATOM 2571 C CA . THR A 1 341 ? -5.793 -1.163 15.589 1.00 42.38 341 THR A CA 1
ATOM 2572 C C . THR A 1 341 ? -5.197 -2.287 14.742 1.00 42.38 341 THR A C 1
ATOM 2574 O O . THR A 1 341 ? -4.561 -3.183 15.282 1.00 42.38 341 THR A O 1
ATOM 2577 N N . PHE A 1 342 ? -5.297 -2.189 13.416 1.00 38.00 342 PHE A N 1
ATOM 2578 C CA . PHE A 1 342 ? -4.775 -3.206 12.505 1.00 38.00 342 PHE A CA 1
ATOM 2579 C C . PHE A 1 342 ? -3.347 -2.938 12.002 1.00 38.00 342 PHE A C 1
ATOM 2581 O O . PHE A 1 342 ? -2.594 -3.874 11.741 1.00 38.00 342 PHE A O 1
ATOM 2588 N N . ALA A 1 343 ? -2.940 -1.668 11.883 1.00 34.28 343 ALA A N 1
ATOM 2589 C CA . ALA A 1 343 ? -1.644 -1.289 11.313 1.00 34.28 343 ALA A CA 1
ATOM 2590 C C . ALA A 1 343 ? -0.458 -1.347 12.297 1.00 34.28 343 ALA A C 1
ATOM 2592 O O . ALA A 1 343 ? 0.651 -0.945 11.927 1.00 34.28 343 ALA A O 1
ATOM 2593 N N . ARG A 1 344 ? -0.621 -1.795 13.557 1.00 37.72 344 ARG A N 1
ATOM 2594 C CA . ARG A 1 344 ? 0.486 -1.709 14.526 1.00 37.72 344 ARG A CA 1
ATOM 2595 C C . ARG A 1 344 ? 0.791 -2.965 15.346 1.00 37.72 344 ARG A C 1
ATOM 2597 O O . ARG A 1 344 ? 0.073 -3.349 16.257 1.00 37.72 344 ARG A O 1
ATOM 2604 N N . ARG A 1 345 ? 2.009 -3.444 15.052 1.00 37.59 345 ARG A N 1
ATOM 2605 C CA . ARG A 1 345 ? 3.026 -4.137 15.868 1.00 37.59 345 ARG A CA 1
ATOM 2606 C C . ARG A 1 345 ? 2.785 -4.155 17.396 1.00 37.59 345 ARG A C 1
ATOM 2608 O O . ARG A 1 345 ? 2.452 -3.109 17.960 1.00 37.59 345 ARG A O 1
ATOM 2615 N N . PRO A 1 346 ? 3.131 -5.267 18.082 1.00 37.31 346 PRO A N 1
ATOM 2616 C CA . PRO A 1 346 ? 3.032 -5.411 19.536 1.00 37.31 346 PRO A CA 1
ATOM 2617 C C . PRO A 1 346 ? 3.915 -4.358 20.216 1.00 37.31 346 PRO A C 1
ATOM 2619 O O . PRO A 1 346 ? 5.138 -4.399 20.110 1.00 37.31 346 PRO A O 1
ATOM 2622 N N . GLY A 1 347 ? 3.296 -3.346 20.826 1.00 43.84 347 GLY A N 1
ATOM 2623 C CA . GLY A 1 347 ? 4.007 -2.121 21.211 1.00 43.84 347 GLY A CA 1
ATOM 2624 C C . GLY A 1 347 ? 3.770 -1.616 22.628 1.00 43.84 347 GLY A C 1
ATOM 2625 O O . GLY A 1 347 ? 4.445 -0.678 23.035 1.00 43.84 347 GLY A O 1
ATOM 2626 N N . VAL A 1 348 ? 2.861 -2.214 23.397 1.00 54.25 348 VAL A N 1
ATOM 2627 C CA . VAL A 1 348 ? 2.815 -1.982 24.846 1.00 54.25 348 VAL A CA 1
ATOM 2628 C C . VAL A 1 348 ? 2.916 -3.344 25.496 1.00 54.25 348 VAL A C 1
ATOM 2630 O O . VAL A 1 348 ? 1.981 -4.136 25.410 1.00 54.25 348 VAL A O 1
ATOM 2633 N N . ALA A 1 349 ? 4.085 -3.638 26.066 1.00 60.69 349 ALA A N 1
ATOM 2634 C CA . ALA A 1 349 ? 4.300 -4.882 26.785 1.00 60.69 349 ALA A CA 1
ATOM 2635 C C . ALA A 1 349 ? 3.224 -5.019 27.869 1.00 60.69 349 ALA A C 1
ATOM 2637 O O . ALA A 1 349 ? 2.963 -4.071 28.613 1.00 60.69 349 ALA A O 1
ATOM 2638 N N . ALA A 1 350 ? 2.580 -6.183 27.926 1.00 77.56 350 ALA A N 1
ATOM 2639 C CA . ALA A 1 350 ? 1.734 -6.521 29.054 1.00 77.56 350 ALA A CA 1
ATOM 2640 C C . ALA A 1 350 ? 2.599 -6.509 30.321 1.00 77.56 350 ALA A C 1
ATOM 2642 O O . ALA A 1 350 ? 3.697 -7.068 30.331 1.00 77.56 350 ALA A O 1
ATOM 2643 N N . SER A 1 351 ? 2.110 -5.871 31.377 1.00 87.06 351 SER A N 1
ATOM 2644 C CA . SER A 1 351 ? 2.732 -5.883 32.697 1.00 87.06 351 SER A CA 1
ATOM 2645 C C . SER A 1 351 ? 1.720 -6.384 33.724 1.00 87.06 351 SER A C 1
ATOM 2647 O O . SER A 1 351 ? 0.515 -6.320 33.461 1.00 87.06 351 SER A O 1
ATOM 2649 N N . PRO A 1 352 ? 2.174 -6.851 34.897 1.00 93.56 352 PRO A N 1
ATOM 2650 C CA . PRO A 1 352 ? 1.289 -7.045 36.034 1.00 93.56 352 PRO A CA 1
ATOM 2651 C C . PRO A 1 352 ? 0.492 -5.767 36.310 1.00 93.56 352 PRO A C 1
ATOM 2653 O O . PRO A 1 352 ? 1.075 -4.700 36.503 1.00 93.56 352 PRO A O 1
ATOM 2656 N N . LEU A 1 353 ? -0.834 -5.868 36.270 1.00 93.56 353 LEU A N 1
ATOM 2657 C CA . LEU A 1 353 ? -1.753 -4.748 36.429 1.00 93.56 353 LEU A CA 1
ATOM 2658 C C . LEU A 1 353 ? -2.862 -5.118 37.420 1.00 93.56 353 LEU A C 1
ATOM 2660 O O . LEU A 1 353 ? -3.662 -6.013 37.125 1.00 93.56 353 LEU A O 1
ATOM 2664 N N . PRO A 1 354 ? -2.965 -4.425 38.565 1.00 94.81 354 PRO A N 1
ATOM 2665 C CA . PRO A 1 354 ? -4.135 -4.517 39.424 1.00 94.81 354 PRO A CA 1
ATOM 2666 C C . PRO A 1 354 ? -5.367 -4.013 38.668 1.00 94.81 354 PRO A C 1
ATOM 2668 O O . PRO A 1 354 ? -5.419 -2.865 38.227 1.00 94.81 354 PRO A O 1
ATOM 2671 N N . VAL A 1 355 ? -6.388 -4.859 38.522 1.00 94.44 355 VAL A N 1
ATOM 2672 C CA . VAL A 1 355 ? -7.563 -4.545 37.691 1.00 94.44 355 VAL A CA 1
ATOM 2673 C C . VAL A 1 355 ? -8.276 -3.254 38.118 1.00 94.44 355 VAL A C 1
ATOM 2675 O O . VAL A 1 355 ? -8.785 -2.518 37.269 1.00 94.44 355 VAL A O 1
ATOM 2678 N N . ARG A 1 356 ? -8.275 -2.925 39.417 1.00 93.50 356 ARG A N 1
ATOM 2679 C CA . ARG A 1 356 ? -8.868 -1.677 39.919 1.00 93.50 356 ARG A CA 1
ATOM 2680 C C . ARG A 1 356 ? -8.235 -0.425 39.316 1.00 93.50 356 ARG A C 1
ATOM 2682 O O . ARG A 1 356 ? -8.965 0.524 39.063 1.00 93.50 356 ARG A O 1
ATOM 2689 N N . GLU A 1 357 ? -6.941 -0.435 38.999 1.00 91.81 357 GLU A N 1
ATOM 2690 C CA . GLU A 1 357 ? -6.276 0.726 38.390 1.00 91.81 357 GLU A CA 1
ATOM 2691 C C . GLU A 1 357 ? -6.814 1.050 36.991 1.00 91.81 357 GLU A C 1
ATOM 2693 O O . GLU A 1 357 ? -6.881 2.223 36.613 1.00 91.81 357 GLU A O 1
ATOM 2698 N N . ALA A 1 358 ? -7.205 0.023 36.230 1.00 92.56 358 ALA A N 1
ATOM 2699 C CA . ALA A 1 358 ? -7.838 0.196 34.925 1.00 92.56 358 ALA A CA 1
ATOM 2700 C C . ALA A 1 358 ? -9.296 0.659 35.060 1.00 92.56 358 ALA A C 1
ATOM 2702 O O . ALA A 1 358 ? -9.755 1.495 34.284 1.00 92.56 358 ALA A O 1
ATOM 2703 N N . ILE A 1 359 ? -10.020 0.166 36.072 1.00 94.38 359 ILE A N 1
ATOM 2704 C CA . ILE A 1 359 ? -11.378 0.638 36.388 1.00 94.38 359 ILE A CA 1
ATOM 2705 C C . ILE A 1 359 ? -11.346 2.118 36.779 1.00 94.38 359 ILE A C 1
ATOM 2707 O O . ILE A 1 359 ? -12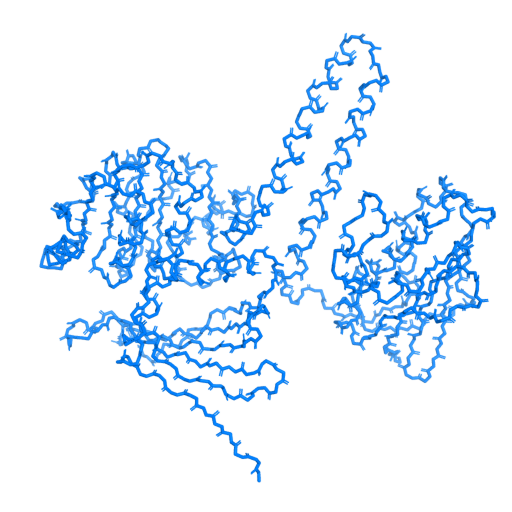.128 2.911 36.257 1.00 94.38 359 ILE A O 1
ATOM 2711 N N . ASP A 1 360 ? -10.425 2.508 37.659 1.00 91.75 360 ASP A N 1
ATOM 2712 C CA . ASP A 1 360 ? -10.275 3.893 38.100 1.00 91.75 360 ASP A CA 1
ATOM 2713 C C . ASP A 1 360 ? -9.867 4.815 36.947 1.00 91.75 360 ASP A C 1
ATOM 2715 O O . ASP A 1 360 ? -10.420 5.909 36.814 1.00 91.75 360 ASP A O 1
ATOM 2719 N N . GLY A 1 361 ? -8.968 4.355 36.071 1.00 81.19 361 GLY A N 1
ATOM 2720 C CA . GLY A 1 361 ? -8.616 5.062 34.841 1.00 81.19 361 GLY A CA 1
ATOM 2721 C C . GLY A 1 361 ? -9.822 5.289 33.929 1.00 81.19 361 GLY A C 1
ATOM 2722 O O . GLY A 1 361 ? -10.106 6.428 33.553 1.00 81.19 361 GLY A O 1
ATOM 2723 N N . ALA A 1 362 ? -10.595 4.239 33.645 1.00 90.88 362 ALA A N 1
ATOM 2724 C CA . ALA A 1 362 ? -11.788 4.331 32.805 1.00 90.88 362 ALA A CA 1
ATOM 2725 C C . ALA A 1 362 ? -12.870 5.253 33.401 1.00 90.88 362 ALA A C 1
ATOM 2727 O O . ALA A 1 362 ? -13.448 6.078 32.689 1.00 90.88 362 ALA A O 1
ATOM 2728 N N . LEU A 1 363 ? -13.119 5.169 34.713 1.00 91.38 363 LEU A N 1
ATOM 2729 C CA . LEU A 1 363 ? -14.070 6.042 35.411 1.00 91.38 363 LEU A CA 1
ATOM 2730 C C . LEU A 1 363 ? -13.606 7.504 35.437 1.00 91.38 363 LEU A C 1
ATOM 2732 O O . LEU A 1 363 ? -14.427 8.408 35.290 1.00 91.38 363 LEU A O 1
ATOM 2736 N N . SER A 1 364 ? -12.302 7.749 35.599 1.00 80.25 364 SER A N 1
ATOM 2737 C CA . SER A 1 364 ? -11.726 9.096 35.559 1.00 80.25 364 SER A CA 1
ATOM 2738 C C . SER A 1 364 ? -11.939 9.754 34.193 1.00 80.25 364 SER A C 1
ATOM 2740 O O . SER A 1 364 ? -12.440 10.882 34.124 1.00 80.25 364 SER A O 1
ATOM 2742 N N . LEU A 1 365 ? -11.671 9.013 33.110 1.00 69.56 365 LEU A N 1
ATOM 2743 C CA . LEU A 1 365 ? -11.871 9.465 31.727 1.00 69.56 365 LEU A CA 1
ATOM 2744 C C . LEU A 1 365 ? -13.336 9.810 31.414 1.00 69.56 365 LEU A C 1
ATOM 2746 O O . LEU A 1 365 ? -13.599 10.688 30.596 1.00 69.56 365 LEU A O 1
ATOM 2750 N N . LEU A 1 366 ? -14.291 9.149 32.074 1.00 87.31 366 LEU A N 1
ATOM 2751 C CA . LEU A 1 366 ? -15.730 9.351 31.866 1.00 87.31 366 LEU A CA 1
ATOM 2752 C C . LEU A 1 366 ? -16.401 10.232 32.928 1.00 87.31 366 LEU A C 1
ATOM 2754 O O . LEU A 1 366 ? -17.615 10.427 32.876 1.00 87.31 366 LEU A O 1
ATOM 2758 N N . SER A 1 367 ? -15.637 10.798 33.863 1.00 83.44 367 SER A N 1
ATOM 2759 C CA . SER A 1 367 ? -16.159 11.533 35.026 1.00 83.44 367 SER A CA 1
ATOM 2760 C C . SER A 1 367 ? -17.141 12.657 34.672 1.00 83.44 367 SER A C 1
ATOM 2762 O O . SER A 1 367 ? -18.174 12.793 35.327 1.00 83.44 367 SER A O 1
ATOM 2764 N N . GLY A 1 368 ? -16.859 13.431 33.616 1.00 79.62 368 GLY A N 1
ATOM 2765 C CA . GLY A 1 368 ? -17.754 14.486 33.135 1.00 79.62 368 GLY A CA 1
ATOM 2766 C C . GLY A 1 368 ? -19.101 13.937 32.670 1.00 79.62 368 GLY A C 1
ATOM 2767 O O . GLY A 1 368 ? -20.142 14.360 33.159 1.00 79.62 368 GLY A O 1
ATOM 2768 N N . ARG A 1 369 ? -19.075 12.917 31.810 1.00 83.81 369 ARG A N 1
ATOM 2769 C CA . ARG A 1 369 ? -20.282 12.304 31.246 1.00 83.81 369 ARG A CA 1
ATOM 2770 C C . ARG A 1 369 ? -21.116 11.574 32.299 1.00 83.81 369 ARG A C 1
ATOM 2772 O O . ARG A 1 369 ? -22.338 11.654 32.259 1.00 83.81 369 ARG A O 1
ATOM 2779 N N . ILE A 1 370 ? -20.468 10.892 33.248 1.00 90.00 370 ILE A N 1
ATOM 2780 C CA . ILE A 1 370 ? -21.146 10.235 34.376 1.00 90.00 370 ILE A CA 1
ATOM 2781 C C . ILE A 1 370 ? -21.931 11.277 35.180 1.00 90.00 370 ILE A C 1
ATOM 2783 O O . ILE A 1 370 ? -23.123 11.088 35.417 1.00 90.00 370 ILE A O 1
ATOM 2787 N N . ARG A 1 371 ? -21.298 12.408 35.520 1.00 87.06 371 ARG A N 1
ATOM 2788 C CA . ARG A 1 371 ? -21.952 13.514 36.231 1.00 87.06 371 ARG A CA 1
ATOM 2789 C C . ARG A 1 371 ? -23.128 14.094 35.443 1.00 87.06 371 ARG A C 1
ATOM 2791 O O . ARG A 1 371 ? -24.190 14.273 36.026 1.00 87.06 371 ARG A O 1
ATOM 2798 N N . ASP A 1 372 ? -22.953 14.344 34.148 1.00 84.50 372 ASP A N 1
ATOM 2799 C CA . ASP A 1 372 ? -23.994 14.951 33.307 1.00 84.50 372 ASP A CA 1
ATOM 2800 C C . ASP A 1 372 ? -25.197 14.014 33.093 1.00 84.50 372 ASP A C 1
ATOM 2802 O O . ASP A 1 372 ? -26.320 14.476 32.921 1.00 84.50 372 ASP A O 1
ATOM 2806 N N . SER A 1 373 ? -24.972 12.696 33.133 1.00 85.44 373 SER A N 1
ATOM 2807 C CA . SER A 1 373 ? -26.020 11.675 32.978 1.00 85.44 373 SER A CA 1
ATOM 2808 C C . SER A 1 373 ? -26.799 11.348 34.258 1.00 85.44 373 SER A C 1
ATOM 2810 O O . SER A 1 373 ? -27.806 10.652 34.184 1.00 85.44 373 SER A O 1
ATOM 2812 N N . GLY A 1 374 ? -26.328 11.779 35.435 1.00 87.56 374 GLY A N 1
ATOM 2813 C CA . GLY A 1 374 ? -26.943 11.421 36.722 1.00 87.56 374 GLY A CA 1
ATOM 2814 C C . GLY A 1 374 ? -26.838 9.934 37.104 1.00 87.56 374 GLY A C 1
ATOM 2815 O O . GLY A 1 374 ? -27.500 9.497 38.042 1.00 87.56 374 GLY A O 1
ATOM 2816 N N . VAL A 1 375 ? -26.011 9.151 36.402 1.00 93.25 375 VAL A N 1
ATOM 2817 C CA . VAL A 1 375 ? -25.837 7.712 36.641 1.00 93.25 375 VAL A CA 1
ATOM 2818 C C . VAL A 1 375 ? -25.150 7.425 37.973 1.00 93.25 375 VAL A C 1
ATOM 2820 O O . VAL A 1 375 ? -24.084 7.962 38.282 1.00 93.25 375 VAL A O 1
ATOM 2823 N N . THR A 1 376 ? -25.712 6.480 38.725 1.00 95.06 376 THR A N 1
ATOM 2824 C CA . THR A 1 376 ? -25.078 5.925 39.925 1.00 95.06 376 THR A CA 1
ATOM 2825 C C . THR A 1 376 ? -24.099 4.813 39.547 1.00 95.06 376 THR A C 1
ATOM 2827 O O . THR A 1 376 ? -24.494 3.791 38.987 1.00 95.06 376 THR A O 1
ATOM 2830 N N . ILE A 1 377 ? -22.818 4.980 39.894 1.00 96.00 377 ILE A N 1
ATOM 2831 C CA . ILE A 1 377 ? -21.783 3.954 39.698 1.00 96.00 377 ILE A CA 1
ATOM 2832 C C . ILE A 1 377 ? -21.596 3.143 40.982 1.00 96.00 377 ILE A C 1
ATOM 2834 O O . ILE A 1 377 ? -21.151 3.673 42.002 1.00 96.00 377 ILE A O 1
ATOM 2838 N N . VAL A 1 378 ? -21.858 1.839 40.917 1.00 95.25 378 VAL A N 1
ATOM 2839 C CA . VAL A 1 378 ? -21.539 0.881 41.981 1.00 95.25 378 VAL A CA 1
ATOM 2840 C C . VAL A 1 378 ? -20.198 0.225 41.675 1.00 95.25 378 VAL A C 1
ATOM 2842 O O . VAL A 1 378 ? -20.038 -0.463 40.669 1.00 95.25 378 VAL A O 1
ATOM 2845 N N . ARG A 1 379 ? -19.211 0.476 42.539 1.00 91.69 379 ARG A N 1
ATOM 2846 C CA . ARG A 1 379 ? -17.839 -0.035 42.402 1.00 91.69 379 ARG A CA 1
ATOM 2847 C C . ARG A 1 379 ? -17.689 -1.444 43.004 1.00 91.69 379 ARG A C 1
ATOM 2849 O O . ARG A 1 379 ? -18.454 -1.792 43.907 1.00 91.69 379 ARG A O 1
ATOM 2856 N N . PRO A 1 380 ? -16.652 -2.213 42.609 1.00 88.88 380 PRO A N 1
ATOM 2857 C CA . PRO A 1 380 ? -16.428 -3.552 43.147 1.00 88.88 380 PRO A CA 1
ATOM 2858 C C . PRO A 1 380 ? -16.199 -3.534 44.665 1.00 88.88 380 PRO A C 1
ATOM 2860 O O . PRO A 1 380 ? -15.390 -2.743 45.168 1.00 88.88 380 PRO A O 1
ATOM 2863 N N . ARG A 1 381 ? -16.869 -4.435 45.394 1.00 80.69 381 ARG A N 1
ATOM 2864 C CA . ARG A 1 381 ? -16.771 -4.565 46.861 1.00 80.69 381 ARG A CA 1
ATOM 2865 C C . ARG A 1 381 ? -15.394 -5.092 47.302 1.00 80.69 381 ARG A C 1
ATOM 2867 O O . ARG A 1 381 ? -14.747 -5.831 46.568 1.00 80.69 381 ARG A O 1
ATOM 2874 N N . GLY A 1 382 ? -14.964 -4.731 48.514 1.00 77.50 382 GLY A N 1
ATOM 2875 C CA . GLY A 1 382 ? -13.699 -5.179 49.121 1.00 77.50 382 GLY A CA 1
ATOM 2876 C C . GLY A 1 382 ? -12.461 -4.366 48.712 1.00 77.50 382 GLY A C 1
ATOM 2877 O O . GLY A 1 382 ? -12.530 -3.527 47.819 1.00 77.50 382 GLY A O 1
ATOM 2878 N N . ASN A 1 383 ? -11.327 -4.623 49.378 1.00 71.06 383 ASN A N 1
ATOM 2879 C CA . ASN A 1 383 ? -10.049 -3.929 49.131 1.00 71.06 383 ASN A CA 1
ATOM 2880 C C . ASN A 1 383 ? -9.076 -4.718 48.240 1.00 71.06 383 ASN A C 1
ATOM 2882 O O . ASN A 1 383 ? -8.086 -4.158 47.779 1.00 71.06 383 ASN A O 1
ATOM 2886 N N . ALA A 1 384 ? -9.339 -6.002 47.986 1.00 78.81 384 ALA A N 1
ATOM 2887 C CA . ALA A 1 384 ? -8.513 -6.797 47.087 1.00 78.81 384 ALA A CA 1
ATOM 2888 C C . ALA A 1 384 ? -8.692 -6.328 45.631 1.00 78.81 384 ALA A C 1
ATOM 2890 O O . ALA A 1 384 ? -9.798 -5.977 45.198 1.00 78.81 384 ALA A O 1
ATOM 2891 N N . SER A 1 385 ? -7.588 -6.307 44.884 1.00 86.88 385 SER A N 1
ATOM 2892 C CA . SER A 1 385 ? -7.572 -6.102 43.438 1.00 86.88 385 SER A CA 1
ATOM 2893 C C . SER A 1 385 ? -6.754 -7.226 42.821 1.00 86.88 385 SER A C 1
ATOM 2895 O O . SER A 1 385 ? -5.527 -7.167 42.908 1.00 86.88 385 SER A O 1
ATOM 2897 N N . PRO A 1 386 ? -7.386 -8.231 42.199 1.00 91.75 386 PRO A N 1
ATOM 2898 C CA . PRO A 1 386 ? -6.632 -9.253 41.500 1.00 91.75 386 PRO A CA 1
ATOM 2899 C C . PRO A 1 386 ? -5.798 -8.618 40.382 1.00 91.75 386 PRO A C 1
ATOM 2901 O O . PRO A 1 386 ? -6.145 -7.561 39.835 1.00 91.75 386 PRO A O 1
ATOM 2904 N N . VAL A 1 387 ? -4.671 -9.255 40.084 1.00 93.81 387 VAL A N 1
ATOM 2905 C CA . VAL A 1 387 ? -3.682 -8.768 39.124 1.00 93.81 387 VAL A CA 1
ATOM 2906 C C . VAL A 1 387 ? -3.763 -9.622 37.859 1.00 93.81 387 VAL A C 1
ATOM 2908 O O . VAL A 1 387 ? -3.956 -10.836 37.925 1.00 93.81 387 VAL A O 1
ATOM 2911 N N . VAL A 1 388 ? -3.641 -8.982 36.697 1.00 94.81 388 VAL A N 1
ATOM 2912 C CA . VAL A 1 388 ? -3.638 -9.626 35.373 1.00 94.81 388 VAL A CA 1
ATOM 2913 C C . VAL A 1 388 ? -2.433 -9.151 34.559 1.00 94.81 388 VAL A C 1
ATOM 2915 O O . VAL A 1 388 ? -1.912 -8.063 34.803 1.00 94.81 388 VAL A O 1
ATOM 2918 N N . MET A 1 389 ? -1.994 -9.931 33.568 1.00 91.81 389 MET A N 1
ATOM 2919 C CA . MET A 1 389 ? -1.004 -9.467 32.587 1.00 91.81 389 MET A CA 1
ATOM 2920 C C . MET A 1 389 ? -1.698 -8.647 31.506 1.00 91.81 389 MET A C 1
ATOM 2922 O O . MET A 1 389 ? -2.267 -9.206 30.570 1.00 91.81 389 MET A O 1
ATOM 2926 N N . ALA A 1 390 ? -1.651 -7.321 31.617 1.00 88.75 390 ALA A N 1
ATOM 2927 C CA . ALA A 1 390 ? -2.282 -6.454 30.634 1.00 88.75 390 ALA A CA 1
ATOM 2928 C C . ALA A 1 390 ? -1.565 -5.118 30.465 1.00 88.75 390 ALA A C 1
ATOM 2930 O O . ALA A 1 390 ? -0.905 -4.603 31.362 1.00 88.75 390 ALA A O 1
ATOM 2931 N N . SER A 1 391 ? -1.738 -4.520 29.290 1.00 86.12 391 SER A N 1
ATOM 2932 C CA . SER A 1 391 ? -1.475 -3.096 29.124 1.00 86.12 391 SER A CA 1
ATOM 2933 C C . SER A 1 391 ? -2.621 -2.308 29.761 1.00 86.12 391 SER A C 1
ATOM 2935 O O . SER A 1 391 ? -3.777 -2.483 29.370 1.00 86.12 391 SER A O 1
ATOM 2937 N N . ARG A 1 392 ? -2.299 -1.405 30.697 1.00 84.69 392 ARG A N 1
ATOM 2938 C CA . ARG A 1 392 ? -3.278 -0.524 31.361 1.00 84.69 392 ARG A CA 1
ATOM 2939 C C . ARG A 1 392 ? -4.175 0.202 30.365 1.00 84.69 392 ARG A C 1
ATOM 2941 O O . ARG A 1 392 ? -5.391 0.114 30.465 1.00 84.69 392 ARG A O 1
ATOM 2948 N N . ILE A 1 393 ? -3.567 0.818 29.353 1.00 79.56 393 ILE A N 1
ATOM 2949 C CA . ILE A 1 393 ? -4.269 1.577 28.309 1.00 79.56 393 ILE A CA 1
ATOM 2950 C C . ILE A 1 393 ? -5.249 0.680 27.538 1.00 79.56 393 ILE A C 1
ATOM 2952 O O . ILE A 1 393 ? -6.365 1.093 27.236 1.00 79.56 393 ILE A O 1
ATOM 2956 N N . ARG A 1 394 ? -4.851 -0.560 27.226 1.00 83.38 394 ARG A N 1
ATOM 2957 C CA . ARG A 1 394 ? -5.688 -1.504 26.469 1.00 83.38 394 ARG A CA 1
ATOM 2958 C C . ARG A 1 394 ? -6.884 -1.982 27.298 1.00 83.38 394 ARG A C 1
ATOM 2960 O O . ARG A 1 394 ? -7.998 -2.018 26.783 1.00 83.38 394 ARG A O 1
ATOM 2967 N N . LEU A 1 395 ? -6.683 -2.294 28.581 1.00 91.00 395 LEU A N 1
ATOM 2968 C CA . LEU A 1 395 ? -7.785 -2.689 29.466 1.00 91.00 395 LEU A CA 1
ATOM 2969 C C . LEU A 1 395 ? -8.733 -1.512 29.760 1.00 91.00 395 LEU A C 1
ATOM 2971 O O . LEU A 1 395 ? -9.950 -1.683 29.719 1.00 91.00 395 LEU A O 1
ATOM 2975 N N . GLU A 1 396 ? -8.195 -0.306 29.972 1.00 89.69 396 GLU A N 1
ATOM 2976 C CA . GLU A 1 396 ? -8.980 0.932 30.086 1.00 89.69 396 GLU A CA 1
ATOM 2977 C C . GLU A 1 396 ? -9.837 1.172 28.842 1.00 89.69 396 GLU A C 1
ATOM 2979 O O . GLU A 1 396 ? -11.002 1.531 28.968 1.00 89.69 396 GLU A O 1
ATOM 2984 N N . GLN A 1 397 ? -9.300 0.931 27.644 1.00 83.38 397 GLN A N 1
ATOM 2985 C CA . GLN A 1 397 ? -10.032 1.105 26.391 1.00 83.38 397 GLN A CA 1
ATOM 2986 C C . GLN A 1 397 ? -11.266 0.195 26.301 1.00 83.38 397 GLN A C 1
ATOM 2988 O O . GLN A 1 397 ? -12.336 0.669 25.909 1.00 83.38 397 GLN A O 1
ATOM 2993 N N . ILE A 1 398 ? -11.146 -1.079 26.701 1.00 92.06 398 ILE A N 1
ATOM 2994 C CA . ILE A 1 398 ? -12.298 -1.992 26.779 1.00 92.06 398 ILE A CA 1
ATOM 2995 C C . ILE A 1 398 ? -13.333 -1.429 27.761 1.00 92.06 398 ILE A C 1
ATOM 2997 O O . ILE A 1 398 ? -14.504 -1.280 27.415 1.00 92.06 398 ILE A O 1
ATOM 3001 N N . LEU A 1 399 ? -12.900 -1.077 28.975 1.00 94.31 399 LEU A N 1
ATOM 3002 C CA . LEU A 1 399 ? -13.788 -0.605 30.040 1.00 94.31 399 LEU A CA 1
ATOM 3003 C C . LEU A 1 399 ? -14.492 0.705 29.672 1.00 94.31 399 LEU A C 1
ATOM 3005 O O . LEU A 1 399 ? -15.696 0.826 29.882 1.00 94.31 399 LEU A O 1
ATOM 3009 N N . VAL A 1 400 ? -13.783 1.661 29.068 1.00 88.62 400 VAL A N 1
ATOM 3010 C CA . VAL A 1 400 ? -14.365 2.912 28.567 1.00 88.62 400 VAL A CA 1
ATOM 3011 C C . VAL A 1 400 ? -15.437 2.620 27.523 1.00 88.62 400 VAL A C 1
ATOM 3013 O O . VAL A 1 400 ? -16.516 3.201 27.598 1.00 88.62 400 VAL A O 1
ATOM 3016 N N . ASN A 1 401 ? -15.185 1.705 26.585 1.00 88.19 401 ASN A N 1
ATOM 3017 C CA . ASN A 1 401 ? -16.178 1.341 25.579 1.00 88.19 401 ASN A CA 1
ATOM 3018 C C . ASN A 1 401 ? -17.432 0.701 26.208 1.00 88.19 401 ASN A C 1
ATOM 3020 O O . ASN A 1 401 ? -18.550 1.099 25.878 1.00 88.19 401 ASN A O 1
ATOM 3024 N N . LEU A 1 402 ? -17.270 -0.236 27.150 1.00 93.12 402 LEU A N 1
ATOM 3025 C CA . LEU A 1 402 ? -18.403 -0.855 27.854 1.00 93.12 402 LEU A CA 1
ATOM 3026 C C . LEU A 1 402 ? -19.208 0.176 28.659 1.00 93.12 402 LEU A C 1
ATOM 3028 O O . LEU A 1 402 ? -20.433 0.223 28.555 1.00 93.12 402 LEU A O 1
ATOM 3032 N N . LEU A 1 403 ? -18.528 1.055 29.398 1.00 93.62 403 LEU A N 1
ATOM 3033 C CA . LEU A 1 403 ? -19.163 2.112 30.186 1.00 93.62 403 LEU A CA 1
ATOM 3034 C C . LEU A 1 403 ? -19.872 3.146 29.303 1.00 93.62 403 LEU A C 1
ATOM 3036 O O . LEU A 1 403 ? -20.974 3.573 29.632 1.00 93.62 403 LEU A O 1
ATOM 3040 N N . GLN A 1 404 ? -19.295 3.534 28.164 1.00 88.38 404 GLN A N 1
ATOM 3041 C CA . GLN A 1 404 ? -19.965 4.422 27.209 1.00 88.38 404 GLN A CA 1
ATOM 3042 C C . GLN A 1 404 ? -21.215 3.777 26.607 1.00 88.38 404 GLN A C 1
ATOM 3044 O O . GLN A 1 404 ? -22.226 4.458 26.442 1.00 88.38 404 GLN A O 1
ATOM 3049 N N . ASN A 1 405 ? -21.168 2.476 26.303 1.00 88.69 405 ASN A N 1
ATOM 3050 C CA . ASN A 1 405 ? -22.335 1.742 25.818 1.00 88.69 405 ASN A CA 1
ATOM 3051 C C . ASN A 1 405 ? -23.455 1.703 26.860 1.00 88.69 405 ASN A C 1
ATOM 3053 O O . ASN A 1 405 ? -24.595 1.993 26.505 1.00 88.69 405 ASN A O 1
ATOM 3057 N N . ALA A 1 406 ? -23.121 1.462 28.128 1.00 90.94 406 ALA A N 1
ATOM 3058 C CA . ALA A 1 406 ? -24.068 1.530 29.237 1.00 90.94 406 ALA A CA 1
ATOM 3059 C C . ALA A 1 406 ? -24.666 2.943 29.403 1.00 90.94 406 ALA A C 1
ATOM 3061 O O . ALA A 1 406 ? -25.883 3.102 29.446 1.00 90.94 406 ALA A O 1
ATOM 3062 N N . LEU A 1 407 ? -23.829 3.988 29.424 1.00 89.94 407 LEU A N 1
ATOM 3063 C CA . LEU A 1 407 ? -24.279 5.385 29.533 1.00 89.94 407 LEU A CA 1
ATOM 3064 C C . LEU A 1 407 ? -25.208 5.798 28.380 1.00 89.94 407 LEU A C 1
ATOM 3066 O O . LEU A 1 407 ? -26.150 6.556 28.589 1.00 89.94 407 LEU A O 1
ATOM 3070 N N . ASP A 1 408 ? -24.948 5.320 27.162 1.00 85.62 408 ASP A N 1
ATOM 3071 C CA . ASP A 1 408 ? -25.819 5.587 26.016 1.00 85.62 408 ASP A CA 1
ATOM 3072 C C . ASP A 1 408 ? -27.166 4.874 26.106 1.00 85.62 408 ASP A C 1
ATOM 3074 O O . ASP A 1 408 ? -28.174 5.457 25.713 1.00 85.62 408 ASP A O 1
ATOM 3078 N N . ALA A 1 409 ? -27.183 3.639 26.609 1.00 85.50 409 ALA A N 1
ATOM 3079 C CA . ALA A 1 409 ? -28.395 2.834 26.714 1.00 85.50 409 ALA A CA 1
ATOM 3080 C C . ALA A 1 409 ? -29.379 3.360 27.773 1.00 85.50 409 ALA A C 1
ATOM 3082 O O . ALA A 1 409 ? -30.575 3.106 27.668 1.00 85.50 409 ALA A O 1
ATOM 3083 N N . MET A 1 410 ? -28.895 4.100 28.775 1.00 89.19 410 MET A N 1
ATOM 3084 C CA . MET A 1 410 ? -29.697 4.542 29.924 1.00 89.19 410 MET A CA 1
ATOM 3085 C C . MET A 1 410 ? -30.149 6.011 29.869 1.00 89.19 410 MET A C 1
ATOM 3087 O O . MET A 1 410 ? -30.582 6.538 30.890 1.00 89.19 410 MET A O 1
ATOM 3091 N N . LYS A 1 411 ? -30.054 6.700 28.722 1.00 84.62 411 LYS A N 1
ATOM 3092 C CA . LYS A 1 411 ? -30.393 8.140 28.629 1.00 84.62 411 LYS A CA 1
ATOM 3093 C C . LYS A 1 411 ? -31.798 8.483 29.135 1.00 84.62 411 LYS A C 1
ATOM 3095 O O . LYS A 1 411 ? -31.961 9.517 29.771 1.00 84.62 411 LYS A O 1
ATOM 3100 N N . ASP A 1 412 ? -32.762 7.600 28.887 1.00 84.69 412 ASP A N 1
ATOM 3101 C CA . ASP A 1 412 ? -34.169 7.772 29.271 1.00 84.69 412 ASP A CA 1
ATOM 3102 C C . ASP A 1 412 ? -34.591 6.814 30.406 1.00 84.69 412 ASP A C 1
ATOM 3104 O O . ASP A 1 412 ? -35.780 6.589 30.639 1.00 84.69 412 ASP A O 1
ATOM 3108 N N . GLN A 1 413 ? -33.622 6.211 31.105 1.00 86.38 413 GLN A N 1
ATOM 3109 C CA . GLN A 1 413 ? -33.875 5.217 32.145 1.00 86.38 413 GLN A CA 1
ATOM 3110 C C . GLN A 1 413 ? -34.096 5.900 33.509 1.00 86.38 413 GLN A C 1
ATOM 3112 O O . GLN A 1 413 ? -33.231 6.663 33.946 1.00 86.38 413 GLN A O 1
ATOM 3117 N N . PRO A 1 414 ? -35.201 5.619 34.227 1.00 85.38 414 PRO A N 1
ATOM 3118 C CA . PRO A 1 414 ? -35.361 6.072 35.606 1.00 85.38 414 PRO A CA 1
ATOM 3119 C C . PRO A 1 414 ? -34.322 5.409 36.521 1.00 85.38 414 PRO A C 1
ATOM 3121 O O . PRO A 1 414 ? -34.070 4.208 36.411 1.00 85.38 414 PRO A O 1
ATOM 3124 N N . ASP A 1 415 ? -33.742 6.203 37.426 1.00 88.94 415 ASP A N 1
ATOM 3125 C CA . ASP A 1 415 ? -32.702 5.797 38.382 1.00 88.94 415 ASP A CA 1
ATOM 3126 C C . ASP A 1 415 ? -31.549 5.000 37.731 1.00 88.94 415 ASP A C 1
ATOM 3128 O O . ASP A 1 415 ? -31.330 3.822 38.045 1.00 88.94 415 ASP A O 1
ATOM 3132 N N . PRO A 1 416 ? -30.807 5.609 36.786 1.00 93.31 416 PRO A N 1
ATOM 3133 C CA . PRO A 1 416 ? -29.865 4.876 35.956 1.00 93.31 416 PRO A CA 1
ATOM 3134 C C . PRO A 1 416 ? -28.628 4.462 36.774 1.00 93.31 416 PRO A C 1
ATOM 3136 O O . PRO A 1 416 ? -28.023 5.258 37.503 1.00 93.31 416 PRO A O 1
ATOM 3139 N N . ARG A 1 417 ? -28.252 3.185 36.677 1.00 94.69 417 ARG A N 1
ATOM 3140 C CA . ARG A 1 417 ? -27.233 2.542 37.516 1.00 94.69 417 ARG A CA 1
ATOM 3141 C C . ARG A 1 417 ? -26.324 1.649 36.678 1.00 94.69 417 ARG A C 1
ATOM 3143 O O . ARG A 1 417 ? -26.799 0.785 35.949 1.00 94.69 417 ARG A O 1
ATOM 3150 N N . ILE A 1 418 ? -25.013 1.804 36.875 1.00 95.94 418 ILE A N 1
ATOM 3151 C CA . ILE A 1 418 ? -23.992 0.879 36.364 1.00 95.94 418 ILE A CA 1
ATOM 3152 C C . ILE A 1 418 ? -23.301 0.213 37.544 1.00 95.94 418 ILE A C 1
ATOM 3154 O O . ILE A 1 418 ? -22.825 0.884 38.459 1.00 95.94 418 ILE A O 1
ATOM 3158 N N . GLU A 1 419 ? -23.211 -1.104 37.508 1.00 95.62 419 GLU A N 1
ATOM 3159 C CA . GLU A 1 419 ? -22.516 -1.924 38.483 1.00 95.62 419 GLU A CA 1
ATOM 3160 C C . GLU A 1 419 ? -21.286 -2.566 37.845 1.00 95.62 419 GLU A C 1
ATOM 3162 O O . GLU A 1 419 ? -21.366 -3.180 36.780 1.00 95.62 419 GLU A O 1
ATOM 3167 N N . ILE A 1 420 ? -20.134 -2.381 38.492 1.00 96.00 420 ILE A N 1
ATOM 3168 C CA . ILE A 1 420 ? -18.873 -3.007 38.109 1.00 96.00 420 ILE A CA 1
ATOM 3169 C C . ILE A 1 420 ? -18.528 -4.037 39.179 1.00 96.00 420 ILE A C 1
ATOM 3171 O O . ILE A 1 420 ? -18.297 -3.683 40.338 1.00 96.00 420 ILE A O 1
ATOM 3175 N N . GLU A 1 421 ? -18.462 -5.306 38.790 1.00 93.75 421 GLU A N 1
ATOM 3176 C CA . GLU A 1 421 ? -18.126 -6.411 39.685 1.00 93.75 421 GLU A CA 1
ATOM 3177 C C . GLU A 1 421 ? -16.783 -7.033 39.320 1.00 93.75 421 GLU A C 1
ATOM 3179 O O . GLU A 1 421 ? -16.431 -7.168 38.147 1.00 93.75 421 GLU A O 1
ATOM 3184 N N . LEU A 1 422 ? -16.050 -7.437 40.357 1.00 94.12 422 LEU A N 1
ATOM 3185 C CA . LEU A 1 422 ? -14.856 -8.261 40.247 1.00 94.12 422 LEU A CA 1
ATOM 3186 C C . LEU A 1 422 ? -15.126 -9.581 40.953 1.00 94.12 422 LEU A C 1
ATOM 3188 O O . LEU A 1 422 ? -15.456 -9.587 42.140 1.00 94.12 422 LEU A O 1
ATOM 3192 N N . ALA A 1 423 ? -14.977 -10.683 40.227 1.00 91.25 423 ALA A N 1
ATOM 3193 C CA . ALA A 1 423 ? -15.045 -12.023 40.786 1.00 91.25 423 ALA A CA 1
ATOM 3194 C C . ALA A 1 423 ? -13.783 -12.801 40.420 1.00 91.25 423 ALA A C 1
ATOM 3196 O O . ALA A 1 423 ? -13.335 -12.781 39.276 1.00 91.25 423 ALA A O 1
ATOM 3197 N N . GLU A 1 424 ? -13.224 -13.508 41.392 1.00 89.69 424 GLU A N 1
ATOM 3198 C CA . GLU A 1 424 ? -12.099 -14.414 41.184 1.00 89.69 424 GLU A CA 1
ATOM 3199 C C . GLU A 1 424 ? -12.640 -15.844 41.106 1.00 89.69 424 GLU A C 1
ATOM 3201 O O . GLU A 1 424 ? -13.421 -16.264 41.965 1.00 89.69 424 GLU A O 1
ATOM 3206 N N . ARG A 1 425 ? -12.261 -16.583 40.061 1.00 87.12 425 ARG A N 1
ATOM 3207 C CA . ARG A 1 425 ? -12.595 -18.002 39.891 1.00 87.12 425 ARG A CA 1
ATOM 3208 C C . ARG A 1 425 ? -11.345 -18.753 39.467 1.00 87.12 425 ARG A C 1
ATOM 3210 O O . ARG A 1 425 ? -10.882 -18.571 38.349 1.00 87.12 425 ARG A O 1
ATOM 3217 N N . ASP A 1 426 ? -10.814 -19.586 40.353 1.00 86.31 426 ASP A N 1
ATOM 3218 C CA . ASP A 1 426 ? -9.597 -20.368 40.111 1.00 86.31 426 ASP A CA 1
ATOM 3219 C C . ASP A 1 426 ? -8.417 -19.489 39.644 1.00 86.31 426 ASP A C 1
ATOM 3221 O O . ASP A 1 426 ? -7.942 -18.638 40.398 1.00 86.31 426 ASP A O 1
ATOM 3225 N N . ASP A 1 427 ? -7.949 -19.669 38.405 1.00 90.25 427 ASP A N 1
ATOM 3226 C CA . ASP A 1 427 ? -6.879 -18.886 37.778 1.00 90.25 427 ASP A CA 1
ATOM 3227 C C . ASP A 1 427 ? -7.400 -17.705 36.940 1.00 90.25 427 ASP A C 1
ATOM 3229 O O . ASP A 1 427 ? -6.674 -17.174 36.099 1.00 90.25 427 ASP A O 1
ATOM 3233 N N . ARG A 1 428 ? -8.657 -17.287 37.144 1.00 92.75 428 ARG A N 1
ATOM 3234 C CA . ARG A 1 428 ? -9.352 -16.275 36.337 1.00 92.75 428 ARG A CA 1
ATOM 3235 C C . ARG A 1 428 ? -9.887 -15.119 37.170 1.00 92.75 428 ARG A C 1
ATOM 3237 O O . ARG A 1 428 ? -10.324 -15.279 38.311 1.00 92.75 428 ARG A O 1
ATOM 3244 N N . VAL A 1 429 ? -9.911 -13.952 36.541 1.00 94.25 429 VAL A N 1
ATOM 3245 C CA . VAL A 1 429 ? -10.567 -12.734 37.010 1.00 94.25 429 VAL A CA 1
ATOM 3246 C C . VAL A 1 429 ? -11.683 -12.394 36.036 1.00 94.25 429 VAL A C 1
ATOM 3248 O O . VAL A 1 429 ? -11.440 -12.206 34.845 1.00 94.25 429 VAL A O 1
ATOM 3251 N N . LEU A 1 430 ? -12.897 -12.281 36.560 1.00 94.94 430 LEU A N 1
ATOM 3252 C CA . LEU A 1 430 ? -14.072 -11.837 35.827 1.00 94.94 430 LEU A CA 1
ATOM 3253 C C . LEU A 1 430 ? -14.357 -10.378 36.177 1.00 94.94 430 LEU A C 1
ATOM 3255 O O . LEU A 1 430 ? -14.575 -10.051 37.346 1.00 94.94 430 LEU A O 1
ATOM 3259 N N . ILE A 1 431 ? -14.371 -9.518 35.162 1.00 96.06 431 ILE A N 1
ATOM 3260 C CA . ILE A 1 431 ? -14.722 -8.101 35.268 1.00 96.06 431 ILE A CA 1
ATOM 3261 C C . ILE A 1 431 ? -16.063 -7.918 34.576 1.00 96.06 431 ILE A C 1
ATOM 3263 O O . ILE A 1 431 ? -16.137 -8.003 33.350 1.00 96.06 431 ILE A O 1
ATOM 3267 N N . SER A 1 432 ? -17.117 -7.686 35.351 1.00 94.56 432 SER A N 1
ATOM 3268 C CA . SER A 1 432 ? -18.467 -7.530 34.807 1.00 94.56 432 SER A CA 1
ATOM 3269 C C . SER A 1 432 ? -18.899 -6.074 34.866 1.00 94.56 432 SER A C 1
ATOM 3271 O O . SER A 1 432 ? -18.756 -5.437 35.907 1.00 94.56 432 SER A O 1
ATOM 3273 N N . VAL A 1 433 ? -19.426 -5.555 33.758 1.00 95.81 433 VAL A N 1
ATOM 3274 C CA . VAL A 1 433 ? -20.052 -4.232 33.663 1.00 95.81 433 VAL A CA 1
ATOM 3275 C C . VAL A 1 433 ? -21.521 -4.448 33.330 1.00 95.81 433 VAL A C 1
ATOM 3277 O O . VAL A 1 433 ? -21.844 -4.953 32.251 1.00 95.81 433 VAL A O 1
ATOM 3280 N N . ARG A 1 434 ? -22.397 -4.088 34.267 1.00 94.56 434 ARG A N 1
ATOM 3281 C CA . ARG A 1 434 ? -23.845 -4.271 34.162 1.00 94.56 434 ARG A CA 1
ATOM 3282 C C . ARG A 1 434 ? -24.564 -2.936 34.263 1.00 94.56 434 ARG A C 1
ATOM 3284 O O . ARG A 1 434 ? -24.317 -2.185 35.200 1.00 94.56 434 ARG A O 1
ATOM 3291 N N . ASP A 1 435 ? -25.476 -2.672 33.341 1.00 94.12 435 ASP A N 1
ATOM 3292 C CA . ASP A 1 435 ? -26.412 -1.548 33.420 1.00 94.12 435 ASP A CA 1
ATOM 3293 C C . ASP A 1 435 ? -27.825 -2.011 33.809 1.00 94.12 435 ASP A C 1
ATOM 3295 O O . ASP A 1 435 ? -28.110 -3.208 33.836 1.00 94.12 435 ASP A O 1
ATOM 3299 N N . ASN A 1 436 ? -28.707 -1.065 34.138 1.00 92.19 436 ASN A N 1
ATOM 3300 C CA . ASN A 1 436 ? -30.139 -1.302 34.353 1.00 92.19 436 ASN A CA 1
ATOM 3301 C C . ASN A 1 436 ? -31.014 -0.693 33.241 1.00 92.19 436 ASN A C 1
ATOM 3303 O O . ASN A 1 436 ? -32.164 -0.337 33.496 1.00 92.19 436 ASN A O 1
ATOM 3307 N N . GLY A 1 437 ? -30.469 -0.546 32.031 1.00 88.50 437 GLY A N 1
ATOM 3308 C CA . GLY A 1 437 ? -31.186 -0.028 30.870 1.00 88.50 437 GLY A CA 1
ATOM 3309 C C . GLY A 1 437 ? -32.179 -1.033 30.263 1.00 88.50 437 GLY A C 1
ATOM 3310 O O . GLY A 1 437 ? -32.501 -2.062 30.866 1.00 88.50 437 GLY A O 1
ATOM 3311 N N . PRO A 1 438 ? -32.647 -0.791 29.026 1.00 84.06 438 PRO A N 1
ATOM 3312 C CA . PRO A 1 438 ? -33.645 -1.640 28.366 1.00 84.06 438 PRO A CA 1
ATOM 3313 C C . PRO A 1 438 ? -33.119 -3.034 27.970 1.00 84.06 438 PRO A C 1
ATOM 3315 O O . PRO A 1 438 ? -33.902 -3.896 27.574 1.00 84.06 438 PRO A O 1
ATOM 3318 N N . GLY A 1 439 ? -31.807 -3.269 28.074 1.00 83.81 439 GLY A N 1
ATOM 3319 C CA . GLY A 1 439 ? -31.159 -4.497 27.620 1.00 83.81 439 GLY A CA 1
ATOM 3320 C C . GLY A 1 439 ? -31.032 -4.583 26.096 1.00 83.81 439 GLY A C 1
ATOM 3321 O O . GLY A 1 439 ? -31.158 -3.589 25.380 1.00 83.81 439 GLY A O 1
ATOM 3322 N N . LEU A 1 440 ? -30.735 -5.785 25.597 1.00 79.88 440 LEU A N 1
ATOM 3323 C CA . LEU A 1 440 ? -30.540 -6.064 24.172 1.00 79.88 440 LEU A CA 1
ATOM 3324 C C . LEU A 1 440 ? -31.611 -7.041 23.677 1.00 79.88 440 LEU A C 1
ATOM 3326 O O . LEU A 1 440 ? -31.827 -8.090 24.281 1.00 79.88 440 LEU A O 1
ATOM 3330 N N . GLY A 1 441 ? -32.260 -6.714 22.557 1.00 76.19 441 GLY A N 1
ATOM 3331 C CA . GLY A 1 441 ? -33.164 -7.644 21.877 1.00 76.19 441 GLY A CA 1
ATOM 3332 C C . GLY A 1 441 ? -32.417 -8.861 21.296 1.00 76.19 441 GLY A C 1
ATOM 3333 O O . GLY A 1 441 ? -31.210 -8.772 21.063 1.00 76.19 441 GLY A O 1
ATOM 3334 N N . PRO A 1 442 ? -33.107 -9.982 21.002 1.00 71.81 442 PRO A N 1
ATOM 3335 C CA . PRO A 1 442 ? -32.472 -11.229 20.551 1.00 71.81 442 PRO A CA 1
ATOM 3336 C C . PRO A 1 442 ? -31.613 -11.068 19.288 1.00 71.81 442 PRO A C 1
ATOM 3338 O O . PRO A 1 442 ? -30.525 -11.629 19.192 1.00 71.81 442 PRO A O 1
ATOM 3341 N N . GLU A 1 443 ? -32.080 -10.255 18.339 1.00 69.56 443 GLU A N 1
ATOM 3342 C CA . GLU A 1 443 ? -31.370 -9.963 17.090 1.00 69.56 443 GLU A CA 1
ATOM 3343 C C . GLU A 1 443 ? -30.118 -9.101 17.328 1.00 69.56 443 GLU A C 1
ATOM 3345 O O . GLU A 1 443 ? -29.040 -9.402 16.817 1.00 69.56 443 GLU A O 1
ATOM 3350 N N . ALA A 1 444 ? -30.225 -8.078 18.185 1.00 71.75 444 ALA A N 1
ATOM 3351 C CA . ALA A 1 444 ? -29.095 -7.230 18.561 1.00 71.75 444 ALA A CA 1
ATOM 3352 C C . ALA A 1 444 ? -28.026 -8.009 19.346 1.00 71.75 444 ALA A C 1
ATOM 3354 O O . ALA A 1 444 ? -26.838 -7.770 19.154 1.00 71.75 444 ALA A O 1
ATOM 3355 N N . ALA A 1 445 ? -28.432 -8.961 20.193 1.00 74.94 445 ALA A N 1
ATOM 3356 C CA . ALA A 1 445 ? -27.520 -9.829 20.935 1.00 74.94 445 ALA A CA 1
ATOM 3357 C C . ALA A 1 445 ? -26.775 -10.818 20.017 1.00 74.94 445 ALA A C 1
ATOM 3359 O O . ALA A 1 445 ? -25.574 -11.020 20.193 1.00 74.94 445 ALA A O 1
ATOM 3360 N N . GLY A 1 446 ? -27.456 -11.393 19.017 1.00 72.00 446 GLY A N 1
ATOM 3361 C CA . GLY A 1 446 ? -26.844 -12.308 18.043 1.00 72.00 446 GLY A CA 1
ATOM 3362 C C . GLY A 1 446 ? -25.820 -11.635 17.123 1.00 72.00 446 GLY A C 1
ATOM 3363 O O . GLY A 1 446 ? -24.845 -12.264 16.717 1.00 72.00 446 GLY A O 1
ATOM 3364 N N . ASN A 1 447 ? -25.999 -10.340 16.855 1.00 71.69 447 ASN A N 1
ATOM 3365 C CA . ASN A 1 447 ? -25.152 -9.575 15.940 1.00 71.69 447 ASN A CA 1
ATOM 3366 C C . ASN A 1 447 ? -24.146 -8.647 16.645 1.00 71.69 447 ASN A C 1
ATOM 3368 O O . ASN A 1 447 ? -23.415 -7.907 15.990 1.00 71.69 447 ASN A O 1
ATOM 3372 N N . LEU A 1 448 ? -24.094 -8.681 17.976 1.00 74.56 448 LEU A N 1
ATOM 3373 C CA . LEU A 1 448 ? -23.436 -7.678 18.817 1.00 74.56 448 LEU A CA 1
ATOM 3374 C C . LEU A 1 448 ? -21.918 -7.545 18.601 1.00 74.56 448 LEU A C 1
ATOM 3376 O O . LEU A 1 448 ? -21.340 -6.482 18.825 1.00 74.56 448 LEU A O 1
ATOM 3380 N N . PHE A 1 449 ? -21.280 -8.638 18.184 1.00 72.94 449 PHE A N 1
ATOM 3381 C CA . PHE A 1 449 ? -19.842 -8.721 17.915 1.00 72.94 449 PHE A CA 1
ATOM 3382 C C . PHE A 1 449 ? -19.528 -8.777 16.413 1.00 72.94 449 PHE A C 1
ATOM 3384 O O . PHE A 1 449 ? -18.414 -9.120 16.028 1.00 72.94 449 PHE A O 1
ATOM 3391 N N . MET A 1 450 ? -20.496 -8.455 15.549 1.00 62.19 450 MET A N 1
ATOM 3392 C CA . MET A 1 450 ? -20.247 -8.307 14.117 1.00 62.19 450 MET A CA 1
ATOM 3393 C C . MET A 1 450 ? -19.856 -6.857 13.778 1.00 62.19 450 MET A C 1
ATOM 3395 O O . MET A 1 450 ? -20.477 -5.921 14.285 1.00 62.19 450 MET A O 1
ATOM 3399 N N . PRO A 1 451 ? -18.848 -6.632 12.912 1.00 52.56 451 PRO A N 1
ATOM 3400 C CA . PRO A 1 451 ? -18.463 -5.288 12.485 1.00 52.56 451 PRO A CA 1
ATOM 3401 C C . PRO A 1 451 ? -19.618 -4.525 11.833 1.00 52.56 451 PRO A C 1
ATOM 3403 O O . PRO A 1 451 ? -20.418 -5.106 11.101 1.00 52.56 451 PRO A O 1
ATOM 3406 N N . PHE A 1 452 ? -19.667 -3.209 12.057 1.00 46.69 452 PHE A N 1
ATOM 3407 C CA . PHE A 1 452 ? -20.657 -2.284 11.483 1.00 46.69 452 PHE A CA 1
ATOM 3408 C C . PHE A 1 452 ? -22.110 -2.505 11.930 1.00 46.69 452 PHE A C 1
ATOM 3410 O O . PHE A 1 452 ? -23.011 -1.809 11.463 1.00 46.69 452 PHE A O 1
ATOM 3417 N N . GLN A 1 453 ? -22.345 -3.416 12.875 1.00 58.06 453 GLN A N 1
ATOM 3418 C CA . GLN A 1 453 ? -23.647 -3.610 13.501 1.00 58.06 453 GLN A CA 1
ATOM 3419 C C . GLN A 1 453 ? -23.789 -2.661 14.692 1.00 58.06 453 GLN A C 1
ATOM 3421 O O . GLN A 1 453 ? -23.039 -2.709 15.666 1.00 58.06 453 GLN A O 1
ATOM 3426 N N . THR A 1 454 ? -24.741 -1.737 14.597 1.00 59.78 454 THR A N 1
ATOM 3427 C CA . THR A 1 454 ? -25.006 -0.715 15.614 1.00 59.78 454 THR A CA 1
ATOM 3428 C C . THR A 1 454 ? -26.487 -0.393 15.659 1.00 59.78 454 THR A C 1
ATOM 3430 O O . THR A 1 454 ? -27.126 -0.198 14.631 1.00 59.78 454 THR A O 1
ATOM 3433 N N . THR A 1 455 ? -27.031 -0.284 16.865 1.00 61.06 455 THR A N 1
ATOM 3434 C CA . THR A 1 455 ? -28.391 0.216 17.105 1.00 61.06 455 THR A CA 1
ATOM 3435 C C . THR A 1 455 ? -28.415 1.727 17.365 1.00 61.06 455 THR A C 1
ATOM 3437 O O . THR A 1 455 ? -29.477 2.306 17.571 1.00 61.06 455 THR A O 1
ATOM 3440 N N . LYS A 1 456 ? -27.247 2.390 17.362 1.00 60.66 456 LYS A N 1
ATOM 3441 C CA . LYS A 1 456 ? -27.104 3.828 17.629 1.00 60.66 456 LYS A CA 1
ATOM 3442 C C . LYS A 1 456 ? -27.108 4.629 16.322 1.00 60.66 456 LYS A C 1
ATOM 3444 O O . LYS A 1 456 ? -26.247 4.388 15.481 1.00 60.66 456 LYS A O 1
ATOM 3449 N N . GLU A 1 457 ? -27.940 5.672 16.229 1.00 43.75 457 GLU A N 1
ATOM 3450 C CA . GLU A 1 457 ? -28.016 6.612 15.084 1.00 43.75 457 GLU A CA 1
ATOM 3451 C C . GLU A 1 457 ? -26.666 7.236 14.671 1.00 43.75 457 GLU A C 1
ATOM 3453 O O . GLU A 1 457 ? -26.484 7.619 13.519 1.00 43.75 457 GLU A O 1
ATOM 3458 N N . LYS A 1 458 ? -25.711 7.360 15.607 1.00 45.47 458 LYS A N 1
ATOM 3459 C CA . LYS A 1 458 ? -24.382 7.969 15.383 1.00 45.47 458 LYS A CA 1
ATOM 3460 C C . LYS A 1 458 ? -23.200 7.030 15.675 1.00 45.47 458 LYS A C 1
ATOM 3462 O O . LYS A 1 458 ? -22.059 7.485 15.702 1.00 45.47 458 LYS A O 1
ATOM 3467 N N . GLY A 1 459 ? -23.446 5.746 15.946 1.00 51.72 459 GLY A N 1
ATOM 3468 C CA . GLY A 1 459 ? -22.392 4.776 16.268 1.00 51.72 459 GLY A CA 1
ATOM 3469 C C . GLY A 1 459 ? -21.954 3.991 15.036 1.00 51.72 459 GLY A C 1
ATOM 3470 O O . GLY A 1 459 ? -22.795 3.624 14.235 1.00 51.72 459 GLY A O 1
ATOM 3471 N N . LEU A 1 460 ? -20.659 3.697 14.891 1.00 47.22 460 LEU A N 1
ATOM 3472 C CA . LEU A 1 460 ? -20.128 2.905 13.766 1.00 47.22 460 LEU A CA 1
ATOM 3473 C C . LEU A 1 460 ? -20.244 1.382 13.956 1.00 47.22 460 LEU A C 1
ATOM 3475 O O . LEU A 1 460 ? -19.910 0.642 13.043 1.00 47.22 460 LEU A O 1
ATOM 3479 N N . GLY A 1 461 ? -20.655 0.895 15.133 1.00 62.41 461 GLY A N 1
ATOM 3480 C CA . GLY A 1 461 ? -20.796 -0.550 15.389 1.00 62.41 461 GLY A CA 1
ATOM 3481 C C . GLY A 1 461 ? -19.484 -1.321 15.533 1.00 62.41 461 GLY A C 1
ATOM 3482 O O . GLY A 1 461 ? -19.440 -2.518 15.290 1.00 62.41 461 GLY A O 1
ATOM 3483 N N . LEU A 1 462 ? -18.393 -0.639 15.895 1.00 63.19 462 LEU A N 1
ATOM 3484 C CA . LEU A 1 462 ? -17.054 -1.244 15.973 1.00 63.19 462 LEU A CA 1
ATOM 3485 C C . LEU A 1 462 ? -16.525 -1.410 17.403 1.00 63.19 462 LEU A C 1
ATOM 3487 O O . LEU A 1 462 ? -15.597 -2.178 17.629 1.00 63.19 462 LEU A O 1
ATOM 3491 N N . GLY A 1 463 ? -17.104 -0.716 18.387 1.00 72.44 463 GLY A N 1
ATOM 3492 C CA . GLY A 1 463 ? -16.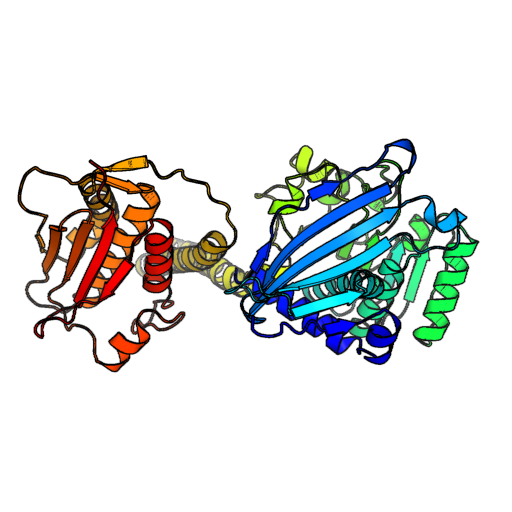544 -0.656 19.742 1.00 72.44 463 GLY A CA 1
ATOM 3493 C C . GLY A 1 463 ? -16.420 -2.023 20.426 1.00 72.44 463 GLY A C 1
ATOM 3494 O O . GLY A 1 463 ? -15.389 -2.325 21.030 1.00 72.44 463 GLY A O 1
ATOM 3495 N N . LEU A 1 464 ? -17.453 -2.868 20.324 1.00 82.88 464 LEU A N 1
ATOM 3496 C CA . LEU A 1 464 ? -17.454 -4.204 20.934 1.00 82.88 464 LEU A CA 1
ATOM 3497 C C . LEU A 1 464 ? -16.565 -5.205 20.186 1.00 82.88 464 LEU A C 1
ATOM 3499 O O . LEU A 1 464 ? -15.928 -6.024 20.842 1.00 82.88 464 LEU A O 1
ATOM 3503 N N . VAL A 1 465 ? -16.444 -5.085 18.861 1.00 74.88 465 VAL A N 1
ATOM 3504 C CA . VAL A 1 465 ? -15.499 -5.873 18.046 1.00 74.88 465 VAL A CA 1
ATOM 3505 C C . VAL A 1 465 ? -14.062 -5.579 18.472 1.00 74.88 465 VAL A C 1
ATOM 3507 O O . VAL A 1 465 ? -13.328 -6.488 18.841 1.00 74.88 465 VAL A O 1
ATOM 3510 N N . ILE A 1 466 ? -13.703 -4.293 18.554 1.00 71.31 466 ILE A N 1
ATOM 3511 C CA . ILE A 1 466 ? -12.384 -3.854 19.032 1.00 71.31 466 ILE A CA 1
ATOM 3512 C C . ILE A 1 466 ? -12.143 -4.351 20.463 1.00 71.31 466 ILE A C 1
ATOM 3514 O O . ILE A 1 466 ? -11.059 -4.819 20.791 1.00 71.31 466 ILE A O 1
ATOM 3518 N N . SER A 1 467 ? -13.156 -4.296 21.330 1.00 84.19 467 SER A N 1
ATOM 3519 C CA . SER A 1 467 ? -13.030 -4.806 22.701 1.00 84.19 467 SER A CA 1
ATOM 3520 C C . SER A 1 467 ? -12.774 -6.318 22.750 1.00 84.19 467 SER A C 1
ATOM 3522 O O . SER A 1 467 ? -12.011 -6.776 23.601 1.00 84.19 467 SER A O 1
ATOM 3524 N N . GLN A 1 468 ? -13.383 -7.085 21.838 1.00 83.69 468 GLN A N 1
ATOM 3525 C CA . GLN A 1 468 ? -13.192 -8.530 21.720 1.00 83.69 468 GLN A CA 1
ATOM 3526 C C . GLN A 1 468 ? -11.785 -8.882 21.212 1.00 83.69 468 GLN A C 1
ATOM 3528 O O . GLN A 1 468 ? -11.163 -9.808 21.726 1.00 83.69 468 GLN A O 1
ATOM 3533 N N . GLU A 1 469 ? -11.249 -8.117 20.265 1.00 74.19 469 GLU A N 1
ATOM 3534 C CA . GLU A 1 469 ? -9.869 -8.279 19.793 1.00 74.19 469 GLU A CA 1
ATOM 3535 C C . GLU A 1 469 ? -8.861 -7.938 20.898 1.00 74.19 469 GLU A C 1
ATOM 3537 O O . GLU A 1 469 ? -7.961 -8.728 21.186 1.00 74.19 469 GLU A O 1
ATOM 3542 N N . ILE A 1 470 ? -9.055 -6.808 21.593 1.00 81.44 470 ILE A N 1
ATOM 3543 C CA . ILE A 1 470 ? -8.165 -6.404 22.687 1.00 81.44 470 ILE A CA 1
ATOM 3544 C C . ILE A 1 470 ? -8.141 -7.477 23.781 1.00 81.44 470 ILE A C 1
ATOM 3546 O O . ILE A 1 470 ? -7.064 -7.840 24.246 1.00 81.44 470 ILE A O 1
ATOM 3550 N N . VAL A 1 471 ? -9.294 -8.003 24.209 1.00 89.19 471 VAL A N 1
ATOM 3551 C CA . VAL A 1 471 ? -9.306 -9.015 25.277 1.00 89.19 471 VAL A CA 1
ATOM 3552 C C . VAL A 1 471 ? -8.678 -10.337 24.823 1.00 89.19 471 VAL A C 1
ATOM 3554 O O . VAL A 1 471 ? -8.003 -10.979 25.625 1.00 89.19 471 VAL A O 1
ATOM 3557 N N . GLN A 1 472 ? -8.827 -10.720 23.550 1.00 85.25 472 GLN A N 1
ATOM 3558 C CA . GLN A 1 472 ? -8.168 -11.904 22.990 1.00 85.25 472 GLN A CA 1
ATOM 3559 C C . GLN A 1 472 ? -6.644 -11.745 22.982 1.00 85.25 472 GLN A C 1
ATOM 3561 O O . GLN A 1 472 ? -5.935 -12.676 23.360 1.00 85.25 472 GLN A O 1
ATOM 3566 N N . GLU A 1 473 ? -6.131 -10.558 22.644 1.00 78.81 473 GLU A N 1
ATOM 3567 C CA . GLU A 1 473 ? -4.699 -10.247 22.753 1.00 78.81 473 GLU A CA 1
ATOM 3568 C C . GLU A 1 473 ? -4.185 -10.324 24.198 1.00 78.81 473 GLU A C 1
ATOM 3570 O O . GLU A 1 473 ? -3.039 -10.706 24.432 1.00 78.81 473 GLU A O 1
ATOM 3575 N N . LEU A 1 474 ? -5.032 -9.993 25.176 1.00 84.38 474 LEU A N 1
ATOM 3576 C CA . LEU A 1 474 ? -4.740 -10.153 26.603 1.00 84.38 474 LEU A CA 1
ATOM 3577 C C . LEU A 1 474 ? -4.883 -11.613 27.091 1.00 84.38 474 LEU A C 1
ATOM 3579 O O . LEU A 1 474 ? -4.734 -11.880 28.283 1.00 84.38 474 LEU A O 1
ATOM 3583 N N . GLY A 1 475 ? -5.169 -12.566 26.195 1.00 85.25 475 GLY A N 1
ATOM 3584 C CA . GLY A 1 475 ? -5.353 -13.984 26.521 1.00 85.25 475 GLY A CA 1
ATOM 3585 C C . GLY A 1 475 ? -6.693 -14.305 27.192 1.00 85.25 475 GLY A C 1
ATOM 3586 O O . GLY A 1 475 ? -6.801 -15.311 27.899 1.00 85.25 475 GLY A O 1
ATOM 3587 N N . GLY A 1 476 ? -7.692 -13.441 27.009 1.00 91.94 476 GLY A N 1
ATOM 3588 C CA . GLY A 1 476 ? -9.007 -13.527 27.633 1.00 91.94 476 GLY A CA 1
ATOM 3589 C C . GLY A 1 476 ? -10.178 -13.595 26.656 1.00 91.94 476 GLY A C 1
ATOM 3590 O O . GLY A 1 476 ? -10.012 -13.756 25.447 1.00 91.94 476 GLY A O 1
ATOM 3591 N N . THR A 1 477 ? -11.391 -13.455 27.194 1.00 93.56 477 THR A N 1
ATOM 3592 C CA . THR A 1 477 ? -12.633 -13.401 26.404 1.00 93.56 477 THR A CA 1
ATOM 3593 C C . THR A 1 477 ? -13.565 -12.295 26.889 1.00 93.56 477 THR A C 1
ATOM 3595 O O . THR A 1 477 ? -13.531 -11.912 28.054 1.00 93.56 477 THR A O 1
ATOM 3598 N N . LEU A 1 478 ? -14.397 -11.769 25.988 1.00 94.19 478 LEU A N 1
ATOM 3599 C CA . LEU A 1 478 ? -15.466 -10.817 26.288 1.00 94.19 478 LEU A CA 1
ATOM 3600 C C . LEU A 1 478 ? -16.775 -11.456 25.847 1.00 94.19 478 LEU A C 1
ATOM 3602 O O . LEU A 1 478 ? -16.895 -11.879 24.696 1.00 94.19 478 LEU A O 1
ATOM 3606 N N . ARG A 1 479 ? -17.748 -11.519 26.752 1.00 92.56 479 ARG A N 1
ATOM 3607 C CA . ARG A 1 479 ? -19.069 -12.091 26.479 1.00 92.56 479 ARG A CA 1
ATOM 3608 C C . ARG A 1 479 ? -20.186 -11.187 26.976 1.00 92.56 479 ARG A C 1
ATOM 3610 O O . ARG A 1 479 ? -20.000 -10.429 27.924 1.00 92.56 479 ARG A O 1
ATOM 3617 N N . LEU A 1 480 ? -21.341 -11.302 26.330 1.00 91.31 480 LEU A N 1
ATOM 3618 C CA . LEU A 1 480 ? -22.609 -10.838 26.876 1.00 91.31 480 LEU A CA 1
ATOM 3619 C C . LEU A 1 480 ? -23.174 -11.965 27.747 1.00 91.31 480 LEU A C 1
ATOM 3621 O O . LEU A 1 480 ? -23.373 -13.076 27.256 1.00 91.31 480 LEU A O 1
ATOM 3625 N N . ASP A 1 481 ? -23.423 -11.691 29.021 1.00 85.56 481 ASP A N 1
ATOM 3626 C CA . ASP A 1 481 ? -24.082 -12.647 29.900 1.00 85.56 481 ASP A CA 1
ATOM 3627 C C . ASP A 1 481 ? -25.600 -12.656 29.626 1.00 85.56 481 ASP A C 1
ATOM 3629 O O . ASP A 1 481 ? -26.200 -11.594 29.422 1.00 85.56 481 ASP A O 1
ATOM 3633 N N . PRO A 1 482 ? -26.250 -13.835 29.645 1.00 66.50 482 PRO A N 1
ATOM 3634 C CA . PRO A 1 482 ? -27.700 -13.941 29.542 1.00 66.50 482 PRO A CA 1
ATOM 3635 C C . PRO A 1 482 ? -28.329 -13.318 30.794 1.00 66.50 482 PRO A C 1
ATOM 3637 O O . PRO A 1 482 ? -28.366 -13.923 31.862 1.00 66.50 482 PRO A O 1
ATOM 3640 N N . GLY A 1 483 ? -28.748 -12.059 30.675 1.00 62.84 483 GLY A N 1
ATOM 3641 C CA . GLY A 1 483 ? -29.310 -11.292 31.779 1.00 62.84 483 GLY A CA 1
ATOM 3642 C C . GLY A 1 483 ? -30.671 -11.812 32.252 1.00 62.84 483 GLY A C 1
ATOM 3643 O O . GLY A 1 483 ? -31.362 -12.566 31.572 1.00 62.84 483 GLY A O 1
ATOM 3644 N N . ASN A 1 484 ? -31.087 -11.336 33.424 1.00 55.47 484 ASN A N 1
ATOM 3645 C CA . ASN A 1 484 ? -32.303 -11.765 34.122 1.00 55.47 484 ASN A CA 1
ATOM 3646 C C . ASN A 1 484 ? -33.564 -10.992 33.664 1.00 55.47 484 ASN A C 1
ATOM 3648 O O . ASN A 1 484 ? -34.586 -11.045 34.343 1.00 55.47 484 ASN A O 1
ATOM 3652 N N . GLY A 1 485 ? -33.484 -10.235 32.561 1.00 56.84 485 GLY A N 1
ATOM 3653 C CA . GLY A 1 485 ? -34.594 -9.445 32.006 1.00 56.84 485 GLY A CA 1
ATOM 3654 C C . GLY A 1 485 ? -34.514 -7.918 32.179 1.00 56.84 485 GLY A C 1
ATOM 3655 O O . GLY A 1 485 ? -35.418 -7.235 31.712 1.00 56.84 485 GLY A O 1
ATOM 3656 N N . SER A 1 486 ? -33.459 -7.362 32.791 1.00 72.38 486 SER A N 1
ATOM 3657 C CA . SER A 1 486 ? -33.219 -5.905 32.857 1.00 72.38 486 SER A CA 1
ATOM 3658 C C . SER A 1 486 ? -31.747 -5.571 32.591 1.00 72.38 486 SER A C 1
ATOM 3660 O O . SER A 1 486 ? -30.880 -6.121 33.275 1.00 72.38 486 SER A O 1
ATOM 3662 N N . GLY A 1 487 ? -31.478 -4.660 31.652 1.00 84.69 487 GLY A N 1
ATOM 3663 C CA . GLY A 1 487 ? -30.136 -4.180 31.307 1.00 84.69 487 GLY A CA 1
ATOM 3664 C C . GLY A 1 487 ? -29.267 -5.146 30.500 1.00 84.69 487 GLY A C 1
ATOM 3665 O O . GLY A 1 487 ? -29.661 -6.277 30.201 1.00 84.69 487 GLY A O 1
ATOM 3666 N N . ALA A 1 488 ? -28.076 -4.684 30.114 1.00 89.94 488 ALA A N 1
ATOM 3667 C CA . ALA A 1 488 ? -27.031 -5.518 29.521 1.00 89.94 488 ALA A CA 1
ATOM 3668 C C . ALA A 1 488 ? -25.909 -5.795 30.537 1.00 89.94 488 ALA A C 1
ATOM 3670 O O . ALA A 1 488 ? -25.616 -4.983 31.413 1.00 89.94 488 ALA A O 1
ATOM 3671 N N . SER A 1 489 ? -25.282 -6.970 30.433 1.00 92.81 489 SER A N 1
ATOM 3672 C CA . SER A 1 489 ? -24.193 -7.399 31.318 1.00 92.81 489 SER A CA 1
ATOM 3673 C C . SER A 1 489 ? -23.061 -7.960 30.472 1.00 92.81 489 SER A C 1
ATOM 3675 O O . SER A 1 489 ? -23.219 -9.002 29.841 1.00 92.81 489 SER A O 1
ATOM 3677 N N . PHE A 1 490 ? -21.929 -7.265 30.440 1.00 94.50 490 PHE A N 1
ATOM 3678 C CA . PHE A 1 490 ? -20.743 -7.695 29.706 1.00 94.50 490 PHE A CA 1
ATOM 3679 C C . PHE A 1 490 ? -19.663 -8.154 30.671 1.00 94.50 490 PHE A C 1
ATOM 3681 O O . PHE A 1 490 ? -19.347 -7.431 31.615 1.00 94.50 490 PHE A O 1
ATOM 3688 N N . THR A 1 491 ? -19.054 -9.304 30.392 1.00 95.69 491 THR A N 1
ATOM 3689 C CA . THR A 1 491 ? -18.010 -9.880 31.242 1.00 95.69 491 THR A CA 1
ATOM 3690 C C . THR A 1 491 ? -16.731 -10.104 30.461 1.00 95.69 491 THR A C 1
ATOM 3692 O O . THR A 1 491 ? -16.717 -10.808 29.449 1.00 95.69 491 THR A O 1
ATOM 3695 N N . ILE A 1 492 ? -15.658 -9.500 30.966 1.00 96.94 492 ILE A N 1
ATOM 3696 C CA . ILE A 1 492 ? -14.275 -9.727 30.560 1.00 96.94 492 ILE A CA 1
ATOM 3697 C C . ILE A 1 492 ? -13.722 -10.848 31.446 1.00 96.94 492 ILE A C 1
ATOM 3699 O O . ILE A 1 492 ? -13.786 -10.750 32.669 1.00 96.94 492 ILE A O 1
ATOM 3703 N N . ASP A 1 493 ? -13.170 -11.889 30.840 1.00 95.69 493 ASP A N 1
ATOM 3704 C CA . ASP A 1 493 ? -12.514 -13.011 31.512 1.00 95.69 493 ASP A CA 1
ATOM 3705 C C . ASP A 1 493 ? -11.019 -12.985 31.181 1.00 95.69 493 ASP A C 1
ATOM 3707 O O . ASP A 1 493 ? -10.647 -13.128 30.015 1.00 95.69 493 ASP A O 1
ATOM 3711 N N . LEU A 1 494 ? -10.173 -12.768 32.191 1.00 95.50 494 LEU A N 1
ATOM 3712 C CA . LEU A 1 494 ? -8.715 -12.703 32.066 1.00 95.50 494 LEU A CA 1
ATOM 3713 C C . LEU A 1 494 ? -8.040 -13.672 33.031 1.00 95.50 494 LEU A C 1
ATOM 3715 O O . LEU A 1 494 ? -8.542 -13.943 34.119 1.00 95.50 494 LEU A O 1
ATOM 3719 N N . ARG A 1 495 ? -6.851 -14.157 32.666 1.00 92.94 495 ARG A N 1
ATOM 3720 C CA . ARG A 1 495 ? -6.047 -14.994 33.560 1.00 92.94 495 ARG A CA 1
ATOM 3721 C C . ARG A 1 495 ? -5.471 -14.155 34.705 1.00 92.94 495 ARG A C 1
ATOM 3723 O O . ARG A 1 495 ? -4.803 -13.148 34.464 1.00 92.94 495 ARG A O 1
ATOM 3730 N N . ARG A 1 496 ? -5.719 -14.588 35.939 1.00 92.19 496 ARG A N 1
ATOM 3731 C CA . ARG A 1 496 ? -5.114 -14.046 37.157 1.00 92.19 496 ARG A CA 1
ATOM 3732 C C . ARG A 1 496 ? -3.638 -14.428 37.192 1.00 92.19 496 ARG A C 1
ATOM 3734 O O . ARG A 1 496 ? -3.282 -15.558 36.857 1.00 92.19 496 ARG A O 1
ATOM 3741 N N . ILE A 1 497 ? -2.796 -13.500 37.619 1.00 87.44 497 ILE A N 1
ATOM 3742 C CA . ILE A 1 497 ? -1.425 -13.799 38.032 1.00 87.44 497 ILE A CA 1
ATOM 3743 C C . ILE A 1 497 ? -1.325 -13.709 39.552 1.00 87.44 497 ILE A C 1
ATOM 3745 O O . ILE A 1 497 ? -2.012 -12.889 40.164 1.00 87.44 497 ILE A O 1
ATOM 3749 N N . GLU A 1 498 ? -0.535 -14.612 40.129 1.00 69.62 498 GLU A N 1
ATOM 3750 C CA . GLU A 1 498 ? -0.288 -14.693 41.574 1.00 69.62 498 GLU A CA 1
ATOM 3751 C C . GLU A 1 498 ? 0.629 -13.579 42.080 1.00 69.62 498 GLU A C 1
ATOM 3753 O O . GLU A 1 498 ? 1.588 -13.216 41.353 1.00 69.62 498 GLU A O 1
#

pLDDT: mean 87.0, std 12.58, range [34.28, 98.75]